Protein AF-A0A0C6EZW7-F1 (afdb_monomer)

Radius of gyration: 21.39 Å; Cα contacts (8 Å, |Δi|>4): 693; chains: 1; bounding box: 56×42×59 Å

Foldseek 3Di:
DPDPDLPAALLLLLLLLVCCVPPVDDDPVNLVVQLVNLQVLLCVLQLLAPRSAWDDDVVARQWTWDDAPNFIKIAGSLLSNQAADRVVLVVVLVVCVLPDLDPQWWKWFFDLNSNLNLDALQDETEMETEAQDDLLCVLVSVLVSDQPPDQKHWAWKDKPHDIDGDFDPCVSVVSNCVSVVCVPPWLIKIKTWIWGADPGSGTHIYIYIYGYDHPVDCPDISNLVDQLNRTMTRGHPDDSDGPSPSSSSSVLLVVLLVLLVVLLPPPCCVVPLCSLVSLLSSLLSNCSSSVPQDAPVLVVVLCVVPPVVNLCQLQVFQPPPDDPDDRSSVSVSSSCSTPLVSLLSNQVRLVVVCVSAPQPRPRDPNVSVVVSVPDDHDDVVSSVSNSVNSNSSSVSSSVVSVVSSVVSVVVVD

Mean predicted aligned error: 6.04 Å

Organism: NCBI:txid270351

Solvent-accessible surface area (backbone atoms only — not comparable to full-atom values): 22204 Å² total; per-residue (Å²): 133,86,82,77,69,82,92,62,51,40,68,52,48,48,44,50,30,52,42,36,74,76,64,73,60,77,53,75,66,53,47,52,52,47,34,53,43,37,35,52,45,9,59,75,24,42,37,39,22,74,72,44,64,39,33,60,33,87,94,40,46,20,23,23,29,45,75,59,98,86,31,38,31,39,33,29,27,61,29,25,66,22,31,53,36,68,73,59,49,53,49,54,45,57,49,48,66,70,69,48,72,58,87,87,42,44,36,21,43,18,62,72,50,40,64,48,19,47,74,52,65,35,53,56,47,34,31,38,31,45,36,52,60,68,72,85,50,48,43,62,35,56,49,68,44,59,87,48,90,71,55,45,37,61,42,32,45,28,51,71,90,51,73,45,71,59,79,59,91,64,45,54,60,55,47,39,52,51,46,66,69,43,70,80,48,80,68,45,42,37,38,36,36,29,43,32,58,42,94,86,50,38,70,35,48,33,37,34,39,38,21,55,31,50,78,90,40,50,75,44,69,20,39,64,81,56,57,68,77,46,33,32,32,47,52,37,100,60,74,75,57,70,68,51,43,60,66,60,51,18,54,46,52,52,47,33,56,51,50,28,53,55,43,70,66,51,85,65,46,87,88,38,78,60,37,29,60,51,22,31,53,31,39,51,52,44,34,42,64,37,61,54,80,63,46,68,67,57,49,50,64,45,24,79,80,45,50,74,64,54,57,43,57,44,37,70,46,45,62,93,83,65,67,97,76,62,50,59,58,53,41,54,45,40,13,58,35,29,32,61,56,23,52,46,42,27,45,60,44,46,55,48,46,48,68,76,42,41,90,85,38,88,84,52,63,63,71,61,42,48,59,59,68,68,61,80,73,73,63,64,68,62,47,52,53,52,44,51,53,38,31,56,51,25,52,35,48,45,51,50,51,52,52,57,46,53,59,46,52,68,73,74,109

Sequence (413 aa):
MKFSRKPYGVDFFVKMGAQYEKYKCFSPDDEKKWSLAISFRAVMAEGKDEDSELKCAPDYPGYLTRRIGGEHIFVPFNLGSFFPGKTFLQEAILIS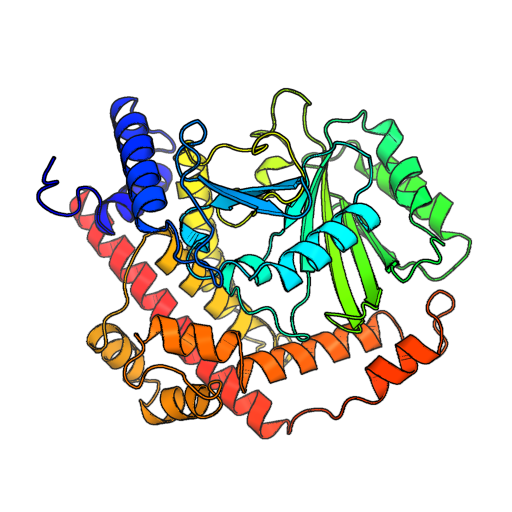RQVKLAYGHPICLSGSATFLGKINNTTDLDYCEYYPTFLGTLSPAVCGKIGLENSCYLMSVKCNSEKIDIDSDQCHEHIHNLINKKIKERPLSIKLDYIIDTNVLGIITTTNVVLPVLLHDFESGAAELSFAYQEAILCAAAPPRTLANVKEFARYLMWLKADCNQWLAIDDRPSNPKAPLKCLKRALSAFLLIGYDLSREDVDTIGRSVSLEDLKLLAAHAPPGAPAELSPVDLIIASLNGGTLADIADTLRLDEIKRLAPRGHPMIPEHIVEKAHQKKLIDQGLVDEALEAAWTLAEGLTGLINIIFDQTEGSVA

Nearest PDB structures (foldseek):
  3c18-assembly2_C  TM=2.400E-01  e=1.121E+00  Exiguobacterium sibiricum 255-15
  4w4s-assembly1_B  TM=1.997E-01  e=3.726E+00  Bradyrhizobium diazoefficiens USDA 110

Structure (mmCIF, N/CA/C/O backbone):
data_AF-A0A0C6EZW7-F1
#
_entry.id   AF-A0A0C6EZW7-F1
#
loop_
_atom_site.group_PDB
_atom_site.id
_atom_site.type_symbol
_atom_site.label_atom_id
_atom_site.label_alt_id
_atom_site.label_comp_id
_atom_site.label_asym_id
_atom_site.label_entity_id
_atom_site.label_seq_id
_atom_site.pdbx_PDB_ins_code
_atom_site.Cartn_x
_atom_site.Cartn_y
_atom_site.Cartn_z
_atom_site.occupancy
_atom_site.B_iso_or_equiv
_atom_site.auth_seq_id
_atom_site.auth_comp_id
_atom_site.auth_asym_id
_atom_site.auth_atom_id
_atom_site.pdbx_PDB_model_num
ATOM 1 N N . MET A 1 1 ? 10.428 -19.548 -28.033 1.00 40.47 1 MET A N 1
ATOM 2 C CA . MET A 1 1 ? 11.105 -18.260 -28.308 1.00 40.47 1 MET A CA 1
ATOM 3 C C . MET A 1 1 ? 12.220 -18.078 -27.290 1.00 40.47 1 MET A C 1
ATOM 5 O O . MET A 1 1 ? 11.921 -18.047 -26.106 1.00 40.47 1 MET A O 1
ATOM 9 N N . LYS A 1 2 ? 13.491 -18.029 -27.708 1.00 33.03 2 LYS A N 1
ATOM 10 C CA . LYS A 1 2 ? 14.599 -17.646 -26.816 1.00 33.03 2 LYS A CA 1
ATOM 11 C C . LYS A 1 2 ? 14.674 -16.117 -26.816 1.00 33.03 2 LYS A C 1
ATOM 13 O O . LYS A 1 2 ? 15.137 -15.547 -27.797 1.00 33.03 2 LYS A O 1
ATOM 18 N N . PHE A 1 3 ? 14.169 -15.462 -25.772 1.00 35.66 3 PHE A N 1
ATOM 19 C CA . PHE A 1 3 ? 14.322 -14.014 -25.603 1.00 35.66 3 PHE A CA 1
ATOM 20 C C . PHE A 1 3 ? 15.800 -13.705 -25.317 1.00 35.66 3 PHE A C 1
ATOM 22 O O . PHE A 1 3 ? 16.329 -14.074 -24.271 1.00 35.66 3 PHE A O 1
ATOM 29 N N . SER A 1 4 ? 16.501 -13.092 -26.272 1.00 36.47 4 SER A N 1
ATOM 30 C CA . SER A 1 4 ? 17.881 -12.636 -26.092 1.00 36.47 4 SER A CA 1
ATOM 31 C C . SER A 1 4 ? 17.902 -11.333 -25.287 1.00 36.47 4 SER A C 1
ATOM 33 O O . SER A 1 4 ? 17.334 -10.360 -25.765 1.00 36.47 4 SER A O 1
ATOM 35 N N . ARG A 1 5 ? 18.600 -11.325 -24.136 1.00 46.97 5 ARG A N 1
ATOM 36 C CA . ARG A 1 5 ? 18.921 -10.180 -23.243 1.00 46.97 5 ARG A CA 1
ATOM 37 C C . ARG A 1 5 ? 17.704 -9.362 -22.755 1.00 46.97 5 ARG A C 1
ATOM 39 O O . ARG A 1 5 ? 16.928 -8.858 -23.550 1.00 46.97 5 ARG A O 1
ATOM 46 N N . LYS A 1 6 ? 17.554 -9.242 -21.422 1.00 55.72 6 LYS A N 1
ATOM 47 C CA . LYS A 1 6 ? 16.463 -8.539 -20.705 1.00 55.72 6 LYS A CA 1
ATOM 48 C C . LYS A 1 6 ? 16.065 -7.242 -21.453 1.00 55.72 6 LYS A C 1
ATOM 50 O O . LYS A 1 6 ? 16.838 -6.290 -21.394 1.00 55.72 6 LYS A O 1
ATOM 55 N N . PRO A 1 7 ? 14.920 -7.183 -22.162 1.00 60.84 7 PRO A N 1
ATOM 56 C CA . PRO A 1 7 ? 14.647 -6.085 -23.096 1.00 60.84 7 PRO A CA 1
ATOM 57 C C . PRO A 1 7 ? 14.390 -4.733 -22.409 1.00 60.84 7 PRO A C 1
ATOM 59 O O . PRO A 1 7 ? 14.419 -3.706 -23.077 1.00 60.84 7 PRO A O 1
ATOM 62 N N . TYR A 1 8 ? 14.197 -4.723 -21.085 1.00 81.12 8 TYR A N 1
ATOM 63 C CA . TYR A 1 8 ? 13.927 -3.525 -20.292 1.00 81.12 8 TYR A CA 1
ATOM 64 C C . TYR A 1 8 ? 14.626 -3.638 -18.927 1.00 81.12 8 TYR A C 1
ATOM 66 O O . TYR A 1 8 ? 14.162 -4.364 -18.046 1.00 81.12 8 TYR A O 1
ATOM 74 N N . GLY A 1 9 ? 15.791 -2.994 -18.796 1.00 86.19 9 GLY A N 1
ATOM 75 C CA . GLY A 1 9 ? 16.553 -2.880 -17.544 1.00 86.19 9 GLY A CA 1
ATOM 76 C C . GLY A 1 9 ? 16.193 -1.621 -16.750 1.00 86.19 9 GLY A C 1
ATOM 77 O O . GLY A 1 9 ? 15.303 -0.878 -17.152 1.00 86.19 9 GLY A O 1
ATOM 78 N N . VAL A 1 10 ? 16.908 -1.372 -15.652 1.00 89.12 10 VAL A N 1
ATOM 79 C CA . VAL A 1 10 ? 16.715 -0.217 -14.749 1.00 89.12 10 VAL A CA 1
ATOM 80 C C . VAL A 1 10 ? 16.640 1.103 -15.518 1.00 89.12 10 VAL A C 1
ATOM 82 O O . VAL A 1 10 ? 15.682 1.855 -15.343 1.00 89.12 10 VAL A O 1
ATOM 85 N N . ASP A 1 11 ? 17.581 1.334 -16.436 1.00 90.12 11 ASP A N 1
ATOM 86 C CA . ASP A 1 11 ? 17.668 2.560 -17.240 1.00 90.12 11 ASP A CA 1
ATOM 87 C C . ASP A 1 11 ? 16.368 2.866 -17.989 1.00 90.12 11 ASP A C 1
ATOM 89 O O . ASP A 1 11 ? 15.984 4.023 -18.130 1.00 90.12 11 ASP A O 1
ATOM 93 N N . PHE A 1 12 ? 15.650 1.835 -18.453 1.00 93.00 12 PHE A N 1
ATOM 94 C CA . PHE A 1 12 ? 14.368 2.026 -19.128 1.00 93.00 12 PHE A CA 1
ATOM 95 C C . PHE A 1 12 ? 13.320 2.611 -18.175 1.00 93.00 12 PHE A C 1
ATOM 97 O O . PHE A 1 12 ? 12.664 3.593 -18.516 1.00 93.00 12 PHE A O 1
ATOM 104 N N . PHE A 1 13 ? 13.180 2.037 -16.979 1.00 93.44 13 PHE A N 1
ATOM 105 C CA . PHE A 1 13 ? 12.205 2.479 -15.979 1.00 93.44 13 PHE A CA 1
ATOM 106 C C . PHE A 1 13 ? 12.534 3.886 -15.467 1.00 93.44 13 PHE A C 1
ATOM 108 O O . PHE A 1 13 ? 11.660 4.751 -15.417 1.00 93.44 13 PHE A O 1
ATOM 115 N N . VAL A 1 14 ? 13.805 4.151 -15.170 1.00 93.19 14 VAL A N 1
ATOM 116 C CA . VAL A 1 14 ? 14.267 5.469 -14.712 1.00 93.19 14 VAL A CA 1
ATOM 117 C C . VAL A 1 14 ? 14.064 6.520 -15.802 1.00 93.19 14 VAL A C 1
ATOM 119 O O . VAL A 1 14 ? 13.535 7.596 -15.523 1.00 93.19 14 VAL A O 1
ATOM 122 N N . LYS A 1 15 ? 14.360 6.186 -17.066 1.00 92.81 15 LYS A N 1
ATOM 123 C CA . LYS A 1 15 ? 14.112 7.071 -18.210 1.00 92.81 15 LYS A CA 1
ATOM 124 C C . LYS A 1 15 ? 12.635 7.428 -18.359 1.00 92.81 15 LYS A C 1
ATOM 126 O O . LYS A 1 15 ? 12.337 8.584 -18.644 1.00 92.81 15 LYS A O 1
ATOM 131 N N . MET A 1 16 ? 11.712 6.483 -18.151 1.00 93.00 16 MET A N 1
ATOM 132 C CA . MET A 1 16 ? 10.275 6.793 -18.160 1.00 93.00 16 MET A CA 1
ATOM 133 C C . MET A 1 16 ? 9.912 7.790 -17.047 1.00 93.00 16 MET A C 1
ATOM 135 O O . MET A 1 16 ? 9.165 8.738 -17.293 1.00 93.00 16 MET A O 1
ATOM 139 N N . GLY A 1 17 ? 10.489 7.630 -15.850 1.00 89.88 17 GLY A N 1
ATOM 140 C CA . GLY A 1 17 ? 10.359 8.587 -14.746 1.00 89.88 17 GLY A CA 1
ATOM 141 C C . GLY A 1 17 ? 10.856 9.992 -15.107 1.00 89.88 17 GLY A C 1
ATOM 142 O O . GLY A 1 17 ? 10.097 10.958 -15.027 1.00 89.88 17 GLY A O 1
ATOM 143 N N . ALA A 1 18 ? 12.101 10.095 -15.577 1.00 90.38 18 ALA A N 1
ATOM 144 C CA . ALA A 1 18 ? 12.733 11.362 -15.951 1.00 90.38 18 ALA A CA 1
ATOM 145 C C . ALA A 1 18 ? 12.017 12.061 -17.126 1.00 90.38 18 ALA A C 1
ATOM 147 O O . ALA A 1 18 ? 11.818 13.278 -17.126 1.00 90.38 18 ALA A O 1
ATOM 148 N N . GLN A 1 19 ? 11.557 11.297 -18.124 1.00 90.75 19 GLN A N 1
ATOM 149 C CA . GLN A 1 19 ? 10.786 11.831 -19.251 1.00 90.75 19 GLN A CA 1
ATOM 150 C C . GLN A 1 19 ? 9.477 12.479 -18.779 1.00 90.75 19 GLN A C 1
ATOM 152 O O . GLN A 1 19 ? 9.120 13.560 -19.251 1.00 90.75 19 GLN A O 1
ATOM 157 N N . TYR A 1 20 ? 8.776 11.870 -17.819 1.00 88.06 20 TYR A N 1
ATOM 158 C CA . TYR A 1 20 ? 7.589 12.478 -17.221 1.00 88.06 20 TYR A CA 1
ATOM 159 C C . TYR A 1 20 ? 7.919 13.746 -16.438 1.00 88.06 20 TYR A C 1
ATOM 161 O O . TYR A 1 20 ? 7.183 14.728 -16.532 1.00 88.06 20 TYR A O 1
ATOM 169 N N . GLU A 1 21 ? 9.005 13.751 -15.664 1.00 85.88 21 GLU A N 1
ATOM 170 C CA . GLU A 1 21 ? 9.422 14.934 -14.915 1.00 85.88 21 GLU A CA 1
ATOM 171 C C . GLU A 1 21 ? 9.637 16.133 -15.847 1.00 85.88 21 GLU A C 1
ATOM 173 O O . GLU A 1 21 ? 9.067 17.199 -15.602 1.00 85.88 21 GLU A O 1
ATOM 178 N N . LYS A 1 22 ? 10.338 15.908 -16.966 1.00 89.19 22 LYS A N 1
ATOM 179 C CA . LYS A 1 22 ? 10.708 16.937 -17.943 1.00 89.19 22 LYS A CA 1
ATOM 180 C C . LYS A 1 22 ? 9.577 17.352 -18.888 1.00 89.19 22 LYS A C 1
ATOM 182 O O . LYS A 1 22 ? 9.410 18.540 -19.148 1.00 89.19 22 LYS A O 1
ATOM 187 N N . TYR A 1 23 ? 8.814 16.399 -19.423 1.00 90.19 23 TYR A N 1
ATOM 188 C CA . TYR A 1 23 ? 7.878 16.659 -20.529 1.00 90.19 23 TYR A CA 1
ATOM 189 C C . TYR A 1 23 ? 6.403 16.465 -20.167 1.00 90.19 23 TYR A C 1
ATOM 191 O O . TYR A 1 23 ? 5.536 16.930 -20.904 1.00 90.19 23 TYR A O 1
ATOM 199 N N . LYS A 1 24 ? 6.095 15.778 -19.057 1.00 89.19 24 LYS A N 1
ATOM 200 C CA . LYS A 1 24 ? 4.724 15.434 -18.620 1.00 89.19 24 LYS A CA 1
ATOM 201 C C . LYS A 1 24 ? 3.897 14.656 -19.664 1.00 89.19 24 LYS A C 1
ATOM 203 O O . LYS A 1 24 ? 2.685 14.498 -19.506 1.00 89.19 24 LYS A O 1
ATOM 208 N N . CYS A 1 25 ? 4.528 14.139 -20.719 1.00 90.31 25 CYS A N 1
ATOM 209 C CA . CYS A 1 25 ? 3.885 13.398 -21.799 1.00 90.31 25 CYS A CA 1
ATOM 210 C C . CYS A 1 25 ? 4.769 12.253 -22.313 1.00 90.31 25 CYS A C 1
ATOM 212 O O . CYS A 1 25 ? 5.989 12.249 -22.139 1.00 90.31 25 CYS A O 1
ATOM 214 N N . PHE A 1 26 ? 4.124 11.281 -22.954 1.00 92.62 26 PHE A N 1
ATOM 215 C CA . PHE A 1 26 ? 4.751 10.107 -23.551 1.00 92.62 26 PHE A CA 1
ATOM 216 C C . PHE A 1 26 ? 4.263 9.953 -24.984 1.00 92.62 26 PHE A C 1
ATOM 218 O O . PHE A 1 26 ? 3.130 10.325 -25.302 1.00 92.62 26 PHE A O 1
ATOM 225 N N . SER A 1 27 ? 5.123 9.436 -25.859 1.00 93.62 27 SER A N 1
ATOM 226 C CA . SER A 1 27 ? 4.697 9.081 -27.207 1.00 93.62 27 SER A CA 1
ATOM 227 C C . SER A 1 27 ? 3.896 7.769 -27.187 1.00 93.62 27 SER A C 1
ATOM 229 O O . SER A 1 27 ? 4.093 6.944 -26.292 1.00 93.62 27 SER A O 1
ATOM 231 N N . PRO A 1 28 ? 3.047 7.502 -28.195 1.00 94.31 28 PRO A N 1
ATOM 232 C CA . PRO A 1 28 ? 2.367 6.209 -28.311 1.00 94.31 28 PRO A CA 1
ATOM 233 C C . PRO A 1 28 ? 3.326 5.003 -28.370 1.00 94.31 28 PRO A C 1
ATOM 235 O O . PRO A 1 28 ? 2.977 3.898 -27.955 1.00 94.31 28 PRO A O 1
ATOM 238 N N . ASP A 1 29 ? 4.544 5.199 -28.886 1.00 94.06 29 ASP A N 1
ATOM 239 C CA . ASP A 1 29 ? 5.581 4.161 -28.908 1.00 94.06 29 ASP A CA 1
ATOM 240 C C . ASP A 1 29 ? 6.151 3.891 -27.505 1.00 94.06 29 ASP A C 1
ATOM 242 O O . ASP A 1 29 ? 6.369 2.732 -27.148 1.00 94.06 29 ASP A O 1
ATOM 246 N N . ASP A 1 30 ? 6.317 4.932 -26.680 1.00 92.56 30 ASP A N 1
ATOM 247 C CA . ASP A 1 30 ? 6.721 4.783 -25.276 1.00 92.56 30 ASP A CA 1
ATOM 248 C C . ASP A 1 30 ? 5.670 3.999 -24.484 1.00 92.56 30 ASP A C 1
ATOM 250 O O . ASP A 1 30 ? 6.015 3.052 -23.782 1.00 92.56 30 ASP A O 1
ATOM 254 N N . GLU A 1 31 ? 4.383 4.320 -24.653 1.00 93.75 31 GLU A N 1
ATOM 255 C CA . GLU A 1 31 ? 3.279 3.609 -23.989 1.00 93.75 31 GLU A CA 1
ATOM 256 C C . GLU A 1 31 ? 3.220 2.128 -24.396 1.00 93.75 31 GLU A C 1
ATOM 258 O O . GLU A 1 31 ? 3.023 1.238 -23.561 1.00 93.75 31 GLU A O 1
ATOM 263 N N . LYS A 1 32 ? 3.468 1.828 -25.677 1.00 94.31 32 LYS A N 1
ATOM 264 C CA . LYS A 1 32 ? 3.544 0.447 -26.167 1.00 94.31 32 LYS A CA 1
ATOM 265 C C . LYS A 1 32 ? 4.735 -0.307 -25.573 1.00 94.31 32 LYS A C 1
ATOM 267 O O . LYS A 1 32 ? 4.581 -1.454 -25.145 1.00 94.31 32 LYS A O 1
ATOM 272 N N . LYS A 1 33 ? 5.920 0.314 -25.543 1.00 94.56 33 LYS A N 1
ATOM 273 C CA . LYS A 1 33 ? 7.123 -0.263 -24.918 1.00 94.56 33 LYS A CA 1
ATOM 274 C C . LYS A 1 33 ? 6.915 -0.480 -23.424 1.00 94.56 33 LYS A C 1
ATOM 276 O O . LYS A 1 33 ? 7.294 -1.533 -22.920 1.00 94.56 33 LYS A O 1
ATOM 281 N N . TRP A 1 34 ? 6.273 0.470 -22.747 1.00 95.12 34 TRP A N 1
ATOM 282 C CA . TRP A 1 34 ? 5.918 0.382 -21.335 1.00 95.12 34 TRP A CA 1
ATOM 283 C C . TRP A 1 34 ? 5.039 -0.835 -21.049 1.00 95.12 34 TRP A C 1
ATOM 285 O O . TRP A 1 34 ? 5.402 -1.678 -20.230 1.00 95.12 34 TRP A O 1
ATOM 295 N N . SER A 1 35 ? 3.932 -0.978 -21.782 1.00 94.75 35 SER A N 1
ATOM 296 C CA . SER A 1 35 ? 3.010 -2.110 -21.630 1.00 94.75 35 SER A CA 1
ATOM 297 C C . SER A 1 35 ? 3.709 -3.465 -21.829 1.00 94.75 35 SER A C 1
ATOM 299 O O . SER A 1 35 ? 3.504 -4.408 -21.056 1.00 94.75 35 SER A O 1
ATOM 301 N N . LEU A 1 36 ? 4.615 -3.561 -22.812 1.00 94.38 36 LEU A N 1
ATOM 302 C CA . LEU A 1 36 ? 5.428 -4.763 -23.019 1.00 94.38 36 LEU A CA 1
ATOM 303 C C . LEU A 1 36 ? 6.412 -5.005 -21.862 1.00 94.38 36 LEU A C 1
ATOM 305 O O . LEU A 1 36 ? 6.558 -6.144 -21.411 1.00 94.38 36 LEU A O 1
ATOM 309 N N . ALA A 1 37 ? 7.061 -3.952 -21.363 1.00 94.69 37 ALA A N 1
ATOM 310 C CA . ALA A 1 37 ? 8.023 -4.033 -20.270 1.00 94.69 37 ALA A CA 1
ATOM 311 C C . ALA A 1 37 ? 7.383 -4.540 -18.972 1.00 94.69 37 ALA A C 1
ATOM 313 O O . ALA A 1 37 ? 7.891 -5.489 -18.373 1.00 94.69 37 ALA A O 1
ATOM 314 N N . ILE A 1 38 ? 6.245 -3.975 -18.561 1.00 96.12 38 ILE A N 1
ATOM 315 C CA . ILE A 1 38 ? 5.551 -4.414 -17.341 1.00 96.12 38 ILE A CA 1
ATOM 316 C C . ILE A 1 38 ? 4.963 -5.817 -17.483 1.00 96.12 38 ILE A C 1
ATOM 318 O O . ILE A 1 38 ? 4.985 -6.584 -16.524 1.00 96.12 38 ILE A O 1
ATOM 322 N N . SER A 1 39 ? 4.503 -6.197 -18.679 1.00 95.88 39 SER A N 1
ATOM 323 C CA . SER A 1 39 ? 4.029 -7.560 -18.939 1.00 95.88 39 SER A CA 1
ATOM 324 C C . SER A 1 39 ? 5.170 -8.563 -18.786 1.00 95.88 39 SER A C 1
ATOM 326 O O . SER A 1 39 ? 5.015 -9.593 -18.136 1.00 95.88 39 SER A O 1
ATOM 328 N N . PHE A 1 40 ? 6.355 -8.235 -19.310 1.00 94.31 40 PHE A N 1
ATOM 329 C CA . PHE A 1 40 ? 7.552 -9.047 -19.105 1.00 94.31 40 PHE A CA 1
ATOM 330 C C . PHE A 1 40 ? 7.939 -9.133 -17.621 1.00 94.31 40 PHE A C 1
ATOM 332 O O . PHE A 1 40 ? 8.275 -10.214 -17.141 1.00 94.31 40 PHE A O 1
ATOM 339 N N . ARG A 1 41 ? 7.859 -8.027 -16.867 1.00 93.75 41 ARG A N 1
ATOM 340 C CA . ARG A 1 41 ? 8.125 -8.036 -15.419 1.00 93.75 41 ARG A CA 1
ATOM 341 C C . ARG A 1 41 ? 7.133 -8.905 -14.646 1.00 93.75 41 ARG A C 1
ATOM 343 O O . ARG A 1 41 ? 7.571 -9.620 -13.751 1.00 93.75 41 ARG A O 1
ATOM 350 N N . ALA A 1 42 ? 5.850 -8.890 -15.008 1.00 95.88 42 ALA A N 1
ATOM 351 C CA . ALA A 1 42 ? 4.854 -9.787 -14.426 1.00 95.88 42 ALA A CA 1
ATOM 352 C C . ALA A 1 42 ? 5.218 -11.258 -14.685 1.00 95.88 42 ALA A C 1
ATOM 354 O O . ALA A 1 42 ? 5.262 -12.039 -13.742 1.00 95.88 42 ALA A O 1
ATOM 355 N N . VAL A 1 43 ? 5.615 -11.618 -15.914 1.00 95.44 43 VAL A N 1
ATOM 356 C CA . VAL A 1 43 ? 6.070 -12.989 -16.240 1.00 95.44 43 VAL A CA 1
ATOM 357 C C . VAL A 1 43 ? 7.270 -13.396 -15.390 1.00 95.44 43 VAL A C 1
ATOM 359 O O . VAL A 1 43 ? 7.329 -14.504 -14.867 1.00 95.44 43 VAL A O 1
ATOM 362 N N . MET A 1 44 ? 8.214 -12.479 -15.190 1.00 92.75 44 MET A N 1
ATOM 363 C CA . MET A 1 44 ? 9.379 -12.712 -14.336 1.00 92.75 44 MET A CA 1
ATOM 364 C C . MET A 1 44 ? 9.041 -12.810 -12.842 1.00 92.75 44 MET A C 1
ATOM 366 O O . MET A 1 44 ? 9.912 -13.211 -12.067 1.00 92.75 44 MET A O 1
ATOM 370 N N . ALA A 1 45 ? 7.843 -12.403 -12.425 1.00 93.25 45 ALA A N 1
ATOM 371 C CA . ALA A 1 45 ? 7.381 -12.422 -11.043 1.00 93.25 45 ALA A CA 1
ATOM 372 C C . ALA A 1 45 ? 6.413 -13.582 -10.736 1.00 93.25 45 ALA A C 1
ATOM 374 O O . ALA A 1 45 ? 6.041 -13.766 -9.579 1.00 93.25 45 ALA A O 1
ATOM 375 N N . GLU A 1 46 ? 6.032 -14.387 -11.734 1.00 96.31 46 GLU A N 1
ATOM 376 C CA . GLU A 1 46 ? 5.199 -15.574 -11.521 1.00 96.31 46 GLU A CA 1
ATOM 377 C C . GLU A 1 46 ? 5.828 -16.553 -10.529 1.00 96.31 46 GLU A C 1
ATOM 379 O O . GLU A 1 46 ? 7.023 -16.848 -10.592 1.00 96.31 46 GLU A O 1
ATOM 384 N N . GLY A 1 47 ? 4.999 -17.083 -9.629 1.00 95.19 47 GLY A N 1
ATOM 385 C CA . GLY A 1 47 ? 5.401 -18.072 -8.632 1.00 95.19 47 GLY A CA 1
ATOM 386 C C . GLY A 1 47 ? 6.460 -17.592 -7.637 1.00 95.19 47 GLY A C 1
ATOM 387 O O . GLY A 1 47 ? 7.059 -18.426 -6.963 1.00 95.19 47 GLY A O 1
ATOM 388 N N . LYS A 1 48 ? 6.720 -16.281 -7.557 1.00 90.88 48 LYS A N 1
ATOM 389 C CA . LYS A 1 48 ? 7.659 -15.711 -6.583 1.00 90.88 48 LYS A CA 1
ATOM 390 C C . LYS A 1 48 ? 7.024 -15.372 -5.236 1.00 90.88 48 LYS A C 1
ATOM 392 O O . LYS A 1 48 ? 7.770 -15.039 -4.322 1.00 90.88 48 LYS A O 1
ATOM 397 N N . ASP A 1 49 ? 5.699 -15.442 -5.114 1.00 91.25 49 ASP A N 1
ATOM 398 C CA . ASP A 1 49 ? 5.027 -15.307 -3.822 1.00 91.25 49 ASP A CA 1
ATOM 399 C C . ASP A 1 49 ? 5.352 -16.484 -2.901 1.00 91.25 49 ASP A C 1
ATOM 401 O O . ASP A 1 49 ? 5.860 -17.514 -3.343 1.00 91.25 49 ASP A O 1
ATOM 405 N N . GLU A 1 50 ? 5.014 -16.335 -1.621 1.00 87.56 50 GLU A N 1
ATOM 406 C CA . GLU A 1 50 ? 5.312 -17.319 -0.574 1.00 87.56 50 GLU A CA 1
ATOM 407 C C . GLU A 1 50 ? 4.832 -18.742 -0.913 1.00 87.56 50 GLU A C 1
ATOM 409 O O . GLU A 1 50 ? 5.543 -19.709 -0.645 1.00 87.56 50 GLU A O 1
ATOM 414 N N . ASP A 1 51 ? 3.666 -18.871 -1.557 1.00 92.56 51 ASP A N 1
ATOM 415 C CA . ASP A 1 51 ? 3.090 -20.168 -1.941 1.00 92.56 51 ASP A CA 1
ATOM 416 C C . ASP A 1 51 ? 3.440 -20.594 -3.381 1.00 92.56 51 ASP A C 1
ATOM 418 O O . ASP A 1 51 ? 3.011 -21.654 -3.842 1.00 92.56 51 ASP A O 1
ATOM 422 N N . SER A 1 52 ? 4.160 -19.756 -4.132 1.00 95.25 52 SER A N 1
ATOM 423 C CA . SER A 1 52 ? 4.405 -19.919 -5.571 1.00 95.25 52 SER A CA 1
ATOM 424 C C . SER A 1 52 ? 3.129 -20.082 -6.425 1.00 95.25 52 SER A C 1
ATOM 426 O O . SER A 1 52 ? 3.134 -20.742 -7.476 1.00 95.25 52 SER A O 1
ATOM 428 N N . GLU A 1 53 ? 2.021 -19.467 -6.005 1.00 96.38 53 GLU A N 1
ATOM 429 C CA . GLU A 1 53 ? 0.708 -19.593 -6.646 1.00 96.38 53 GLU A CA 1
ATOM 430 C C . GLU A 1 53 ? 0.361 -18.430 -7.590 1.00 96.38 53 GLU A C 1
ATOM 432 O O . GLU A 1 53 ? -0.521 -18.598 -8.438 1.00 96.38 53 GLU A O 1
ATOM 437 N N . LEU A 1 54 ? 1.038 -17.276 -7.510 1.00 96.75 54 LEU A N 1
ATOM 438 C CA . LEU A 1 54 ? 0.778 -16.140 -8.402 1.00 96.75 54 LEU A CA 1
ATOM 439 C C . LEU A 1 54 ? 1.088 -16.479 -9.869 1.00 96.75 54 LEU A C 1
ATOM 441 O O . LEU A 1 54 ? 2.141 -17.031 -10.200 1.00 96.75 54 LEU A O 1
ATOM 445 N N . LYS A 1 55 ? 0.174 -16.095 -10.766 1.00 98.06 55 LYS A N 1
ATOM 446 C CA . LYS A 1 55 ? 0.284 -16.225 -12.232 1.00 98.06 55 LYS A CA 1
ATOM 447 C C . LYS A 1 55 ? 0.109 -14.871 -12.900 1.00 98.06 55 LYS A C 1
ATOM 449 O O . LYS A 1 55 ? -0.557 -14.017 -12.333 1.00 98.06 55 LYS A O 1
ATOM 454 N N . CYS A 1 56 ? 0.629 -14.656 -14.102 1.00 97.50 56 CYS A N 1
ATOM 455 C CA . CYS A 1 56 ? 0.297 -13.449 -14.854 1.00 97.50 56 CYS A CA 1
ATOM 456 C C . CYS A 1 56 ? -1.201 -13.355 -15.111 1.00 97.50 56 CYS A C 1
ATOM 458 O O . CYS A 1 56 ? -1.862 -14.349 -15.414 1.00 97.50 56 CYS A O 1
ATOM 460 N N . ALA A 1 57 ? -1.711 -12.131 -15.065 1.00 97.44 57 ALA A N 1
ATOM 461 C CA . ALA A 1 57 ? -3.051 -11.809 -15.508 1.00 97.44 57 ALA A CA 1
ATOM 462 C C . ALA A 1 57 ? -2.976 -11.293 -16.964 1.00 97.44 57 ALA A C 1
ATOM 464 O O . ALA A 1 57 ? -2.635 -10.130 -17.173 1.00 97.44 57 ALA A O 1
ATOM 465 N N . PRO A 1 58 ? -3.241 -12.127 -17.990 1.00 94.81 58 PRO A N 1
ATOM 466 C CA . PRO A 1 58 ? -2.966 -11.777 -19.391 1.00 94.81 58 PRO A CA 1
ATOM 467 C C . PRO A 1 58 ? -3.762 -10.563 -19.886 1.00 94.81 58 PRO A C 1
ATOM 469 O O . PRO A 1 58 ? -3.265 -9.807 -20.717 1.00 94.81 58 PRO A O 1
ATOM 472 N N . ASP A 1 59 ? -4.961 -10.355 -19.342 1.00 96.81 59 ASP A N 1
ATOM 473 C CA . ASP A 1 59 ? -5.838 -9.237 -19.703 1.00 96.81 59 ASP A CA 1
ATOM 474 C C . ASP A 1 59 ? -5.492 -7.935 -18.957 1.00 96.81 59 ASP A C 1
ATOM 476 O O . ASP A 1 59 ? -6.044 -6.878 -19.260 1.00 96.81 59 ASP A O 1
ATOM 480 N N . TYR A 1 60 ? -4.564 -7.990 -17.993 1.00 97.25 60 TYR A N 1
ATOM 481 C CA . TYR A 1 60 ? -4.196 -6.868 -17.130 1.00 97.25 60 TYR A CA 1
ATOM 482 C C . TYR A 1 60 ? -2.664 -6.712 -17.076 1.00 97.25 60 TYR A C 1
ATOM 484 O O . TYR A 1 60 ? -2.021 -7.198 -16.142 1.00 97.25 60 TYR A O 1
ATOM 492 N N . PRO A 1 61 ? -2.050 -6.036 -18.071 1.00 96.88 61 PRO A N 1
ATOM 493 C CA . PRO A 1 61 ? -0.601 -5.860 -18.157 1.00 96.88 61 PRO A CA 1
ATOM 494 C C . PRO A 1 61 ? 0.027 -5.372 -16.849 1.00 96.88 61 PRO A C 1
ATOM 496 O O . PRO A 1 61 ? -0.416 -4.386 -16.262 1.00 96.88 61 PRO A O 1
ATOM 499 N N . GLY A 1 62 ? 1.078 -6.063 -16.402 1.00 96.94 62 GLY A N 1
ATOM 500 C CA . GLY A 1 62 ? 1.791 -5.749 -15.161 1.00 96.94 62 GLY A CA 1
ATOM 501 C C . GLY A 1 62 ? 1.183 -6.351 -13.890 1.00 96.94 62 GLY A C 1
ATOM 502 O O . GLY A 1 62 ? 1.842 -6.305 -12.853 1.00 96.94 62 GLY A O 1
ATOM 503 N N . TYR A 1 63 ? -0.015 -6.939 -13.948 1.00 98.38 63 TYR A N 1
ATOM 504 C CA . TYR A 1 63 ? -0.608 -7.642 -12.813 1.00 98.38 63 TYR A CA 1
ATOM 505 C C . TYR A 1 63 ? -0.310 -9.144 -12.831 1.00 98.38 63 TYR A C 1
ATOM 507 O O . TYR A 1 63 ? -0.323 -9.821 -13.861 1.00 98.38 63 TYR A O 1
ATOM 515 N N . LEU A 1 64 ? -0.112 -9.670 -11.631 1.00 98.00 64 LEU A N 1
ATOM 516 C CA . LEU A 1 64 ? -0.235 -11.072 -11.272 1.00 98.00 64 LEU A CA 1
ATOM 517 C C . LEU A 1 64 ? -1.632 -11.317 -10.688 1.00 98.00 64 LEU A C 1
ATOM 519 O O . LEU A 1 64 ? -2.294 -10.389 -10.228 1.00 98.00 64 LEU A O 1
ATOM 523 N N . THR A 1 65 ? -2.081 -12.565 -10.661 1.00 97.88 65 THR A N 1
ATOM 524 C CA . THR A 1 65 ? -3.352 -12.970 -10.074 1.00 97.88 65 THR A CA 1
ATOM 525 C C . THR A 1 65 ? -3.278 -14.354 -9.440 1.00 97.88 65 THR A C 1
ATOM 527 O O . THR A 1 65 ? -2.507 -15.218 -9.863 1.00 97.88 65 THR A O 1
ATOM 530 N N . ARG A 1 66 ? -4.108 -14.561 -8.417 1.00 96.38 66 ARG A N 1
ATOM 531 C CA . ARG A 1 66 ? -4.438 -15.865 -7.829 1.00 96.38 66 ARG A CA 1
ATOM 532 C C . ARG A 1 66 ? -5.857 -15.828 -7.268 1.00 96.38 66 ARG A C 1
ATOM 534 O O . ARG A 1 66 ? -6.464 -14.761 -7.160 1.00 96.38 66 ARG A O 1
ATOM 541 N N . ARG A 1 67 ? -6.390 -16.994 -6.902 1.00 95.81 67 ARG A N 1
ATOM 542 C CA . ARG A 1 67 ? -7.698 -17.112 -6.246 1.00 95.81 67 ARG A CA 1
ATOM 543 C C . ARG A 1 67 ? -7.557 -17.625 -4.824 1.00 95.81 67 ARG A C 1
ATOM 545 O O . ARG A 1 67 ? -6.883 -18.625 -4.600 1.00 95.81 67 ARG A O 1
ATOM 552 N N . ILE A 1 68 ? -8.259 -16.994 -3.887 1.00 94.12 68 ILE A N 1
ATOM 553 C CA . ILE A 1 68 ? -8.295 -17.409 -2.482 1.00 94.12 68 ILE A CA 1
ATOM 554 C C . ILE A 1 68 ? -9.736 -17.392 -1.996 1.00 94.12 68 ILE A C 1
ATOM 556 O O . ILE A 1 68 ? -10.401 -16.365 -2.025 1.00 94.12 68 ILE A O 1
ATOM 560 N N . GLY A 1 69 ? -10.246 -18.550 -1.567 1.00 90.06 69 GLY A N 1
ATOM 561 C CA . GLY A 1 69 ? -11.623 -18.651 -1.066 1.00 90.06 69 GLY A CA 1
ATOM 562 C C . GLY A 1 69 ? -12.690 -18.213 -2.081 1.00 90.06 69 GLY A C 1
ATOM 563 O O . GLY A 1 69 ? -13.738 -17.724 -1.679 1.00 90.06 69 GLY A O 1
ATOM 564 N N . GLY A 1 70 ? -12.411 -18.350 -3.382 1.00 90.88 70 GLY A N 1
ATOM 565 C CA . GLY A 1 70 ? -13.283 -17.894 -4.471 1.00 90.88 70 GLY A CA 1
ATOM 566 C C . GLY A 1 70 ? -13.079 -16.435 -4.892 1.00 90.88 70 GLY A C 1
ATOM 567 O O . GLY A 1 70 ? -13.521 -16.069 -5.978 1.00 90.88 70 GLY A O 1
ATOM 568 N N . GLU A 1 71 ? -12.366 -15.632 -4.101 1.00 93.44 71 GLU A N 1
ATOM 569 C CA . GLU A 1 71 ? -12.050 -14.243 -4.436 1.00 93.44 71 GLU A CA 1
ATOM 570 C C . GLU A 1 71 ? -10.869 -14.164 -5.401 1.00 93.44 71 GLU A C 1
ATOM 572 O O . GLU A 1 71 ? -9.918 -14.949 -5.317 1.00 93.44 71 GLU A O 1
ATOM 577 N N . HIS A 1 72 ? -10.936 -13.203 -6.318 1.00 94.56 72 HIS A N 1
ATOM 578 C CA . HIS A 1 72 ? -9.832 -12.861 -7.203 1.00 94.56 72 HIS A CA 1
ATOM 579 C C . HIS A 1 72 ? -8.928 -11.832 -6.542 1.00 94.56 72 HIS A C 1
ATOM 581 O O . HIS A 1 72 ? -9.384 -10.763 -6.136 1.00 94.56 72 HIS A O 1
ATOM 587 N N . ILE A 1 73 ? -7.638 -12.153 -6.508 1.00 96.50 73 ILE A N 1
ATOM 588 C CA . ILE A 1 73 ? -6.597 -11.237 -6.068 1.00 96.50 73 ILE A CA 1
ATOM 589 C C . ILE A 1 73 ? -5.795 -10.801 -7.285 1.00 96.50 73 ILE A C 1
ATOM 591 O O . ILE A 1 73 ? -5.434 -11.645 -8.111 1.00 96.50 73 ILE A O 1
ATOM 595 N N . PHE A 1 74 ? -5.497 -9.508 -7.384 1.00 97.88 74 PHE A N 1
ATOM 596 C CA . PHE A 1 74 ? -4.578 -8.968 -8.384 1.00 97.88 74 PHE A CA 1
ATOM 597 C C . PHE A 1 74 ? -3.439 -8.220 -7.701 1.00 97.88 74 PHE A C 1
ATOM 599 O O . PHE A 1 74 ? -3.671 -7.419 -6.801 1.00 97.88 74 PHE A O 1
ATOM 606 N N . VAL A 1 75 ? -2.208 -8.481 -8.127 1.00 96.56 75 VAL A N 1
ATOM 607 C CA . VAL A 1 75 ? -0.993 -8.013 -7.454 1.00 96.56 75 VAL A CA 1
ATOM 608 C C . VAL A 1 75 ? -0.069 -7.355 -8.476 1.00 96.56 75 VAL A C 1
ATOM 610 O O . VAL A 1 75 ? 0.283 -8.008 -9.458 1.00 96.56 75 VAL A O 1
ATOM 613 N N . PRO A 1 76 ? 0.334 -6.090 -8.300 1.00 96.69 76 PRO A N 1
ATOM 614 C CA . PRO A 1 76 ? 1.361 -5.473 -9.132 1.00 96.69 76 PRO A CA 1
ATOM 615 C C . PRO A 1 76 ? 2.647 -6.305 -9.173 1.00 96.69 76 PRO A C 1
ATOM 617 O O . PRO A 1 76 ? 3.089 -6.823 -8.147 1.00 96.69 76 PRO A O 1
ATOM 620 N N . PHE A 1 77 ? 3.276 -6.424 -10.348 1.00 95.19 77 PHE A N 1
ATOM 621 C CA . PHE A 1 77 ? 4.460 -7.274 -10.544 1.00 95.19 77 PHE A CA 1
ATOM 622 C C . PHE A 1 77 ? 5.581 -7.009 -9.527 1.00 95.19 77 PHE A C 1
ATOM 624 O O . PHE A 1 77 ? 6.290 -7.934 -9.137 1.00 95.19 77 PHE A O 1
ATOM 631 N N . ASN A 1 78 ? 5.755 -5.751 -9.110 1.00 93.06 78 ASN A N 1
ATOM 632 C CA . ASN A 1 78 ? 6.813 -5.323 -8.196 1.00 93.06 78 ASN A CA 1
ATOM 633 C C . ASN A 1 78 ? 6.585 -5.803 -6.756 1.00 93.06 78 ASN A C 1
ATOM 635 O O . ASN A 1 78 ? 7.517 -5.762 -5.961 1.00 93.06 78 ASN A O 1
ATOM 639 N N . LEU A 1 79 ? 5.379 -6.276 -6.434 1.00 92.31 79 LEU A N 1
ATOM 640 C CA . LEU A 1 79 ? 5.035 -6.851 -5.134 1.00 92.31 79 LEU A CA 1
ATOM 641 C C . LEU A 1 79 ? 5.101 -8.385 -5.140 1.00 92.31 79 LEU A C 1
ATOM 643 O O . LEU A 1 79 ? 5.034 -8.996 -4.082 1.00 92.31 79 LEU A O 1
ATOM 647 N N . GLY A 1 80 ? 5.238 -9.025 -6.308 1.00 91.75 80 GLY A N 1
ATOM 648 C CA . GLY A 1 80 ? 5.060 -10.474 -6.458 1.00 91.75 80 GLY A CA 1
ATOM 649 C C . GLY A 1 80 ? 5.965 -11.330 -5.567 1.00 91.75 80 GLY A C 1
ATOM 650 O O . GLY A 1 80 ? 5.491 -12.299 -4.988 1.00 91.75 80 GLY A O 1
ATOM 651 N N . SER A 1 81 ? 7.242 -10.962 -5.409 1.00 86.94 81 SER A N 1
ATOM 652 C CA . SER A 1 81 ? 8.205 -11.704 -4.572 1.00 86.94 81 SER A CA 1
ATOM 653 C C . SER A 1 81 ? 8.020 -11.518 -3.067 1.00 86.94 81 SER A C 1
ATOM 655 O O . SER A 1 81 ? 8.592 -12.261 -2.276 1.00 86.94 81 SER A O 1
ATOM 657 N N . PHE A 1 82 ? 7.235 -10.520 -2.678 1.00 83.75 82 PHE A N 1
ATOM 658 C CA . PHE A 1 82 ? 6.941 -10.178 -1.291 1.00 83.75 82 PHE A CA 1
ATOM 659 C C . PHE A 1 82 ? 5.434 -10.181 -1.086 1.00 83.75 82 PHE A C 1
ATOM 661 O O . PHE A 1 82 ? 4.904 -9.378 -0.330 1.00 83.75 82 PHE A O 1
ATOM 668 N N . PHE A 1 83 ? 4.707 -11.025 -1.810 1.00 88.88 83 PHE A N 1
ATOM 669 C CA . PHE A 1 83 ? 3.277 -11.134 -1.602 1.00 88.88 83 PHE A CA 1
ATOM 670 C C . PHE A 1 83 ? 3.000 -12.230 -0.566 1.00 88.88 83 PHE A C 1
ATOM 672 O O . PHE A 1 83 ? 3.573 -13.318 -0.691 1.00 88.88 83 PHE A O 1
ATOM 679 N N . PRO A 1 84 ? 2.168 -11.959 0.458 1.00 88.00 84 PRO A N 1
ATOM 680 C CA . PRO A 1 8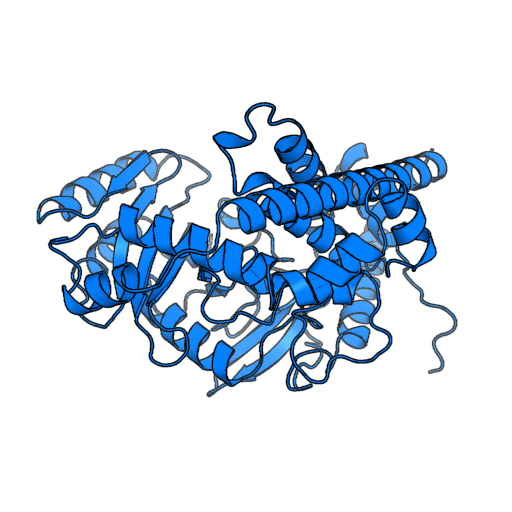4 ? 1.974 -12.884 1.566 1.00 88.00 84 PRO A CA 1
ATOM 681 C C . PRO A 1 84 ? 1.294 -14.181 1.129 1.00 88.00 84 PRO A C 1
ATOM 683 O O . PRO A 1 84 ? 0.550 -14.219 0.146 1.00 88.00 84 PRO A O 1
ATOM 686 N N . GLY A 1 85 ? 1.517 -15.242 1.903 1.00 88.94 85 GLY A N 1
ATOM 687 C CA . GLY A 1 85 ? 0.894 -16.538 1.691 1.00 88.94 85 GLY A CA 1
ATOM 688 C C . GLY A 1 85 ? -0.615 -16.574 1.953 1.00 88.94 85 GLY A C 1
ATOM 689 O O . GLY A 1 85 ? -1.253 -15.646 2.466 1.00 88.94 85 GLY A O 1
ATOM 690 N N . LYS A 1 86 ? -1.207 -17.719 1.616 1.00 92.38 86 LYS A N 1
ATOM 691 C CA . LYS A 1 86 ? -2.653 -17.956 1.597 1.00 92.38 86 LYS A CA 1
ATOM 692 C C . LYS A 1 86 ? -3.338 -17.650 2.923 1.00 92.38 86 LYS A C 1
ATOM 694 O O . LYS A 1 86 ? -4.384 -17.007 2.919 1.00 92.38 86 LYS A O 1
ATOM 699 N N . THR A 1 87 ? -2.776 -18.126 4.033 1.00 90.62 87 THR A N 1
ATOM 700 C CA . THR A 1 87 ? -3.368 -17.981 5.373 1.00 90.62 87 THR A CA 1
ATOM 701 C C . THR A 1 87 ? -3.558 -16.512 5.730 1.00 90.62 87 THR A C 1
ATOM 703 O O . THR A 1 87 ? -4.639 -16.106 6.148 1.00 90.62 87 THR A O 1
ATOM 706 N N . PHE A 1 88 ? -2.527 -15.701 5.494 1.00 89.44 88 PHE A N 1
ATOM 707 C CA . PHE A 1 88 ? -2.585 -14.268 5.731 1.00 89.44 88 PHE A CA 1
ATOM 708 C C . PHE A 1 88 ? -3.607 -13.594 4.811 1.00 89.44 88 PHE A C 1
ATOM 710 O O . PHE A 1 88 ? -4.444 -12.818 5.265 1.00 89.44 88 PHE A O 1
ATOM 717 N N . LEU A 1 89 ? -3.580 -13.909 3.514 1.00 92.06 89 LEU A N 1
ATOM 718 C CA . LEU A 1 89 ? -4.493 -13.295 2.552 1.00 92.06 89 LEU A CA 1
ATOM 719 C C . LEU A 1 89 ? -5.960 -13.635 2.829 1.00 92.06 89 LEU A C 1
ATOM 721 O O . LEU A 1 89 ? -6.827 -12.792 2.609 1.00 92.06 89 LEU A O 1
ATOM 725 N N . GLN A 1 90 ? -6.253 -14.837 3.330 1.00 94.25 90 GLN A N 1
ATOM 726 C CA . GLN A 1 90 ? -7.595 -15.190 3.797 1.00 94.25 90 GLN A CA 1
ATOM 727 C C . GLN A 1 90 ? -8.046 -14.259 4.923 1.00 94.25 90 GLN A C 1
ATOM 729 O O . GLN A 1 90 ? -9.158 -13.735 4.859 1.00 94.25 90 GLN A O 1
ATOM 734 N N . GLU A 1 91 ? -7.179 -14.001 5.902 1.00 93.00 91 GLU A N 1
ATOM 735 C CA . GLU A 1 91 ? -7.473 -13.067 6.988 1.00 93.00 91 GLU A CA 1
ATOM 736 C C . GLU A 1 91 ? -7.646 -11.635 6.466 1.00 93.00 91 GLU A C 1
ATOM 738 O O . GLU A 1 91 ? -8.645 -10.979 6.758 1.00 93.00 91 GLU A O 1
ATOM 743 N N . ALA A 1 92 ? -6.743 -11.170 5.599 1.00 93.44 92 ALA A N 1
ATOM 744 C CA . ALA A 1 92 ? -6.827 -9.844 4.996 1.00 93.44 92 ALA A CA 1
ATOM 745 C C . ALA A 1 92 ? -8.114 -9.657 4.168 1.00 93.44 92 ALA A C 1
ATOM 747 O O . ALA A 1 92 ? -8.694 -8.570 4.166 1.00 93.44 92 ALA A O 1
ATOM 748 N N . ILE A 1 93 ? -8.604 -10.703 3.493 1.00 94.88 93 ILE A N 1
ATOM 749 C CA . ILE A 1 93 ? -9.902 -10.692 2.804 1.00 94.88 93 ILE A CA 1
ATOM 750 C C . ILE A 1 93 ? -11.048 -10.564 3.814 1.00 94.88 93 ILE A C 1
ATOM 752 O O . ILE A 1 93 ? -11.943 -9.739 3.612 1.00 94.88 93 ILE A O 1
ATOM 756 N N . LEU A 1 94 ? -11.037 -11.345 4.899 1.00 94.62 94 LEU A N 1
ATOM 757 C CA . LEU A 1 94 ? -12.069 -11.281 5.939 1.00 94.62 94 LEU A CA 1
ATOM 758 C C . LEU A 1 94 ? -12.128 -9.895 6.586 1.00 94.62 94 LEU A C 1
ATOM 760 O O . LEU A 1 94 ? -13.216 -9.332 6.710 1.00 94.62 94 LEU A O 1
ATOM 764 N N . ILE A 1 95 ? -10.974 -9.318 6.918 1.00 95.00 95 ILE A N 1
ATOM 765 C CA . ILE A 1 95 ? -10.863 -7.958 7.448 1.00 95.00 95 ILE A CA 1
ATOM 766 C C . ILE A 1 95 ? -11.378 -6.936 6.433 1.00 95.00 95 ILE A C 1
ATOM 768 O O . ILE A 1 95 ? -12.186 -6.077 6.788 1.00 95.00 95 ILE A O 1
ATOM 772 N N . SER A 1 96 ? -10.994 -7.057 5.155 1.00 95.38 96 SER A N 1
ATOM 773 C CA . SER A 1 96 ? -11.430 -6.122 4.110 1.00 95.38 96 SER A CA 1
ATOM 774 C C . SER A 1 96 ? -12.958 -6.017 4.041 1.00 95.38 96 SER A C 1
ATOM 776 O O . SER A 1 96 ? -13.502 -4.926 3.909 1.00 95.38 96 SER A O 1
ATOM 778 N N . ARG A 1 97 ? -13.679 -7.133 4.217 1.00 94.19 97 ARG A N 1
ATOM 779 C CA . ARG A 1 97 ? -15.151 -7.162 4.223 1.00 94.19 97 ARG A CA 1
ATOM 780 C C . ARG A 1 97 ? -15.748 -6.420 5.421 1.00 94.19 97 ARG A C 1
ATOM 782 O O . ARG A 1 97 ? -16.832 -5.856 5.293 1.00 94.19 97 ARG A O 1
ATOM 789 N N . GLN A 1 98 ? -15.054 -6.407 6.557 1.00 94.69 98 GLN A N 1
ATOM 790 C CA . GLN A 1 98 ? -15.493 -5.713 7.769 1.00 94.69 98 GLN A CA 1
ATOM 791 C C . GLN A 1 98 ? -15.285 -4.198 7.666 1.00 94.69 98 GLN A C 1
ATOM 793 O O . GLN A 1 98 ? -16.194 -3.437 8.003 1.00 94.69 98 GLN A O 1
ATOM 798 N N . VAL A 1 99 ? -14.140 -3.750 7.139 1.00 95.75 99 VAL A N 1
ATOM 799 C CA . VAL A 1 99 ? -13.783 -2.316 7.083 1.00 95.75 99 VAL A CA 1
ATOM 800 C C . VAL A 1 99 ? -14.372 -1.572 5.882 1.00 95.75 99 VAL A C 1
ATOM 802 O O . VAL A 1 99 ? -14.515 -0.351 5.908 1.00 95.75 99 VAL A O 1
ATOM 805 N N . LYS A 1 100 ? -14.750 -2.295 4.828 1.00 95.88 100 LYS A N 1
ATOM 806 C CA . LYS A 1 100 ? -15.303 -1.730 3.593 1.00 95.88 100 LYS A CA 1
ATOM 807 C C . LYS A 1 100 ? -16.686 -1.118 3.789 1.00 95.88 100 LYS A C 1
ATOM 809 O O . LYS A 1 100 ? -17.535 -1.706 4.461 1.00 95.88 100 LYS A O 1
ATOM 814 N N . LEU A 1 101 ? -16.946 0.028 3.168 1.00 96.50 101 LEU A N 1
ATOM 815 C CA . LEU A 1 101 ? -18.191 0.774 3.336 1.00 96.50 101 LEU A CA 1
ATOM 816 C C . LEU A 1 101 ? -19.373 0.217 2.540 1.00 96.50 101 LEU A C 1
ATOM 818 O O . LEU A 1 101 ? -20.509 0.378 2.985 1.00 96.50 101 LEU A O 1
ATOM 822 N N . ALA A 1 102 ? -19.152 -0.437 1.397 1.00 93.50 102 ALA A N 1
ATOM 823 C CA . ALA A 1 102 ? -20.241 -1.114 0.693 1.00 93.50 102 ALA A CA 1
ATOM 824 C C . ALA A 1 102 ? -19.829 -2.419 0.008 1.00 93.50 102 ALA A C 1
ATOM 826 O O . ALA A 1 102 ? -18.676 -2.647 -0.364 1.00 93.50 102 ALA A O 1
ATOM 827 N N . TYR A 1 103 ? -20.817 -3.288 -0.197 1.00 91.25 103 TYR A N 1
ATOM 828 C CA . TYR A 1 103 ? -20.635 -4.519 -0.955 1.00 91.25 103 TYR A CA 1
ATOM 829 C C . TYR A 1 103 ? -20.265 -4.218 -2.417 1.00 91.25 103 TYR A C 1
ATOM 831 O O . TYR A 1 103 ? -20.758 -3.266 -3.014 1.00 91.25 103 TYR A O 1
ATOM 839 N N . GLY A 1 104 ? -19.382 -5.031 -3.001 1.00 89.69 104 GLY A N 1
ATOM 840 C CA . GLY A 1 104 ? -18.984 -4.908 -4.409 1.00 89.69 104 GLY A CA 1
ATOM 841 C C . GLY A 1 104 ? -17.976 -3.800 -4.754 1.00 89.69 104 GLY A C 1
ATOM 842 O O . GLY A 1 104 ? -17.442 -3.826 -5.857 1.00 89.69 104 GLY A O 1
ATOM 843 N N . HIS A 1 105 ? -17.648 -2.870 -3.849 1.00 94.56 105 HIS A N 1
ATOM 844 C CA . HIS A 1 105 ? -16.616 -1.856 -4.130 1.00 94.56 105 HIS A CA 1
ATOM 845 C C . HIS A 1 105 ? -15.221 -2.480 -4.345 1.00 94.56 105 HIS A C 1
ATOM 847 O O . HIS A 1 105 ? -14.878 -3.454 -3.681 1.00 94.56 105 HIS A O 1
ATOM 853 N N . PRO A 1 106 ? -14.358 -1.976 -5.230 1.00 95.44 106 PRO A N 1
ATOM 854 C CA . PRO A 1 106 ? -12.971 -2.432 -5.253 1.00 95.44 106 PRO A CA 1
ATOM 855 C C . PRO A 1 106 ? -12.256 -2.014 -3.960 1.00 95.44 106 PRO A C 1
ATOM 857 O O . PRO A 1 106 ? -12.317 -0.851 -3.568 1.00 95.44 106 PRO A O 1
ATOM 860 N N . ILE A 1 107 ? -11.590 -2.958 -3.290 1.00 96.75 107 ILE A N 1
ATOM 861 C CA . ILE A 1 107 ? -10.748 -2.677 -2.121 1.00 96.75 107 ILE A CA 1
ATOM 862 C C . ILE A 1 107 ? -9.377 -3.325 -2.304 1.00 96.75 107 ILE A C 1
ATOM 864 O O . ILE A 1 107 ? -9.266 -4.502 -2.670 1.00 96.75 107 ILE A O 1
ATOM 868 N N . CYS A 1 108 ? -8.346 -2.528 -2.067 1.00 96.62 108 CYS A N 1
ATOM 869 C CA . CYS A 1 108 ? -6.953 -2.915 -2.162 1.00 96.62 108 CYS A CA 1
ATOM 870 C C . CYS A 1 108 ? -6.353 -3.005 -0.764 1.00 96.62 108 CYS A C 1
ATOM 872 O O . CYS A 1 108 ? -6.607 -2.133 0.061 1.00 96.62 108 CYS A O 1
ATOM 874 N N . LEU A 1 109 ? -5.518 -4.009 -0.519 1.00 94.94 109 LEU A N 1
ATOM 875 C CA . LEU A 1 109 ? -4.455 -3.897 0.471 1.00 94.94 109 LEU A CA 1
ATOM 876 C C . LEU A 1 109 ? -3.413 -2.926 -0.097 1.00 94.94 109 LEU A C 1
ATOM 878 O O . LEU A 1 109 ? -3.053 -3.030 -1.268 1.00 94.94 109 LEU A O 1
ATOM 882 N N . SER A 1 110 ? -2.973 -1.968 0.703 1.00 91.56 110 SER A N 1
ATOM 883 C CA . SER A 1 110 ? -2.105 -0.858 0.318 1.00 91.56 110 SER A CA 1
ATOM 884 C C . SER A 1 110 ? -1.059 -0.609 1.409 1.00 91.56 110 SER A C 1
ATOM 886 O O . SER A 1 110 ? -0.908 -1.383 2.357 1.00 91.56 110 SER A O 1
ATOM 888 N N . GLY A 1 111 ? -0.323 0.489 1.276 1.00 83.25 111 GLY A N 1
ATOM 889 C CA . GLY A 1 111 ? 0.646 0.921 2.272 1.00 83.25 111 GLY A CA 1
ATOM 890 C C . GLY A 1 111 ? 1.903 0.057 2.299 1.00 83.25 111 GLY A C 1
ATOM 891 O O . GLY A 1 111 ? 2.246 -0.630 1.346 1.00 83.25 111 GLY A O 1
ATOM 892 N N . SER A 1 112 ? 2.662 0.145 3.389 1.00 72.44 112 SER A N 1
ATOM 893 C CA . SER A 1 112 ? 3.960 -0.541 3.461 1.00 72.44 112 SER A CA 1
ATOM 894 C C . SER A 1 112 ? 3.866 -2.046 3.710 1.00 72.44 112 SER A C 1
ATOM 896 O O . SER A 1 112 ? 4.829 -2.764 3.451 1.00 72.44 112 SER A O 1
ATOM 898 N N . ALA A 1 113 ? 2.714 -2.517 4.186 1.00 70.00 113 ALA A N 1
ATOM 899 C CA . ALA A 1 113 ? 2.461 -3.926 4.451 1.00 70.00 113 ALA A CA 1
ATOM 900 C C . ALA A 1 113 ? 2.490 -4.760 3.153 1.00 70.00 113 ALA A C 1
ATOM 902 O O . ALA A 1 113 ? 2.988 -5.885 3.150 1.00 70.00 113 ALA A O 1
ATOM 903 N N . THR A 1 114 ? 2.059 -4.188 2.021 1.00 72.94 114 THR A N 1
ATOM 904 C CA . THR A 1 114 ? 2.069 -4.875 0.717 1.00 72.94 114 THR A CA 1
ATOM 905 C C . THR A 1 114 ? 3.462 -5.112 0.140 1.00 72.94 114 THR A C 1
ATOM 907 O O . THR A 1 114 ? 3.625 -6.015 -0.675 1.00 72.94 114 THR A O 1
ATOM 910 N N . PHE A 1 115 ? 4.459 -4.318 0.541 1.00 68.75 115 PHE A N 1
ATOM 911 C CA . PHE A 1 115 ? 5.825 -4.389 0.009 1.00 68.75 115 PHE A CA 1
ATOM 912 C C . PHE A 1 115 ? 6.722 -5.389 0.719 1.00 68.75 115 PHE A C 1
ATOM 914 O O . PHE A 1 115 ? 7.757 -5.763 0.174 1.00 68.75 115 PHE A O 1
ATOM 921 N N . LEU A 1 116 ? 6.377 -5.761 1.947 1.00 65.69 116 LEU A N 1
ATOM 922 C CA . LEU A 1 116 ? 7.268 -6.548 2.785 1.00 65.69 116 LEU A CA 1
ATOM 923 C C . LEU A 1 116 ? 6.792 -7.997 2.890 1.00 65.69 116 LEU A C 1
ATOM 925 O O . LEU A 1 116 ? 7.624 -8.889 2.889 1.00 65.69 116 LEU A O 1
ATOM 929 N N . GLY A 1 117 ? 5.501 -8.302 2.782 1.00 54.53 117 GLY A N 1
ATOM 930 C CA . GLY A 1 117 ? 5.066 -9.655 2.407 1.00 54.53 117 GLY A CA 1
ATOM 931 C C . GLY A 1 117 ? 5.108 -10.733 3.466 1.00 54.53 117 GLY A C 1
ATOM 932 O O . GLY A 1 117 ? 4.271 -11.623 3.439 1.00 54.53 117 GLY A O 1
ATOM 933 N N . LYS A 1 118 ? 6.001 -10.645 4.446 1.00 58.62 118 LYS A N 1
ATOM 934 C CA . LYS A 1 118 ? 5.894 -11.441 5.667 1.00 58.62 118 LYS A CA 1
ATOM 935 C C . LYS A 1 118 ? 5.381 -10.525 6.754 1.00 58.62 118 LYS A C 1
ATOM 937 O O . LYS A 1 118 ? 6.094 -10.113 7.662 1.00 58.62 118 LYS A O 1
ATOM 942 N N . ILE A 1 119 ? 4.106 -10.192 6.605 1.00 52.91 119 ILE A N 1
ATOM 943 C CA . ILE A 1 119 ? 3.342 -9.551 7.658 1.00 52.91 119 ILE A CA 1
ATOM 944 C C . ILE A 1 119 ? 3.199 -10.588 8.773 1.00 52.91 119 ILE A C 1
ATOM 946 O O . ILE A 1 119 ? 2.350 -11.477 8.738 1.00 52.91 119 ILE A O 1
ATOM 950 N N . ASN A 1 120 ? 4.101 -10.512 9.739 1.00 58.44 120 ASN A N 1
ATOM 951 C CA . ASN A 1 120 ? 3.902 -11.092 11.053 1.00 58.44 120 ASN A CA 1
ATOM 952 C C . ASN A 1 120 ? 2.853 -10.252 11.812 1.00 58.44 120 ASN A C 1
ATOM 954 O O . ASN A 1 120 ? 2.311 -9.267 11.308 1.00 58.44 120 ASN A O 1
ATOM 958 N N . ASN A 1 121 ? 2.577 -10.610 13.063 1.00 59.16 121 ASN A N 1
ATOM 959 C CA . ASN A 1 121 ? 1.606 -9.927 13.928 1.00 59.16 121 ASN A CA 1
ATOM 960 C C . ASN A 1 121 ? 1.987 -8.463 14.265 1.00 59.16 121 ASN A C 1
ATOM 962 O O . ASN A 1 121 ? 1.432 -7.896 15.210 1.00 59.16 121 ASN A O 1
ATOM 966 N N . THR A 1 122 ? 2.973 -7.878 13.572 1.00 65.06 122 THR A N 1
ATOM 967 C CA . THR A 1 122 ? 3.596 -6.594 13.895 1.00 65.06 122 THR A CA 1
ATOM 968 C C . THR A 1 122 ? 3.309 -5.473 12.910 1.00 65.06 122 THR A C 1
ATOM 970 O O . THR A 1 122 ? 3.637 -4.327 13.223 1.00 65.06 122 THR A O 1
ATOM 973 N N . THR A 1 123 ? 2.644 -5.736 11.778 1.00 73.12 123 THR A N 1
ATOM 974 C CA . THR A 1 123 ? 2.257 -4.665 10.846 1.00 73.12 123 THR A CA 1
ATOM 975 C C . THR A 1 123 ? 0.796 -4.259 11.000 1.00 73.12 123 THR A C 1
ATOM 977 O O . THR A 1 123 ? -0.083 -5.058 11.325 1.00 73.12 123 THR A O 1
ATOM 980 N N . ASP A 1 124 ? 0.542 -2.980 10.758 1.00 86.75 124 ASP A N 1
ATOM 981 C CA . ASP A 1 124 ? -0.780 -2.470 10.435 1.00 86.75 124 ASP A CA 1
ATOM 982 C C . ASP A 1 124 ? -1.238 -2.989 9.064 1.00 86.75 124 ASP A C 1
ATOM 984 O O . ASP A 1 124 ? -0.425 -3.386 8.222 1.00 86.75 124 ASP A O 1
ATOM 988 N N . LEU A 1 125 ? -2.556 -3.015 8.850 1.00 91.88 125 LEU A N 1
ATOM 989 C CA . LEU A 1 125 ? -3.141 -3.257 7.531 1.00 91.88 125 LEU A CA 1
ATOM 990 C C . LEU A 1 125 ? -3.738 -1.968 6.999 1.00 91.88 125 LEU A C 1
ATOM 992 O O . LEU A 1 125 ? -4.703 -1.450 7.554 1.00 91.88 125 LEU A O 1
ATOM 996 N N . ASP A 1 126 ? -3.195 -1.468 5.899 1.00 94.12 126 ASP A N 1
ATOM 997 C CA . ASP A 1 126 ? -3.762 -0.319 5.212 1.00 94.12 126 ASP A CA 1
ATOM 998 C C . ASP A 1 126 ? -4.593 -0.796 4.030 1.00 94.12 126 ASP A C 1
ATOM 1000 O O . ASP A 1 126 ? -4.097 -1.480 3.139 1.00 94.12 126 ASP A O 1
ATOM 1004 N N . TYR A 1 127 ? -5.861 -0.413 3.997 1.00 96.56 127 TYR A N 1
ATOM 1005 C CA . TYR A 1 127 ? -6.740 -0.623 2.862 1.00 96.56 127 TYR A CA 1
ATOM 1006 C C . TYR A 1 127 ? -6.986 0.683 2.117 1.00 96.56 127 TYR A C 1
ATOM 1008 O O . TYR A 1 127 ? -7.017 1.765 2.706 1.00 96.56 127 TYR A O 1
ATOM 1016 N N . CYS A 1 128 ? -7.212 0.562 0.815 1.00 97.44 128 CYS A N 1
ATOM 1017 C CA . CYS A 1 128 ? -7.761 1.621 -0.012 1.00 97.44 128 CYS A CA 1
ATOM 1018 C C . CYS A 1 128 ? -9.028 1.116 -0.708 1.00 97.44 128 CYS A C 1
ATOM 1020 O O . CYS A 1 128 ? -8.978 0.166 -1.488 1.00 97.44 128 CYS A O 1
ATOM 1022 N N . GLU A 1 129 ? -10.169 1.726 -0.404 1.00 97.62 129 GLU A N 1
ATOM 1023 C CA . GLU A 1 129 ? -11.455 1.424 -1.024 1.00 97.62 129 GLU A CA 1
ATOM 1024 C C . GLU A 1 129 ? -11.791 2.479 -2.076 1.00 97.62 129 GLU A C 1
ATOM 1026 O O . GLU A 1 129 ? -11.936 3.664 -1.774 1.00 97.62 129 GLU A O 1
ATOM 1031 N N . TYR A 1 130 ? -12.002 2.034 -3.309 1.00 97.38 130 TYR A N 1
ATOM 1032 C CA . TYR A 1 130 ? -12.568 2.871 -4.355 1.00 97.38 130 TYR A CA 1
ATOM 1033 C C . TYR A 1 130 ? -14.087 2.876 -4.196 1.00 97.38 130 TYR A C 1
ATOM 1035 O O . TYR A 1 130 ? -14.719 1.825 -4.285 1.00 97.38 130 TYR A O 1
ATOM 1043 N N . TYR A 1 131 ? -14.677 4.049 -3.959 1.00 97.06 131 TYR A N 1
ATOM 1044 C CA . TYR A 1 131 ? -16.100 4.218 -3.649 1.00 97.06 131 TYR A CA 1
ATOM 1045 C C . TYR A 1 131 ? -16.850 4.812 -4.854 1.00 97.06 131 TYR A C 1
ATOM 1047 O O . TYR A 1 131 ? -16.999 6.033 -4.937 1.00 97.06 131 TYR A O 1
ATOM 1055 N N . PRO A 1 132 ? -17.330 3.986 -5.806 1.00 95.88 132 PRO A N 1
ATOM 1056 C CA . PRO A 1 132 ? -18.025 4.442 -7.011 1.00 95.88 132 PRO A CA 1
ATOM 1057 C C . PRO A 1 132 ? -19.519 4.743 -6.785 1.00 95.88 132 PRO A C 1
ATOM 1059 O O . PRO A 1 132 ? -20.313 4.715 -7.726 1.00 95.88 132 PRO A O 1
ATOM 1062 N N . THR A 1 133 ? -19.926 4.988 -5.538 1.00 95.06 133 THR A N 1
ATOM 1063 C CA . THR A 1 133 ? -21.324 5.225 -5.154 1.00 95.06 133 THR A CA 1
ATOM 1064 C C . THR A 1 133 ? -21.574 6.716 -4.898 1.00 95.06 133 THR A C 1
ATOM 1066 O O . THR A 1 133 ? -20.655 7.490 -4.624 1.00 95.06 133 THR A O 1
ATOM 1069 N N . PHE A 1 134 ? -22.835 7.145 -5.013 1.00 94.00 134 PHE A N 1
ATOM 1070 C CA . PHE A 1 134 ? -23.262 8.526 -4.781 1.00 94.00 134 PHE A CA 1
ATOM 1071 C C . PHE A 1 134 ? -22.770 9.075 -3.432 1.00 94.00 134 PHE A C 1
ATOM 1073 O O . PHE A 1 134 ? -23.020 8.491 -2.386 1.00 94.00 134 PHE A O 1
ATOM 1080 N N . LEU A 1 135 ? -22.136 10.252 -3.432 1.00 93.75 135 LEU A N 1
ATOM 1081 C CA . LEU A 1 135 ? -21.481 10.796 -2.234 1.00 93.75 135 LEU A CA 1
ATOM 1082 C C . LEU A 1 135 ? -22.415 11.006 -1.031 1.00 93.75 135 LEU A C 1
ATOM 1084 O O . LEU A 1 135 ? -21.956 10.951 0.107 1.00 93.75 135 LEU A O 1
ATOM 1088 N N . GLY A 1 136 ? -23.717 11.214 -1.254 1.00 92.81 136 GLY A N 1
ATOM 1089 C CA . GLY A 1 136 ? -24.688 11.352 -0.163 1.00 92.81 136 GLY A CA 1
ATOM 1090 C C . GLY A 1 136 ? -24.860 10.086 0.687 1.00 92.81 136 GLY A C 1
ATOM 1091 O O . GLY A 1 136 ? -25.398 10.174 1.786 1.00 92.81 136 GLY A O 1
ATOM 1092 N N . THR A 1 137 ? -24.378 8.924 0.230 1.00 95.81 137 THR A N 1
ATOM 1093 C CA . THR A 1 137 ? -24.387 7.681 1.018 1.00 95.81 137 THR A CA 1
ATOM 1094 C C . THR A 1 137 ? -23.146 7.510 1.894 1.00 95.81 137 THR A C 1
ATOM 1096 O O . THR A 1 137 ? -23.145 6.621 2.742 1.00 95.81 137 THR A O 1
ATOM 1099 N N . LEU A 1 138 ? -22.109 8.350 1.744 1.00 95.31 138 LEU A N 1
ATOM 1100 C CA . LEU A 1 138 ? -20.857 8.219 2.501 1.00 95.31 138 LEU A CA 1
ATOM 1101 C C . LEU A 1 138 ? -21.079 8.346 4.005 1.00 95.31 138 LEU A C 1
ATOM 1103 O O . LEU A 1 138 ? -20.657 7.474 4.755 1.00 95.31 138 LEU A O 1
ATOM 1107 N N . SER A 1 139 ? -21.759 9.405 4.450 1.00 95.56 139 SER A N 1
ATOM 1108 C CA . SER A 1 139 ? -22.005 9.602 5.881 1.00 95.56 139 SER A CA 1
ATOM 1109 C C . SER A 1 139 ? -22.823 8.458 6.491 1.00 95.56 139 SER A C 1
ATOM 1111 O O . SER A 1 139 ? -22.344 7.888 7.469 1.00 95.56 139 SER A O 1
ATOM 1113 N N . PRO A 1 140 ? -23.978 8.052 5.926 1.00 95.44 140 PRO A N 1
ATOM 1114 C CA . PRO A 1 140 ? -24.698 6.880 6.418 1.00 95.44 140 PRO A CA 1
ATOM 1115 C C . PRO A 1 140 ? -23.841 5.607 6.456 1.00 95.44 140 PRO A C 1
ATOM 1117 O O . PRO A 1 140 ? -23.907 4.863 7.430 1.00 95.44 140 PRO A O 1
ATOM 1120 N N . ALA A 1 141 ? -23.007 5.372 5.436 1.00 96.12 141 ALA A N 1
ATOM 1121 C CA . ALA A 1 141 ? -22.145 4.193 5.377 1.00 96.12 141 ALA A CA 1
ATOM 1122 C C . ALA A 1 141 ? -21.046 4.202 6.453 1.00 96.12 141 ALA A C 1
ATOM 1124 O O . ALA A 1 141 ? -20.814 3.173 7.081 1.00 96.12 141 ALA A O 1
ATOM 1125 N N . VAL A 1 142 ? -20.401 5.349 6.697 1.00 95.69 142 VAL A N 1
ATOM 1126 C CA . VAL A 1 142 ? -19.399 5.503 7.768 1.00 95.69 142 VAL A CA 1
ATOM 1127 C C . VAL A 1 142 ? -20.055 5.366 9.141 1.00 95.69 142 VAL A C 1
ATOM 1129 O O . VAL A 1 142 ? -19.563 4.616 9.978 1.00 95.69 142 VAL A O 1
ATOM 1132 N N . CYS A 1 143 ? -21.191 6.031 9.364 1.00 94.12 143 CYS A N 1
ATOM 1133 C CA . CYS A 1 143 ? -21.936 5.928 10.618 1.00 94.12 143 CYS A CA 1
ATOM 1134 C C . CYS A 1 143 ? -22.368 4.485 10.913 1.00 94.12 143 CYS A C 1
ATOM 1136 O O . CYS A 1 143 ? -22.262 4.040 12.048 1.00 94.12 143 CYS A O 1
ATOM 1138 N N . GLY A 1 144 ? -22.759 3.718 9.891 1.00 93.00 144 GLY A N 1
ATOM 1139 C CA . GLY A 1 144 ? -23.099 2.299 10.033 1.00 93.00 144 GLY A CA 1
ATOM 1140 C C . GLY A 1 144 ? -21.939 1.390 10.461 1.00 93.00 144 GLY A C 1
ATOM 1141 O O . GLY A 1 144 ? -22.169 0.213 10.724 1.00 93.00 144 GLY A O 1
ATOM 1142 N N . LYS A 1 145 ? -20.699 1.900 10.524 1.00 93.56 145 LYS A N 1
ATOM 1143 C CA . LYS A 1 145 ? -19.540 1.182 11.081 1.00 93.56 145 LYS A CA 1
ATOM 1144 C C . LYS A 1 145 ? -19.348 1.401 12.580 1.00 93.56 145 LYS A C 1
ATOM 1146 O O . LYS A 1 145 ? -18.580 0.663 13.193 1.00 93.56 145 LYS A O 1
ATOM 1151 N N . ILE A 1 146 ? -20.015 2.389 13.170 1.00 89.62 146 ILE A N 1
ATOM 1152 C CA . ILE A 1 146 ? -19.929 2.676 14.603 1.00 89.62 146 ILE A CA 1
ATOM 1153 C C . ILE A 1 146 ? -20.738 1.619 15.359 1.00 89.62 146 ILE A C 1
ATOM 1155 O O . ILE A 1 146 ? -21.870 1.319 14.990 1.00 89.62 146 ILE A O 1
ATOM 1159 N N . GLY A 1 147 ? -20.157 1.043 16.413 1.00 78.88 147 GLY A N 1
ATOM 1160 C CA . GLY A 1 147 ? -20.844 0.060 17.258 1.00 78.88 147 GLY A CA 1
ATOM 1161 C C . GLY A 1 147 ? -21.022 -1.327 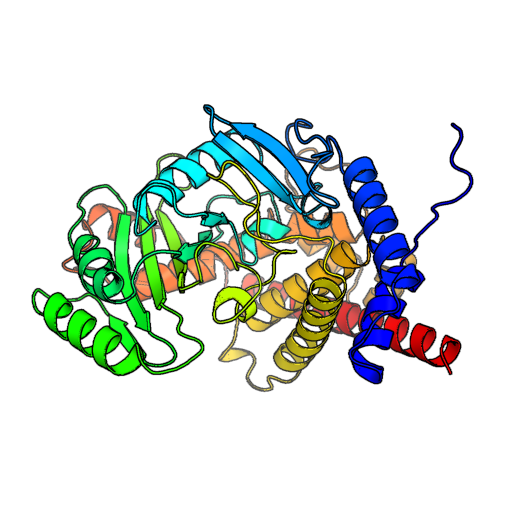16.628 1.00 78.88 147 GLY A C 1
ATOM 1162 O O . GLY A 1 147 ? -21.788 -2.134 17.146 1.00 78.88 147 GLY A O 1
ATOM 1163 N N . LEU A 1 148 ? -20.331 -1.639 15.523 1.00 80.12 148 LEU A N 1
ATOM 1164 C CA . LEU A 1 148 ? -20.273 -3.013 15.022 1.00 80.12 148 LEU A CA 1
ATOM 1165 C C . LEU A 1 148 ? -19.436 -3.880 15.976 1.00 80.12 148 LEU A C 1
ATOM 1167 O O . LEU A 1 148 ? -18.213 -3.936 15.892 1.00 80.12 148 LEU A O 1
ATOM 1171 N N . GLU A 1 149 ? -20.111 -4.584 16.879 1.00 68.94 149 GLU A N 1
ATOM 1172 C CA . GLU A 1 149 ? -19.501 -5.495 17.852 1.00 68.94 149 GLU A CA 1
ATOM 1173 C C . GLU A 1 149 ? -19.135 -6.835 17.203 1.00 68.94 149 GLU A C 1
ATOM 1175 O O . GLU A 1 149 ? -19.809 -7.839 17.395 1.00 68.94 149 GLU A O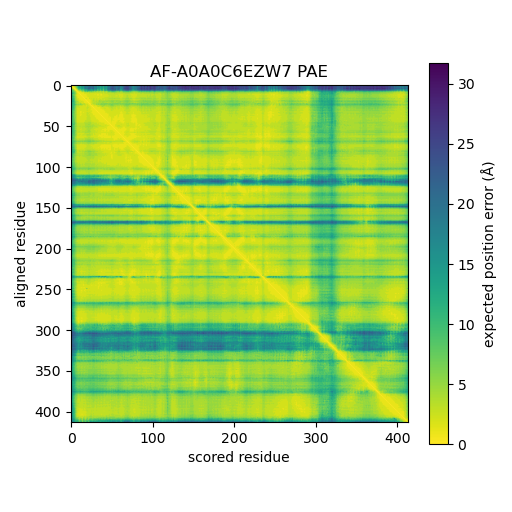 1
ATOM 1180 N N . ASN A 1 150 ? -18.092 -6.860 16.373 1.00 70.44 150 ASN A N 1
ATOM 1181 C CA . ASN A 1 150 ? -17.606 -8.094 15.744 1.00 70.44 150 ASN A CA 1
ATOM 1182 C C . ASN A 1 150 ? -16.097 -8.031 15.519 1.00 70.44 150 ASN A C 1
ATOM 1184 O O . ASN A 1 150 ? -15.632 -8.122 14.388 1.00 70.44 150 ASN A O 1
ATOM 1188 N N . SER A 1 151 ? -15.323 -7.845 16.592 1.00 83.50 151 SER A N 1
ATOM 1189 C CA . SER A 1 151 ? -13.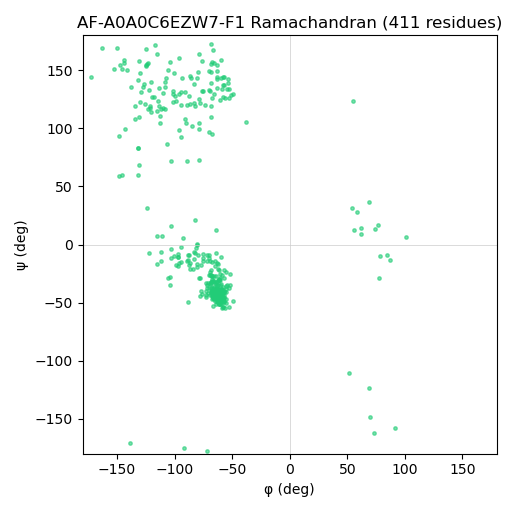849 -7.826 16.570 1.00 83.50 151 SER A CA 1
ATOM 1190 C C . SER A 1 151 ? -13.183 -6.722 15.737 1.00 83.50 151 SER A C 1
ATOM 1192 O O . SE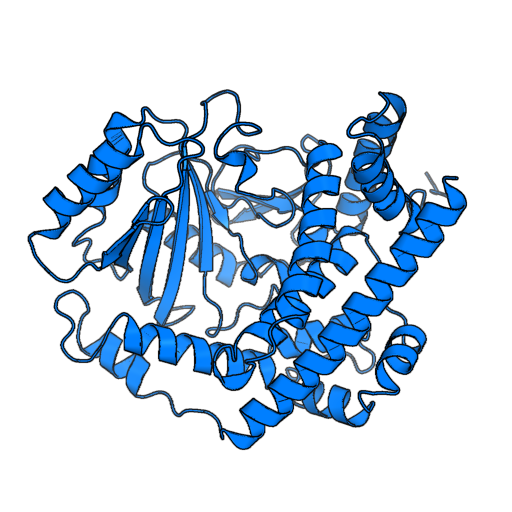R A 1 151 ? -11.967 -6.744 15.600 1.00 83.50 151 SER A O 1
ATOM 1194 N N . CYS A 1 152 ? -13.938 -5.743 15.230 1.00 92.62 152 CYS A N 1
ATOM 1195 C CA . CYS A 1 152 ? -13.446 -4.624 14.429 1.00 92.62 152 CYS A CA 1
ATOM 1196 C C . CYS A 1 152 ? -14.067 -3.312 14.927 1.00 92.62 152 CYS A C 1
ATOM 1198 O O . CYS A 1 152 ? -15.244 -3.043 14.696 1.00 92.62 152 CYS A O 1
ATOM 1200 N N . TYR A 1 153 ? -13.264 -2.483 15.587 1.00 93.38 153 TYR A N 1
ATOM 1201 C CA . TYR A 1 153 ? -13.709 -1.285 16.296 1.00 93.38 153 TYR A CA 1
ATOM 1202 C C . TYR A 1 153 ? -13.231 -0.040 15.556 1.00 93.38 153 TYR A C 1
ATOM 1204 O O . TYR A 1 153 ? -12.026 0.156 15.409 1.00 93.38 153 TYR A O 1
ATOM 1212 N N . LEU A 1 154 ? -14.158 0.791 15.068 1.00 94.12 154 LEU A N 1
ATOM 1213 C CA . LEU A 1 154 ? -13.828 2.080 14.453 1.00 94.12 154 LEU A CA 1
ATOM 1214 C C . LEU A 1 154 ? -13.408 3.076 15.541 1.00 94.12 154 LEU A C 1
ATOM 1216 O O . LEU A 1 154 ? -14.199 3.391 16.425 1.00 94.12 154 LEU A O 1
ATOM 1220 N N . MET A 1 155 ? -12.184 3.584 15.436 1.00 93.62 155 MET A N 1
ATOM 1221 C CA . MET A 1 155 ? -11.544 4.448 16.431 1.00 93.62 155 MET A CA 1
ATOM 1222 C C . MET A 1 155 ? -11.511 5.907 16.015 1.00 93.62 155 MET A C 1
ATOM 1224 O O . MET A 1 155 ? -11.606 6.794 16.858 1.00 93.62 155 MET A O 1
ATOM 1228 N N . SER A 1 156 ? -11.351 6.176 14.720 1.00 94.69 156 SER A N 1
ATOM 1229 C CA . SER A 1 156 ? -11.326 7.548 14.230 1.00 94.69 156 SER A CA 1
ATOM 1230 C C . SER A 1 156 ? -11.794 7.660 12.786 1.00 94.69 156 SER A C 1
ATOM 1232 O O . SER A 1 156 ? -11.635 6.738 11.982 1.00 94.69 156 SER A O 1
ATOM 1234 N N . VAL A 1 157 ? -12.370 8.815 12.463 1.00 96.38 157 VAL A N 1
ATOM 1235 C CA . VAL A 1 157 ? -12.748 9.209 11.108 1.00 96.38 157 VAL A CA 1
ATOM 1236 C C . VAL A 1 157 ? -12.020 10.499 10.780 1.00 96.38 157 VAL A C 1
ATOM 1238 O O . VAL A 1 157 ? -12.226 11.528 11.422 1.00 96.38 157 VAL A O 1
ATOM 1241 N N . LYS A 1 158 ? -11.190 10.472 9.743 1.00 96.75 158 LYS A N 1
ATOM 1242 C CA . LYS A 1 158 ? -10.519 11.653 9.209 1.00 96.75 158 LYS A CA 1
ATOM 1243 C C . LYS A 1 158 ? -11.028 11.943 7.808 1.00 96.75 158 LYS A C 1
ATOM 1245 O O . LYS A 1 158 ? -10.934 11.101 6.926 1.00 96.75 158 LYS A O 1
ATOM 1250 N N . CYS A 1 159 ? -11.546 13.144 7.594 1.00 96.62 159 CYS A N 1
ATOM 1251 C CA . CYS A 1 159 ? -11.991 13.623 6.292 1.00 96.62 159 CYS A CA 1
ATOM 1252 C C . CYS A 1 159 ? -11.064 14.758 5.849 1.00 96.62 159 CYS A C 1
ATOM 1254 O O . CYS A 1 159 ? -11.047 15.834 6.457 1.00 96.62 159 CYS A O 1
ATOM 1256 N N . ASN A 1 160 ? -10.255 14.508 4.818 1.00 94.19 160 ASN A N 1
ATOM 1257 C CA . ASN A 1 160 ? -9.125 15.358 4.437 1.00 94.19 160 ASN A CA 1
ATOM 1258 C C . ASN A 1 160 ? -8.197 15.645 5.639 1.00 94.19 160 ASN A C 1
ATOM 1260 O O . ASN A 1 160 ? -7.501 14.750 6.113 1.00 94.19 160 ASN A O 1
ATOM 1264 N N . SER A 1 161 ? -8.157 16.882 6.139 1.00 91.88 161 SER A N 1
ATOM 1265 C CA . SER A 1 161 ? -7.307 17.301 7.263 1.00 91.88 161 SER A CA 1
ATOM 1266 C C . SER A 1 161 ? -7.995 17.253 8.631 1.00 91.88 161 SER A C 1
ATOM 1268 O O . SER A 1 161 ? -7.303 17.301 9.645 1.00 91.88 161 SER A O 1
ATOM 1270 N N . GLU A 1 162 ? -9.324 17.145 8.681 1.00 95.44 162 GLU A N 1
ATOM 1271 C CA . GLU A 1 162 ? -10.110 17.191 9.920 1.00 95.44 162 GLU A CA 1
ATOM 1272 C C . GLU A 1 162 ? -10.364 15.768 10.442 1.00 95.44 162 GLU A C 1
ATOM 1274 O O . GLU A 1 162 ? -10.761 14.891 9.674 1.00 95.44 162 GLU A O 1
ATOM 1279 N N . LYS A 1 163 ? -10.119 15.532 11.737 1.00 94.62 163 LYS A N 1
ATOM 1280 C CA . LYS A 1 163 ? -10.222 14.221 12.400 1.00 94.62 163 LYS A CA 1
ATOM 1281 C C . LYS A 1 163 ? -11.243 14.273 13.537 1.00 94.62 163 LYS A C 1
ATOM 1283 O O . LYS A 1 163 ? -11.273 15.247 14.283 1.00 94.62 163 LYS A O 1
ATOM 1288 N N . ILE A 1 164 ? -12.032 13.212 13.668 1.00 93.69 164 ILE A N 1
ATOM 1289 C CA . ILE A 1 164 ? -12.926 12.932 14.793 1.00 93.69 164 ILE A CA 1
ATOM 1290 C C . ILE A 1 164 ? -12.487 11.606 15.413 1.00 93.69 164 ILE A C 1
ATOM 1292 O O . ILE A 1 164 ? -12.385 10.606 14.702 1.00 93.69 164 ILE A O 1
ATOM 1296 N N . ASP A 1 165 ? -12.246 11.604 16.719 1.00 92.31 165 ASP A N 1
ATOM 1297 C CA . ASP A 1 165 ? -12.062 10.385 17.506 1.00 92.31 165 ASP A CA 1
ATOM 1298 C C . ASP A 1 165 ? -13.430 9.849 17.966 1.00 92.31 165 ASP A C 1
ATOM 1300 O O . ASP A 1 165 ? -14.356 10.621 18.223 1.00 92.31 165 ASP A O 1
ATOM 1304 N N . ILE A 1 166 ? -13.584 8.523 17.992 1.00 89.75 166 ILE A N 1
ATOM 1305 C CA . ILE A 1 166 ? -14.842 7.851 18.338 1.00 89.75 166 ILE A CA 1
ATOM 1306 C C . ILE A 1 166 ? -14.836 7.505 19.824 1.00 89.75 166 ILE A C 1
ATOM 1308 O O . ILE A 1 166 ? -14.350 6.449 20.224 1.00 89.75 166 ILE A O 1
ATOM 1312 N N . ASP A 1 167 ? -15.376 8.409 20.637 1.00 81.56 167 ASP A N 1
ATOM 1313 C CA . ASP A 1 167 ? -15.345 8.321 22.100 1.00 81.56 167 ASP A CA 1
ATOM 1314 C C . ASP A 1 167 ? -16.734 8.322 22.767 1.00 81.56 167 ASP A C 1
ATOM 1316 O O . ASP A 1 167 ? -16.825 8.124 23.980 1.00 81.56 167 ASP A O 1
ATOM 1320 N N . SER A 1 168 ? -17.817 8.552 22.013 1.00 70.56 168 SER A N 1
ATOM 1321 C CA . SER A 1 168 ? -19.143 8.799 22.592 1.00 70.56 168 SER A CA 1
ATOM 1322 C C . SER A 1 168 ? -20.315 8.630 21.612 1.00 70.56 168 SER A C 1
ATOM 1324 O O . SER A 1 168 ? -20.160 8.562 20.392 1.00 70.56 168 SER A O 1
ATOM 1326 N N . ASP A 1 169 ? -21.535 8.632 22.155 1.00 69.06 169 ASP A N 1
ATOM 1327 C CA . ASP A 1 169 ? -22.783 8.480 21.392 1.00 69.06 169 ASP A CA 1
ATOM 1328 C C . ASP A 1 169 ? -23.023 9.611 20.365 1.00 69.06 169 ASP A C 1
ATOM 1330 O O . ASP A 1 169 ? -23.745 9.428 19.380 1.00 69.06 169 ASP A O 1
ATOM 1334 N N . GLN A 1 170 ? -22.388 10.778 20.544 1.00 77.19 170 GLN A N 1
ATOM 1335 C CA . GLN A 1 170 ? -22.562 11.958 19.680 1.00 77.19 170 GLN A CA 1
ATOM 1336 C C . GLN A 1 170 ? -21.733 11.916 18.383 1.00 77.19 170 GLN A C 1
ATOM 1338 O O . GLN A 1 170 ? -21.870 12.798 17.531 1.00 77.19 170 GLN A O 1
ATOM 1343 N N . CYS A 1 171 ? -20.907 10.885 18.170 1.00 86.94 171 CYS A N 1
ATOM 1344 C CA . CYS A 1 171 ? -20.034 10.801 16.996 1.00 86.94 171 CYS A CA 1
ATOM 1345 C C . CYS A 1 171 ? -20.798 10.800 15.658 1.00 86.94 171 CYS A C 1
ATOM 1347 O O . CYS A 1 171 ? -20.279 11.303 14.661 1.00 86.94 171 CYS A O 1
ATOM 1349 N N . HIS A 1 172 ? -22.039 10.304 15.623 1.00 90.69 172 HIS A N 1
ATOM 1350 C CA . HIS A 1 172 ? -22.846 10.220 14.400 1.00 90.69 172 HIS A CA 1
ATOM 1351 C C . HIS A 1 172 ? -23.109 11.591 13.760 1.00 90.69 172 HIS A C 1
ATOM 1353 O O . HIS A 1 172 ? -22.885 11.770 12.560 1.00 90.69 172 HIS A O 1
ATOM 1359 N N . GLU A 1 173 ? -23.564 12.566 14.551 1.00 91.69 173 GLU A N 1
ATOM 1360 C CA . GLU A 1 173 ? -23.863 13.913 14.058 1.00 91.69 173 GLU A CA 1
ATOM 1361 C C . GLU A 1 173 ? -22.579 14.640 13.645 1.00 91.69 173 GLU A C 1
ATOM 1363 O O . GLU A 1 173 ? -22.528 15.262 12.581 1.00 91.69 173 GLU A O 1
ATOM 1368 N N . HIS A 1 174 ? -21.507 14.502 14.430 1.00 92.44 174 HIS A N 1
ATOM 1369 C CA . HIS A 1 174 ? -20.212 15.095 14.101 1.00 92.44 174 HIS A CA 1
ATOM 1370 C C . HIS A 1 174 ? -19.641 14.545 12.789 1.00 92.44 174 HIS A C 1
ATOM 1372 O O . HIS A 1 174 ? -19.204 15.327 11.946 1.00 92.44 174 HIS A O 1
ATOM 1378 N N . ILE A 1 175 ? -19.695 13.228 12.568 1.00 93.69 175 ILE A N 1
ATOM 1379 C CA . ILE A 1 175 ? -19.251 12.599 11.315 1.00 93.69 175 ILE A CA 1
ATOM 1380 C C . ILE A 1 175 ? -20.109 13.060 10.141 1.00 93.69 175 ILE A C 1
ATOM 1382 O O . ILE A 1 175 ? -19.575 13.395 9.082 1.00 93.69 175 ILE A O 1
ATOM 1386 N N . HIS A 1 176 ? -21.431 13.109 10.319 1.00 94.25 176 HIS A N 1
ATOM 1387 C CA . HIS A 1 176 ? -22.343 13.591 9.288 1.00 94.25 176 HIS A CA 1
ATOM 1388 C C . HIS A 1 176 ? -22.018 15.027 8.871 1.00 94.25 176 HIS A C 1
ATOM 1390 O O . HIS A 1 176 ? -21.835 15.310 7.683 1.00 94.25 176 HIS A O 1
ATOM 1396 N N . ASN A 1 177 ? -21.869 15.918 9.850 1.00 94.19 177 ASN A N 1
ATOM 1397 C CA . ASN A 1 177 ? -21.536 17.318 9.624 1.00 94.19 177 ASN A CA 1
ATOM 1398 C C . ASN A 1 177 ? -20.147 17.476 8.997 1.00 94.19 177 ASN A C 1
ATOM 1400 O O . ASN A 1 177 ? -19.996 18.246 8.048 1.00 94.19 177 ASN A O 1
ATOM 1404 N N . LEU A 1 178 ? -19.153 16.710 9.463 1.00 94.75 178 LEU A N 1
ATOM 1405 C CA . LEU A 1 178 ? -17.806 16.691 8.895 1.00 94.75 178 LEU A CA 1
ATOM 1406 C C . LEU A 1 178 ? -17.834 16.309 7.412 1.00 94.75 178 LEU A C 1
ATOM 1408 O O . LEU A 1 178 ? -17.317 17.046 6.572 1.00 94.75 178 LEU A O 1
ATOM 1412 N N . ILE A 1 179 ? -18.457 15.180 7.072 1.00 93.88 179 ILE A N 1
ATOM 1413 C CA . ILE A 1 179 ? -18.505 14.690 5.691 1.00 93.88 179 ILE A CA 1
ATOM 1414 C C . ILE A 1 179 ? -19.278 15.672 4.807 1.00 93.88 179 ILE A C 1
ATOM 1416 O O . ILE A 1 179 ? -18.771 16.056 3.756 1.00 93.88 179 ILE A O 1
ATOM 1420 N N . ASN A 1 180 ? -20.447 16.157 5.234 1.00 93.50 180 ASN A N 1
ATOM 1421 C CA . ASN A 1 180 ? -21.242 17.113 4.455 1.00 93.50 180 ASN A CA 1
ATOM 1422 C C . ASN A 1 180 ? -20.535 18.454 4.239 1.00 93.50 180 ASN A C 1
ATOM 1424 O O . ASN A 1 180 ? -20.669 19.059 3.174 1.00 93.50 180 ASN A O 1
ATOM 1428 N N . LYS A 1 181 ? -19.772 18.925 5.230 1.00 94.81 181 LYS A N 1
ATOM 1429 C CA . LYS A 1 181 ? -18.930 20.119 5.101 1.00 94.81 181 LYS A CA 1
ATOM 1430 C C . LYS A 1 181 ? -17.845 19.902 4.044 1.00 94.81 181 LYS A C 1
ATOM 1432 O O . LYS A 1 181 ? -17.618 20.778 3.212 1.00 94.81 181 LYS A O 1
ATOM 1437 N N . LYS A 1 182 ? -17.205 18.730 4.058 1.00 93.75 182 LYS A N 1
ATOM 1438 C CA . LYS A 1 182 ? -16.041 18.394 3.227 1.00 93.75 182 LYS A CA 1
ATOM 1439 C C . LYS A 1 182 ? -16.370 17.841 1.846 1.00 93.75 182 LYS A C 1
ATOM 1441 O O . LYS A 1 182 ? -15.517 17.889 0.972 1.00 93.75 182 LYS A O 1
ATOM 1446 N N . ILE A 1 183 ? -17.599 17.396 1.592 1.00 92.62 183 ILE A N 1
ATOM 1447 C CA . ILE A 1 183 ? -18.011 16.753 0.329 1.00 92.62 183 ILE A CA 1
ATOM 1448 C C . ILE A 1 183 ? -17.779 17.617 -0.925 1.00 92.62 183 ILE A C 1
ATOM 1450 O O . ILE A 1 183 ? -17.709 17.105 -2.043 1.00 92.62 183 ILE A O 1
ATOM 1454 N N . LYS A 1 184 ? -17.687 18.940 -0.737 1.00 90.62 184 LYS A N 1
ATOM 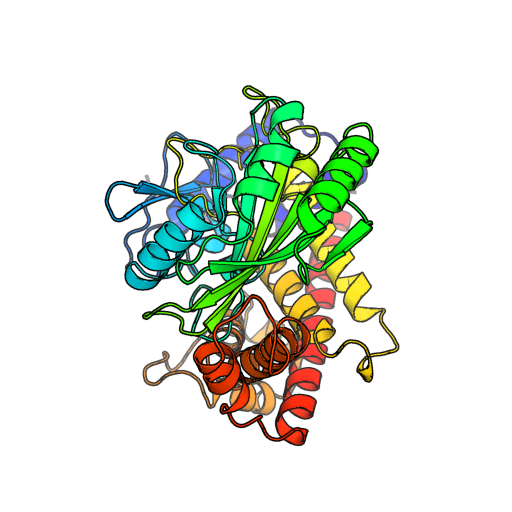1455 C CA . LYS A 1 184 ? -17.427 19.932 -1.788 1.00 90.62 184 LYS A CA 1
ATOM 1456 C C . LYS A 1 184 ? -15.932 20.167 -2.030 1.00 90.62 184 LYS A C 1
ATOM 1458 O O . LYS A 1 184 ? -15.581 20.710 -3.073 1.00 90.62 184 LYS A O 1
ATOM 1463 N N . GLU A 1 185 ? -15.068 19.774 -1.096 1.00 89.88 185 GLU A N 1
ATOM 1464 C CA . GLU A 1 185 ? -13.616 19.836 -1.249 1.00 89.88 185 GLU A CA 1
ATOM 1465 C C . GLU A 1 185 ? -13.158 18.696 -2.165 1.00 89.88 185 GLU A C 1
ATOM 1467 O O . GLU A 1 185 ? -13.576 17.546 -2.014 1.00 89.88 185 GLU A O 1
ATOM 1472 N N . ARG A 1 186 ? -12.316 19.016 -3.150 1.00 88.75 186 ARG A N 1
ATOM 1473 C CA . ARG A 1 186 ? -11.777 18.047 -4.107 1.00 88.75 186 ARG A CA 1
ATOM 1474 C C . ARG A 1 186 ? -10.246 18.131 -4.122 1.00 88.75 186 ARG A C 1
ATOM 1476 O O . ARG A 1 186 ? -9.736 19.250 -4.149 1.00 88.75 186 ARG A O 1
ATOM 1483 N N . PRO A 1 187 ? -9.530 16.992 -4.160 1.00 91.44 187 PRO A N 1
ATOM 1484 C CA . PRO A 1 187 ? -10.048 15.627 -4.011 1.00 91.44 187 PRO A CA 1
ATOM 1485 C C . PRO A 1 187 ? -10.555 15.356 -2.579 1.00 91.44 187 PRO A C 1
ATOM 1487 O O . PRO A 1 187 ? -10.050 15.924 -1.616 1.00 91.44 187 PRO A O 1
ATOM 1490 N N . LEU A 1 188 ? -11.577 14.504 -2.451 1.00 95.00 188 LEU A N 1
ATOM 1491 C CA . LEU A 1 188 ? -12.141 14.088 -1.161 1.00 95.00 188 LEU A CA 1
ATOM 1492 C C . LEU A 1 188 ? -11.506 12.758 -0.753 1.00 95.00 188 LEU A C 1
ATOM 1494 O O . LEU A 1 188 ? -11.524 11.823 -1.549 1.00 95.00 188 LEU A O 1
ATOM 1498 N N . SER A 1 189 ? -11.001 12.651 0.474 1.00 96.94 189 SER A N 1
ATOM 1499 C CA . SER A 1 189 ? -10.606 11.367 1.063 1.00 96.94 189 SER A CA 1
ATOM 1500 C C . SER A 1 189 ? -11.166 11.209 2.470 1.00 96.94 189 SER A C 1
ATOM 1502 O O . SER A 1 189 ? -11.224 12.168 3.246 1.00 96.94 189 SER A O 1
ATOM 1504 N N . ILE A 1 190 ? -11.584 9.986 2.795 1.00 97.75 190 ILE A N 1
ATOM 1505 C CA . ILE A 1 190 ? -12.029 9.618 4.139 1.00 97.75 190 ILE A CA 1
ATOM 1506 C C . ILE A 1 190 ? -11.143 8.476 4.619 1.00 97.75 190 ILE A C 1
ATOM 1508 O O . ILE A 1 190 ? -11.133 7.409 4.023 1.00 97.75 190 ILE A O 1
ATOM 1512 N N . LYS A 1 191 ? -10.393 8.697 5.692 1.00 97.56 191 LYS A N 1
ATOM 1513 C CA . LYS A 1 191 ? -9.603 7.679 6.377 1.00 97.56 191 LYS A CA 1
ATOM 1514 C C . LYS A 1 191 ? -10.371 7.203 7.605 1.00 97.56 191 LYS A C 1
ATOM 1516 O O . LYS A 1 191 ? -10.792 8.018 8.424 1.00 97.56 191 LYS A O 1
ATOM 1521 N N . LEU A 1 192 ? -10.538 5.896 7.715 1.00 97.50 192 LEU A N 1
ATOM 1522 C CA . LEU A 1 192 ? -11.174 5.219 8.835 1.00 97.50 192 LEU A CA 1
ATOM 1523 C C . LEU A 1 192 ? -10.103 4.399 9.550 1.00 97.50 192 LEU A C 1
ATOM 1525 O O . LEU A 1 192 ? -9.492 3.534 8.925 1.00 97.50 192 LEU A O 1
ATOM 1529 N N . ASP A 1 193 ? -9.858 4.689 10.823 1.00 95.88 193 ASP A N 1
ATOM 1530 C CA . ASP A 1 193 ? -8.878 3.965 11.634 1.00 95.88 193 ASP A CA 1
ATOM 1531 C C . ASP A 1 193 ? -9.599 2.969 12.541 1.00 95.88 193 ASP A C 1
ATOM 1533 O O . ASP A 1 193 ? -10.529 3.342 13.253 1.00 95.88 193 ASP A O 1
ATOM 1537 N N . TYR A 1 194 ? -9.152 1.719 12.538 1.00 95.12 194 TYR A N 1
ATOM 1538 C CA . TYR A 1 194 ? -9.745 0.606 13.266 1.00 95.12 194 TYR A CA 1
ATOM 1539 C C . TYR A 1 194 ? -8.732 -0.080 14.180 1.00 95.12 194 TYR A C 1
ATOM 1541 O O . TYR A 1 194 ? -7.532 -0.116 13.895 1.00 95.12 194 TYR A O 1
ATOM 1549 N N . ILE A 1 195 ? -9.246 -0.710 15.234 1.00 93.50 195 ILE A N 1
ATOM 1550 C CA . ILE A 1 195 ? -8.564 -1.779 15.966 1.00 93.50 195 ILE A CA 1
ATOM 1551 C C . ILE A 1 195 ? -9.303 -3.080 15.685 1.00 93.50 195 ILE A C 1
ATOM 1553 O O . ILE A 1 195 ? -10.526 -3.133 15.796 1.00 93.50 195 ILE A O 1
ATOM 1557 N N . ILE A 1 196 ? -8.564 -4.123 15.314 1.00 92.94 196 ILE A N 1
ATOM 1558 C CA . ILE A 1 196 ? -9.126 -5.429 14.972 1.00 92.94 196 ILE A CA 1
ATOM 1559 C C . ILE A 1 196 ? -8.427 -6.508 15.793 1.00 92.94 196 ILE A C 1
ATOM 1561 O O . ILE A 1 196 ? -7.205 -6.478 15.901 1.00 92.94 196 ILE A O 1
ATOM 1565 N N . ASP A 1 197 ? -9.181 -7.451 16.365 1.00 91.81 197 ASP A N 1
ATOM 1566 C CA . ASP A 1 197 ? -8.631 -8.643 17.028 1.00 91.81 197 ASP A CA 1
ATOM 1567 C C . ASP A 1 197 ? -8.969 -9.899 16.230 1.00 91.81 197 ASP A C 1
ATOM 1569 O O . ASP A 1 197 ? -10.130 -10.263 16.067 1.00 91.81 197 ASP A O 1
ATOM 1573 N N . THR A 1 198 ? -7.941 -10.573 15.733 1.00 90.75 198 THR A N 1
ATOM 1574 C CA . THR A 1 198 ? -8.091 -11.779 14.920 1.00 90.75 198 THR A CA 1
ATOM 1575 C C . THR A 1 198 ? -7.334 -12.943 15.537 1.00 90.75 198 THR A C 1
ATOM 1577 O O . THR A 1 198 ? -6.347 -12.769 16.255 1.00 90.75 198 THR A O 1
ATOM 1580 N N . ASN A 1 199 ? -7.753 -14.164 15.211 1.00 87.88 199 ASN A N 1
ATOM 1581 C CA . ASN A 1 199 ? -7.039 -15.358 15.661 1.00 87.88 199 ASN A CA 1
ATOM 1582 C C . ASN A 1 199 ? -5.682 -15.530 14.961 1.00 87.88 199 ASN A C 1
ATOM 1584 O O . ASN A 1 199 ? -4.790 -16.161 15.521 1.00 87.88 199 ASN A O 1
ATOM 1588 N N . VAL A 1 200 ? -5.534 -14.989 13.746 1.00 88.50 200 VAL A N 1
ATOM 1589 C CA . VAL A 1 200 ? -4.331 -15.157 12.918 1.00 88.50 200 VAL A CA 1
ATOM 1590 C C . VAL A 1 200 ? -3.292 -14.076 13.218 1.00 88.50 200 VAL A C 1
ATOM 1592 O O . VAL A 1 200 ? -2.137 -14.405 13.463 1.00 88.50 200 VAL A O 1
ATOM 1595 N N . LEU A 1 201 ? -3.696 -12.802 13.241 1.00 86.94 201 LEU A N 1
ATOM 1596 C CA . LEU A 1 201 ? -2.789 -11.652 13.392 1.00 86.94 201 LEU A CA 1
ATOM 1597 C C . LEU A 1 201 ? -2.759 -11.101 14.824 1.00 86.94 201 LEU A C 1
ATOM 1599 O O . LEU A 1 201 ? -1.924 -10.261 15.159 1.00 86.94 201 LEU A O 1
ATOM 1603 N N . GLY A 1 202 ? -3.663 -11.565 15.690 1.00 88.62 202 GLY A N 1
ATOM 1604 C CA . GLY A 1 202 ? -3.887 -10.969 16.999 1.00 88.62 202 GLY A CA 1
ATOM 1605 C C . GLY A 1 202 ? -4.540 -9.594 16.882 1.00 88.62 202 GLY A C 1
ATOM 1606 O O . GLY A 1 202 ? -5.311 -9.336 15.956 1.00 88.62 202 GLY A O 1
ATOM 1607 N N . ILE A 1 203 ? -4.214 -8.714 17.832 1.00 89.38 203 ILE A N 1
ATOM 1608 C CA . ILE A 1 203 ? -4.705 -7.336 17.837 1.00 89.38 203 ILE A CA 1
ATOM 1609 C C . ILE A 1 203 ? -3.821 -6.499 16.928 1.00 89.38 203 ILE A C 1
ATOM 1611 O O . ILE A 1 203 ? -2.620 -6.379 17.192 1.00 89.38 203 ILE A O 1
ATOM 1615 N N . ILE A 1 204 ? -4.421 -5.877 15.922 1.00 90.19 204 ILE A N 1
ATOM 1616 C CA . ILE A 1 204 ? -3.769 -4.999 14.953 1.00 90.19 204 ILE A CA 1
ATOM 1617 C C . ILE A 1 204 ? -4.532 -3.687 14.785 1.00 90.19 204 ILE A C 1
ATOM 1619 O O . ILE A 1 204 ? -5.727 -3.595 15.064 1.00 90.19 204 ILE A O 1
ATOM 1623 N N . THR A 1 205 ? -3.829 -2.663 14.311 1.00 91.81 205 THR A N 1
ATOM 1624 C CA . THR A 1 205 ? -4.461 -1.473 13.743 1.00 91.81 205 THR A CA 1
ATOM 1625 C C . THR A 1 205 ? -4.743 -1.720 12.271 1.00 91.81 205 THR A C 1
ATOM 1627 O O . THR A 1 205 ? -3.996 -2.409 11.573 1.00 91.81 205 THR A O 1
ATOM 1630 N N . THR A 1 206 ? -5.847 -1.177 11.783 1.00 94.12 206 THR A N 1
ATOM 1631 C CA . THR A 1 206 ? -6.220 -1.272 10.375 1.00 94.12 206 THR A CA 1
ATOM 1632 C C . THR A 1 206 ? -6.753 0.066 9.901 1.00 94.12 206 THR A C 1
ATOM 1634 O O . THR A 1 206 ? -7.555 0.688 10.584 1.00 94.12 206 THR A O 1
ATOM 1637 N N . THR A 1 207 ? -6.333 0.507 8.725 1.00 96.00 207 THR A N 1
ATOM 1638 C CA . THR A 1 207 ? -6.847 1.709 8.073 1.00 96.00 207 THR A CA 1
ATOM 1639 C C . THR A 1 207 ? -7.726 1.308 6.893 1.00 96.00 207 THR A C 1
ATOM 1641 O O . THR A 1 207 ? -7.359 0.408 6.150 1.00 96.00 207 THR A O 1
ATOM 1644 N N . ASN A 1 208 ? -8.818 2.023 6.626 1.00 97.75 208 ASN A N 1
ATOM 1645 C CA . ASN A 1 208 ? -9.443 2.056 5.300 1.00 97.75 208 ASN A CA 1
ATOM 1646 C C . ASN A 1 208 ? -9.477 3.497 4.771 1.00 97.75 208 ASN A C 1
ATOM 1648 O O . ASN A 1 208 ? -10.155 4.355 5.338 1.00 97.75 208 ASN A O 1
ATOM 1652 N N . VAL A 1 209 ? -8.736 3.773 3.695 1.00 97.88 209 VAL A N 1
ATOM 1653 C CA . VAL A 1 209 ? -8.804 5.036 2.951 1.00 97.88 209 VAL A CA 1
ATOM 1654 C C . VAL A 1 209 ? -9.832 4.895 1.837 1.00 97.88 209 VAL A C 1
ATOM 1656 O O . VAL A 1 209 ? -9.596 4.241 0.825 1.00 97.88 209 VAL A O 1
ATOM 1659 N N . VAL A 1 210 ? -10.966 5.554 2.012 1.00 98.12 210 VAL A N 1
ATOM 1660 C CA . VAL A 1 210 ? -12.064 5.593 1.056 1.00 98.12 210 VAL A CA 1
ATOM 1661 C C . VAL A 1 210 ? -11.849 6.753 0.090 1.00 98.12 210 VAL A C 1
ATOM 1663 O O . VAL A 1 210 ? -11.796 7.920 0.494 1.00 98.12 210 VAL A O 1
ATOM 1666 N N . LEU A 1 211 ? -11.754 6.420 -1.196 1.00 97.75 211 LEU A N 1
ATOM 1667 C CA . LEU A 1 211 ? -11.566 7.347 -2.306 1.00 97.75 211 LEU A CA 1
ATOM 1668 C C . LEU A 1 211 ? -12.823 7.356 -3.180 1.00 97.75 211 LEU A C 1
ATOM 1670 O O . LEU A 1 211 ? -13.059 6.412 -3.938 1.00 97.75 211 LEU A O 1
ATOM 1674 N N . PRO A 1 212 ? -13.659 8.402 -3.095 1.00 96.81 212 PRO A N 1
ATOM 1675 C CA . PRO A 1 212 ? -14.825 8.517 -3.951 1.00 96.81 212 PRO A CA 1
ATOM 1676 C C . PRO A 1 212 ? -14.429 8.763 -5.404 1.00 96.81 212 PRO A C 1
ATOM 1678 O O . PRO A 1 212 ? -13.810 9.778 -5.732 1.00 96.81 212 PRO A O 1
ATOM 1681 N N . VAL A 1 213 ? -14.824 7.839 -6.272 1.00 96.19 213 VAL A N 1
ATOM 1682 C CA . VAL A 1 213 ? -14.468 7.819 -7.696 1.00 96.19 213 VAL A CA 1
ATOM 1683 C C . VAL A 1 213 ? -15.711 7.759 -8.569 1.00 96.19 213 VAL A C 1
ATOM 1685 O O . VAL A 1 213 ? -16.824 7.537 -8.090 1.00 96.19 213 VAL A O 1
ATOM 1688 N N . LEU A 1 214 ? -15.536 7.977 -9.868 1.00 93.56 214 LEU A N 1
ATOM 1689 C CA . LEU A 1 214 ? -16.605 7.774 -10.833 1.00 93.56 214 LEU A CA 1
ATOM 1690 C C . LEU A 1 214 ? -16.661 6.287 -11.200 1.00 93.56 214 LEU A C 1
ATOM 1692 O O . LEU A 1 214 ? -15.634 5.665 -11.441 1.00 93.56 214 LEU A O 1
ATOM 1696 N N . LEU A 1 215 ? -17.864 5.714 -11.298 1.00 90.88 215 LEU A N 1
ATOM 1697 C CA . LEU A 1 215 ? -18.068 4.282 -11.577 1.00 90.88 215 LEU A CA 1
ATOM 1698 C C . LEU A 1 215 ? -17.378 3.778 -12.860 1.00 90.88 215 LEU A C 1
ATOM 1700 O O . LEU A 1 215 ? -17.102 2.589 -12.986 1.00 90.88 215 LEU A O 1
ATOM 1704 N N . HIS A 1 216 ? -17.110 4.669 -13.812 1.00 91.06 216 HIS A N 1
ATOM 1705 C CA . HIS A 1 216 ? -16.474 4.344 -15.090 1.00 91.06 216 HIS A CA 1
ATOM 1706 C C . HIS A 1 216 ? -15.102 5.002 -15.264 1.00 91.06 216 HIS A C 1
ATOM 1708 O O . HIS A 1 216 ? -14.536 4.936 -16.351 1.00 91.06 216 HIS A O 1
ATOM 1714 N N . ASP A 1 217 ? -14.580 5.642 -14.216 1.00 93.94 217 ASP A N 1
ATOM 1715 C CA . ASP A 1 217 ? -13.277 6.296 -14.233 1.00 93.94 217 ASP A CA 1
ATOM 1716 C C . ASP A 1 217 ? -12.635 6.226 -12.840 1.00 93.94 217 ASP A C 1
ATOM 1718 O O . ASP A 1 217 ? -12.881 7.047 -11.953 1.00 93.94 217 ASP A O 1
ATOM 1722 N N . PHE A 1 218 ? -11.826 5.183 -12.669 1.00 94.06 218 PHE A N 1
ATOM 1723 C CA . PHE A 1 218 ? -11.039 4.901 -11.470 1.00 94.06 218 PHE A CA 1
ATOM 1724 C C . PHE A 1 218 ? -9.617 5.479 -11.557 1.00 94.06 218 PHE A C 1
ATOM 1726 O O . PHE A 1 218 ? -8.805 5.214 -10.674 1.00 94.06 218 PHE A O 1
ATOM 1733 N N . GLU A 1 219 ? -9.293 6.244 -12.604 1.00 93.88 219 GLU A N 1
ATOM 1734 C CA . GLU A 1 219 ? -7.958 6.826 -12.794 1.00 93.88 219 GLU A CA 1
ATOM 1735 C C . GLU A 1 219 ? -7.890 8.313 -12.443 1.00 93.88 219 GLU A C 1
ATOM 1737 O O . GLU A 1 219 ? -6.794 8.860 -12.345 1.00 93.88 219 GLU A O 1
ATOM 1742 N N . SER A 1 220 ? -9.034 8.969 -12.238 1.00 91.50 220 SER A N 1
ATOM 1743 C CA . SER A 1 220 ? -9.108 10.409 -11.987 1.00 91.50 220 SER A CA 1
ATOM 1744 C C . SER A 1 220 ? -9.664 10.770 -10.605 1.00 91.50 220 SER A C 1
ATOM 1746 O O . SER A 1 220 ? -10.167 9.941 -9.836 1.00 91.50 220 SER A O 1
ATOM 1748 N N . GLY A 1 221 ? -9.579 12.059 -10.270 1.00 91.81 221 GLY A N 1
ATOM 1749 C CA . GLY A 1 221 ? -10.209 12.617 -9.078 1.00 91.81 221 GLY A CA 1
ATOM 1750 C C . GLY A 1 221 ? -9.549 12.121 -7.793 1.00 91.81 221 GLY A C 1
ATOM 1751 O O . GLY A 1 221 ? -8.356 12.314 -7.589 1.00 91.81 221 GLY A O 1
ATOM 1752 N N . ALA A 1 222 ? -10.319 11.505 -6.889 1.00 95.50 222 ALA A N 1
ATOM 1753 C CA . ALA A 1 222 ? -9.763 11.029 -5.620 1.00 95.50 222 ALA A CA 1
ATOM 1754 C C . ALA A 1 222 ? -8.783 9.857 -5.795 1.00 95.50 222 ALA A C 1
ATOM 1756 O O . ALA A 1 222 ? -7.929 9.673 -4.933 1.00 95.50 222 ALA A O 1
ATOM 1757 N N . ALA A 1 223 ? -8.857 9.106 -6.903 1.00 94.62 223 ALA A N 1
ATOM 1758 C CA . ALA A 1 223 ? -7.930 8.009 -7.188 1.00 94.62 223 ALA A CA 1
ATOM 1759 C C . ALA A 1 223 ? -6.463 8.471 -7.286 1.00 94.62 223 ALA A C 1
ATOM 1761 O O . ALA A 1 223 ? -5.552 7.700 -6.990 1.00 94.62 223 ALA A O 1
ATOM 1762 N N . GLU A 1 224 ? -6.221 9.741 -7.629 1.00 94.44 224 GLU A N 1
ATOM 1763 C CA . GLU A 1 224 ? -4.877 10.333 -7.701 1.00 94.44 224 GLU A CA 1
ATOM 1764 C C . GLU A 1 224 ? -4.177 10.396 -6.329 1.00 94.44 224 GLU A C 1
ATOM 1766 O O . GLU A 1 224 ? -2.949 10.485 -6.257 1.00 94.44 224 GLU A O 1
ATOM 1771 N N . LEU A 1 225 ? -4.935 10.297 -5.230 1.00 94.62 225 LEU A N 1
ATOM 1772 C CA . LEU A 1 225 ? -4.403 10.208 -3.863 1.00 94.62 225 LEU A CA 1
ATOM 1773 C C . LEU A 1 225 ? -3.820 8.825 -3.526 1.00 94.62 225 LEU A C 1
ATOM 1775 O O . LEU A 1 225 ? -3.218 8.651 -2.468 1.00 94.62 225 LEU A O 1
ATOM 1779 N N . SER A 1 226 ? -3.999 7.848 -4.413 1.00 94.94 226 SER A N 1
ATOM 1780 C CA . SER A 1 226 ? -3.502 6.480 -4.302 1.00 94.94 226 SER A CA 1
ATOM 1781 C C . SER A 1 226 ? -2.485 6.187 -5.413 1.00 94.94 226 SER A C 1
ATOM 1783 O O . SER A 1 226 ? -2.412 6.898 -6.418 1.00 94.94 226 SER A O 1
ATOM 1785 N N . PHE A 1 227 ? -1.706 5.115 -5.256 1.00 95.00 227 PHE A N 1
ATOM 1786 C CA . PHE A 1 227 ? -0.794 4.617 -6.280 1.00 95.00 227 PHE A CA 1
ATOM 1787 C C . PHE A 1 227 ? -1.067 3.136 -6.566 1.00 95.00 227 PHE A C 1
ATOM 1789 O O . PHE A 1 227 ? -0.931 2.292 -5.685 1.00 95.00 227 PHE A O 1
ATOM 1796 N N . ALA A 1 228 ? -1.388 2.801 -7.817 1.00 95.19 228 ALA A N 1
ATOM 1797 C CA . ALA A 1 228 ? -1.730 1.430 -8.208 1.00 95.19 228 ALA A CA 1
ATOM 1798 C C . ALA A 1 228 ? -0.581 0.421 -7.982 1.00 95.19 228 ALA A C 1
ATOM 1800 O O . ALA A 1 228 ? -0.825 -0.740 -7.671 1.00 95.19 228 ALA A O 1
ATOM 1801 N N . TYR A 1 229 ? 0.678 0.861 -8.082 1.00 94.94 229 TYR A N 1
ATOM 1802 C CA . TYR A 1 229 ? 1.874 0.013 -7.932 1.00 94.94 229 TYR A CA 1
ATOM 1803 C C . TYR A 1 229 ? 2.158 -0.448 -6.493 1.00 94.94 229 TYR A C 1
ATOM 1805 O O . TYR A 1 229 ? 3.034 -1.286 -6.290 1.00 94.94 229 TYR A O 1
ATOM 1813 N N . GLN A 1 230 ? 1.442 0.082 -5.498 1.00 93.19 230 GLN A N 1
ATOM 1814 C CA . GLN A 1 230 ? 1.514 -0.371 -4.100 1.00 93.19 230 GLN A CA 1
ATOM 1815 C C . GLN A 1 230 ? 0.240 -1.072 -3.626 1.00 93.19 230 GLN A C 1
ATOM 1817 O O . GLN A 1 230 ? 0.108 -1.367 -2.440 1.00 93.19 230 GLN A O 1
ATOM 1822 N N . GLU A 1 231 ? -0.702 -1.321 -4.535 1.00 94.88 231 GLU A N 1
ATOM 1823 C CA . GLU A 1 231 ? -2.038 -1.792 -4.201 1.00 94.88 231 GLU A CA 1
ATOM 1824 C C . GLU A 1 231 ? -2.296 -3.190 -4.743 1.00 94.88 231 GLU A C 1
ATOM 1826 O O . GLU A 1 231 ? -2.375 -3.400 -5.952 1.00 94.88 231 GLU A O 1
ATOM 1831 N N . ALA A 1 232 ? -2.478 -4.144 -3.834 1.00 95.56 232 ALA A N 1
ATOM 1832 C CA . ALA A 1 232 ? -2.953 -5.474 -4.164 1.00 95.56 232 ALA A CA 1
ATOM 1833 C C . ALA A 1 232 ? -4.470 -5.544 -3.982 1.00 95.56 232 ALA A C 1
ATOM 1835 O O . ALA A 1 232 ? -4.997 -5.333 -2.893 1.00 95.56 232 ALA A O 1
ATOM 1836 N N . ILE A 1 233 ? -5.189 -5.857 -5.048 1.00 96.00 233 ILE A N 1
ATOM 1837 C CA . ILE A 1 233 ? -6.647 -5.910 -5.079 1.00 96.00 233 ILE A CA 1
ATOM 1838 C C . ILE A 1 233 ? -7.092 -7.228 -4.450 1.00 96.00 233 ILE A C 1
ATOM 1840 O O . ILE A 1 233 ? -6.655 -8.272 -4.920 1.00 96.00 233 ILE A O 1
ATOM 1844 N N . LEU A 1 234 ? -7.956 -7.209 -3.428 1.00 91.56 234 LEU A N 1
ATOM 1845 C CA . LEU A 1 234 ? -8.319 -8.428 -2.682 1.00 91.56 234 LEU A CA 1
ATOM 1846 C C . LEU A 1 234 ? -9.700 -9.014 -3.013 1.00 91.56 234 LEU A C 1
ATOM 1848 O O . LEU A 1 234 ? -9.901 -10.210 -2.829 1.00 91.56 234 LEU A O 1
ATOM 1852 N N . CYS A 1 235 ? -10.661 -8.192 -3.442 1.00 79.94 235 CYS A N 1
ATOM 1853 C CA . CYS A 1 235 ? -12.063 -8.606 -3.618 1.00 79.94 235 CYS A CA 1
ATOM 1854 C C . CYS A 1 235 ? -12.725 -7.883 -4.804 1.00 79.94 235 CYS A C 1
ATOM 1856 O O . CYS A 1 235 ? -13.690 -7.134 -4.616 1.00 79.94 235 CYS A O 1
ATOM 1858 N N . ALA A 1 236 ? -12.190 -8.039 -6.016 1.00 79.88 236 ALA A N 1
ATOM 1859 C CA . ALA A 1 236 ? -12.784 -7.452 -7.218 1.00 79.88 236 ALA A CA 1
ATOM 1860 C C . ALA A 1 236 ? -12.677 -8.394 -8.421 1.00 79.88 236 ALA A C 1
ATOM 1862 O O . ALA A 1 236 ? -11.732 -9.169 -8.537 1.00 79.88 236 ALA A O 1
ATOM 1863 N N . ALA A 1 237 ? -13.637 -8.298 -9.345 1.00 85.19 237 ALA A N 1
ATOM 1864 C CA . ALA A 1 237 ? -13.610 -9.063 -10.594 1.00 85.19 237 ALA A CA 1
ATOM 1865 C C . ALA A 1 237 ? -12.476 -8.618 -11.540 1.00 85.19 237 ALA A C 1
ATOM 1867 O O . ALA A 1 237 ? -12.005 -9.410 -12.354 1.00 85.19 237 ALA A O 1
ATOM 1868 N N . ALA A 1 238 ? -12.046 -7.361 -11.420 1.00 94.06 238 ALA A N 1
ATOM 1869 C CA . ALA A 1 238 ? -10.978 -6.749 -12.197 1.00 94.06 238 ALA A CA 1
ATOM 1870 C C . ALA A 1 238 ? -10.235 -5.708 -11.340 1.00 94.06 238 ALA A C 1
ATOM 1872 O O . ALA A 1 238 ? -10.842 -5.152 -10.414 1.00 94.06 238 ALA A O 1
ATOM 1873 N N . PRO A 1 239 ? -8.958 -5.408 -11.636 1.00 95.56 239 PRO A N 1
ATOM 1874 C CA . PRO A 1 239 ? -8.267 -4.280 -11.032 1.00 95.56 239 PRO A CA 1
ATOM 1875 C C . PRO A 1 239 ? -8.995 -2.963 -11.334 1.00 95.56 239 PRO A C 1
ATOM 1877 O O . PRO A 1 239 ? -9.347 -2.731 -12.492 1.00 95.56 239 PRO A O 1
ATOM 1880 N N . PRO A 1 240 ? -9.214 -2.082 -10.338 1.00 94.81 240 PRO A N 1
ATOM 1881 C CA . PRO A 1 240 ? -9.841 -0.789 -10.587 1.00 94.81 240 PRO A CA 1
ATOM 1882 C C . PRO A 1 240 ? -8.934 0.123 -11.419 1.00 94.81 240 PRO A C 1
ATOM 1884 O O . PRO A 1 240 ? -9.432 0.968 -12.148 1.00 94.81 240 PRO A O 1
ATOM 1887 N N . ARG A 1 241 ? -7.612 -0.059 -11.336 1.00 96.12 241 ARG A N 1
ATOM 1888 C CA . ARG A 1 241 ? -6.615 0.787 -11.996 1.00 96.12 241 ARG A CA 1
ATOM 1889 C C . ARG A 1 241 ? -5.678 -0.030 -12.871 1.00 96.12 241 ARG A C 1
ATOM 1891 O O . ARG A 1 241 ? -5.463 -1.212 -12.618 1.00 96.12 241 ARG A O 1
ATOM 1898 N N . THR A 1 242 ? -5.119 0.595 -13.901 1.00 95.75 242 THR A N 1
ATOM 1899 C CA . THR A 1 242 ? -4.211 -0.040 -14.857 1.00 95.75 242 THR A CA 1
ATOM 1900 C C . THR A 1 242 ? -2.750 0.295 -14.573 1.00 95.75 242 THR A C 1
ATOM 1902 O O . THR A 1 242 ? -2.364 1.457 -14.457 1.00 95.75 242 THR A O 1
ATOM 1905 N N . LEU A 1 243 ? -1.891 -0.726 -14.551 1.00 96.88 243 LEU A N 1
ATOM 1906 C CA . LEU A 1 243 ? -0.436 -0.531 -14.517 1.00 96.88 243 LEU A CA 1
ATOM 1907 C C . LEU A 1 243 ? 0.128 -0.211 -15.911 1.00 96.88 243 LEU A C 1
ATOM 1909 O O . LEU A 1 243 ? 1.273 0.205 -16.043 1.00 96.88 243 LEU A O 1
ATOM 1913 N N . ALA A 1 244 ? -0.664 -0.323 -16.982 1.00 95.69 244 ALA A N 1
ATOM 1914 C CA . ALA A 1 244 ? -0.238 0.135 -18.307 1.00 95.69 244 ALA A CA 1
ATOM 1915 C C . ALA A 1 244 ? -0.147 1.669 -18.412 1.00 95.69 244 ALA A C 1
ATOM 1917 O O . ALA A 1 244 ? 0.380 2.184 -19.396 1.00 95.69 244 ALA A O 1
ATOM 1918 N N . ASN A 1 245 ? -0.621 2.412 -17.407 1.00 94.50 245 ASN A N 1
ATOM 1919 C CA . ASN A 1 245 ? -0.488 3.859 -17.374 1.00 94.50 245 ASN A CA 1
ATOM 1920 C C . ASN A 1 245 ? 0.929 4.267 -16.932 1.00 94.50 245 ASN A C 1
ATOM 1922 O O . ASN A 1 245 ? 1.260 4.299 -15.743 1.00 94.50 245 ASN A O 1
ATOM 1926 N N . VAL A 1 246 ? 1.769 4.611 -17.909 1.00 95.06 246 VAL A N 1
ATOM 1927 C CA . VAL A 1 246 ? 3.157 5.047 -17.687 1.00 95.06 246 VAL A CA 1
ATOM 1928 C C . VAL A 1 246 ? 3.254 6.370 -16.907 1.00 95.06 246 VAL A C 1
ATOM 1930 O O . VAL A 1 246 ? 4.219 6.588 -16.177 1.00 95.06 246 VAL A O 1
ATOM 1933 N N . LYS A 1 247 ? 2.239 7.246 -16.984 1.00 93.69 247 LYS A N 1
ATOM 1934 C CA . LYS A 1 247 ? 2.215 8.485 -16.185 1.00 93.69 247 LYS A CA 1
ATOM 1935 C C . LYS A 1 247 ? 2.071 8.174 -14.704 1.00 93.69 247 LYS A C 1
ATOM 1937 O O . LYS A 1 247 ? 2.759 8.782 -13.893 1.00 93.69 247 LYS A O 1
ATOM 1942 N N . GLU A 1 248 ? 1.237 7.198 -14.361 1.00 93.81 248 GLU A N 1
ATOM 1943 C CA . GLU A 1 248 ? 1.053 6.764 -12.976 1.00 93.81 248 GLU A CA 1
ATOM 1944 C C . GLU A 1 248 ? 2.296 6.083 -12.414 1.00 93.81 248 GLU A C 1
ATOM 1946 O O . GLU A 1 248 ? 2.659 6.328 -11.264 1.00 93.81 248 GLU A O 1
ATOM 1951 N N . PHE A 1 249 ? 3.000 5.304 -13.241 1.00 95.56 249 PHE A N 1
ATOM 1952 C CA . PHE A 1 249 ? 4.314 4.778 -12.879 1.00 95.56 249 PHE A CA 1
ATOM 1953 C C . PHE A 1 249 ? 5.277 5.906 -12.512 1.00 95.56 249 PHE A C 1
ATOM 1955 O O . PHE A 1 249 ? 5.852 5.922 -11.423 1.00 95.56 249 PHE A O 1
ATOM 1962 N N . ALA A 1 250 ? 5.435 6.868 -13.421 1.00 94.88 250 ALA A N 1
ATOM 1963 C CA . ALA A 1 250 ? 6.394 7.941 -13.246 1.00 94.88 250 ALA A CA 1
ATOM 1964 C C . ALA A 1 250 ? 6.022 8.847 -12.066 1.00 94.88 250 ALA A C 1
ATOM 1966 O O . ALA A 1 250 ? 6.888 9.206 -11.272 1.00 94.88 250 ALA A O 1
ATOM 1967 N N . ARG A 1 251 ? 4.731 9.161 -11.897 1.00 94.50 251 ARG A N 1
ATOM 1968 C CA . ARG A 1 251 ? 4.212 9.905 -10.742 1.00 94.50 251 ARG A CA 1
ATOM 1969 C C . ARG A 1 251 ? 4.557 9.200 -9.434 1.00 94.50 251 ARG A C 1
ATOM 1971 O O . ARG A 1 251 ? 5.014 9.860 -8.505 1.00 94.50 251 ARG A O 1
ATOM 1978 N N . TYR A 1 252 ? 4.377 7.881 -9.372 1.00 95.25 252 TYR A N 1
ATOM 1979 C CA . TYR A 1 252 ? 4.702 7.112 -8.176 1.00 95.25 252 TYR A CA 1
ATOM 1980 C C . TYR A 1 252 ? 6.202 7.085 -7.888 1.00 95.25 252 TYR A C 1
ATOM 1982 O O . TYR A 1 252 ? 6.616 7.351 -6.763 1.00 95.25 252 TYR A O 1
ATOM 1990 N N . LEU A 1 253 ? 7.025 6.837 -8.907 1.00 95.25 253 LEU A N 1
ATOM 1991 C CA . LEU A 1 253 ? 8.477 6.814 -8.760 1.00 95.25 253 LEU A CA 1
ATOM 1992 C C . LEU A 1 253 ? 9.029 8.171 -8.290 1.00 95.25 253 LEU A C 1
ATOM 1994 O O . LEU A 1 253 ? 9.881 8.220 -7.404 1.00 95.25 253 LEU A O 1
ATOM 1998 N N . MET A 1 254 ? 8.504 9.276 -8.829 1.00 93.94 254 MET A N 1
ATOM 1999 C CA . MET A 1 254 ? 8.886 10.630 -8.407 1.00 93.94 254 MET A CA 1
ATOM 2000 C C . MET A 1 254 ? 8.431 10.935 -6.986 1.00 93.94 254 MET A C 1
ATOM 2002 O O . MET A 1 254 ? 9.180 11.529 -6.213 1.00 93.94 254 MET A O 1
ATOM 2006 N N . TRP A 1 255 ? 7.227 10.493 -6.624 1.00 95.19 255 TRP A N 1
ATOM 2007 C CA . TRP A 1 255 ? 6.744 10.613 -5.258 1.00 95.19 255 TRP A CA 1
ATOM 2008 C C . TRP A 1 255 ? 7.626 9.838 -4.274 1.00 95.19 255 TRP A C 1
ATOM 2010 O O . TRP A 1 255 ? 8.000 10.407 -3.258 1.00 95.19 255 TRP A O 1
ATOM 2020 N N . LEU A 1 256 ? 8.026 8.599 -4.585 1.00 94.62 256 LEU A N 1
ATOM 2021 C CA . LEU A 1 256 ? 8.928 7.812 -3.734 1.00 94.62 256 LEU A CA 1
ATOM 2022 C C . LEU A 1 256 ? 10.259 8.538 -3.498 1.00 94.62 256 LEU A C 1
ATOM 2024 O O . LEU A 1 256 ? 10.681 8.680 -2.353 1.00 94.62 256 LEU A O 1
ATOM 2028 N N . LYS A 1 257 ? 10.883 9.051 -4.567 1.00 93.88 257 LYS A N 1
ATOM 2029 C CA . LYS A 1 257 ? 12.133 9.826 -4.490 1.00 93.88 257 LYS A CA 1
ATOM 2030 C C . LYS A 1 257 ? 11.974 11.084 -3.629 1.00 93.88 257 LYS A C 1
ATOM 2032 O O . LYS A 1 257 ? 12.817 11.361 -2.778 1.00 93.88 257 LYS A O 1
ATOM 2037 N N . ALA A 1 258 ? 10.899 11.845 -3.833 1.00 94.56 258 ALA A N 1
ATOM 2038 C CA . ALA A 1 258 ? 10.629 13.056 -3.062 1.00 94.56 258 ALA A CA 1
ATOM 2039 C C . ALA A 1 258 ? 10.333 12.753 -1.582 1.00 94.56 258 ALA A C 1
ATOM 2041 O O . ALA A 1 258 ? 10.873 13.431 -0.710 1.00 94.56 258 ALA A O 1
ATOM 2042 N N . ASP A 1 259 ? 9.530 11.721 -1.299 1.00 94.38 259 ASP A N 1
ATOM 2043 C CA . ASP A 1 259 ? 9.161 11.308 0.061 1.00 94.38 259 ASP A CA 1
ATOM 2044 C C . ASP A 1 259 ? 10.401 10.825 0.832 1.00 94.38 259 ASP A C 1
ATOM 2046 O O . ASP A 1 259 ? 10.592 11.227 1.976 1.00 94.38 259 ASP A O 1
ATOM 2050 N N . CYS A 1 260 ? 11.307 10.061 0.202 1.00 93.31 260 CYS A N 1
ATOM 2051 C CA . CYS A 1 260 ? 12.610 9.708 0.788 1.00 93.31 260 CYS A CA 1
ATOM 2052 C C . CYS A 1 260 ? 13.382 10.950 1.257 1.00 93.31 260 CYS A C 1
ATOM 2054 O O . CYS A 1 260 ? 13.756 11.044 2.425 1.00 93.31 260 CYS A O 1
ATOM 2056 N N . ASN A 1 261 ? 13.569 11.933 0.371 1.00 92.81 261 ASN A N 1
ATOM 2057 C CA . ASN A 1 261 ? 14.292 13.162 0.705 1.00 92.81 261 ASN A CA 1
ATOM 2058 C C . ASN A 1 261 ? 13.589 13.968 1.807 1.00 92.81 261 ASN A C 1
ATOM 2060 O O . ASN A 1 261 ? 14.252 14.525 2.678 1.00 92.81 261 ASN A O 1
ATOM 2064 N N . GLN A 1 262 ? 12.253 14.009 1.799 1.00 93.81 262 GLN A N 1
ATOM 2065 C CA . GLN A 1 262 ? 11.478 14.679 2.839 1.00 93.81 262 GLN A CA 1
ATOM 2066 C C . GLN A 1 262 ? 11.694 14.030 4.209 1.00 93.81 262 GLN A C 1
ATOM 2068 O O . GLN A 1 262 ? 11.883 14.751 5.185 1.00 93.81 262 GLN A O 1
ATOM 2073 N N . TRP A 1 263 ? 11.676 12.696 4.293 1.00 92.62 263 TRP A N 1
ATOM 2074 C CA . TRP A 1 263 ? 11.925 11.996 5.554 1.00 92.62 263 TRP A CA 1
ATOM 2075 C C . TRP A 1 263 ? 13.349 12.222 6.058 1.00 92.62 263 TRP A C 1
ATOM 2077 O O . TRP A 1 263 ? 13.512 12.448 7.253 1.00 92.62 263 TRP A O 1
ATOM 2087 N N . LEU A 1 264 ?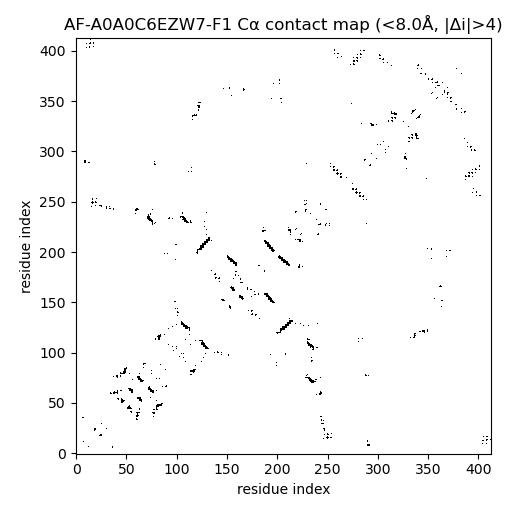 14.349 12.223 5.169 1.00 89.50 264 LEU A N 1
ATOM 2088 C CA . LEU A 1 264 ? 15.749 12.481 5.527 1.00 89.50 264 LEU A CA 1
ATOM 2089 C C . LEU A 1 264 ? 16.010 13.922 5.988 1.00 89.50 264 LEU A C 1
ATOM 2091 O O . LEU A 1 264 ? 16.919 14.152 6.777 1.00 89.50 264 LEU A O 1
ATOM 2095 N N . ALA A 1 265 ? 15.205 14.883 5.531 1.00 91.81 265 ALA A N 1
ATOM 2096 C CA . ALA A 1 265 ? 15.322 16.292 5.908 1.00 91.81 265 ALA A CA 1
ATOM 2097 C C . ALA A 1 265 ? 14.697 16.635 7.278 1.00 91.81 265 ALA A C 1
ATOM 2099 O O . ALA A 1 265 ? 14.685 17.801 7.669 1.00 91.81 265 ALA A O 1
ATOM 2100 N N . ILE A 1 266 ? 14.127 15.663 8.001 1.00 89.62 266 ILE A N 1
ATOM 2101 C CA . ILE A 1 266 ? 13.575 15.896 9.341 1.00 89.62 266 ILE A CA 1
ATOM 2102 C C . ILE A 1 266 ? 14.720 15.932 10.360 1.00 89.62 266 ILE A C 1
ATOM 2104 O O . ILE A 1 266 ? 15.231 14.890 10.769 1.00 89.62 266 ILE A O 1
ATOM 2108 N N . ASP A 1 267 ? 15.068 17.136 10.816 1.00 83.06 267 ASP A N 1
ATOM 2109 C CA . ASP A 1 267 ? 16.118 17.346 11.824 1.00 83.06 267 ASP A CA 1
ATOM 2110 C C . ASP A 1 267 ? 15.731 16.795 13.213 1.00 83.06 267 ASP A C 1
ATOM 2112 O O . ASP A 1 267 ? 16.582 16.327 13.971 1.00 83.06 267 ASP A O 1
ATOM 2116 N N . ASP A 1 268 ? 14.436 16.808 13.554 1.00 85.25 268 ASP A N 1
ATOM 2117 C CA . ASP A 1 268 ? 13.914 16.335 14.845 1.00 85.25 268 ASP A CA 1
ATOM 2118 C C . ASP A 1 268 ? 13.562 14.837 14.809 1.00 85.25 268 ASP A C 1
ATOM 2120 O O . ASP A 1 268 ? 12.390 14.427 14.787 1.00 85.25 268 ASP A O 1
ATOM 2124 N N . ARG A 1 269 ? 14.614 14.011 14.764 1.00 81.75 269 ARG A N 1
ATOM 2125 C CA . ARG A 1 269 ? 14.507 12.543 14.759 1.00 81.75 269 ARG A CA 1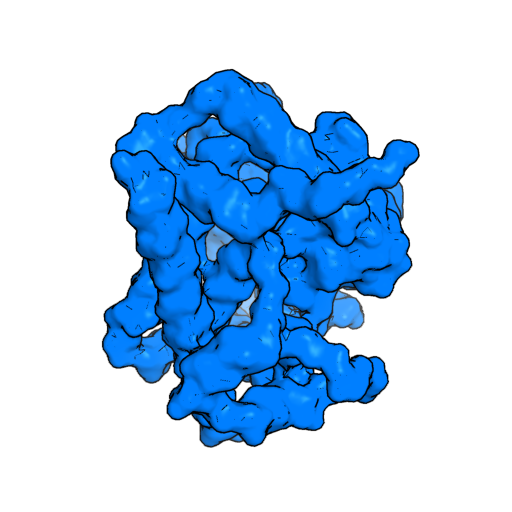
ATOM 2126 C C . ARG A 1 269 ? 13.803 11.981 16.006 1.00 81.75 269 ARG A C 1
ATOM 2128 O O . ARG A 1 269 ? 12.928 11.133 15.821 1.00 81.75 269 ARG A O 1
ATOM 2135 N N . PRO A 1 270 ? 14.091 12.436 17.246 1.00 83.00 270 PRO A N 1
ATOM 2136 C CA . PRO A 1 270 ? 13.446 11.891 18.446 1.00 83.00 270 PRO A CA 1
ATOM 2137 C C . PRO A 1 270 ? 11.921 12.047 18.448 1.00 83.00 270 PRO A C 1
ATOM 2139 O O . PRO A 1 270 ? 11.211 11.153 18.907 1.00 83.00 270 PRO A O 1
ATOM 2142 N N . SER A 1 271 ? 11.398 13.137 17.880 1.00 85.62 271 SER A N 1
ATOM 2143 C CA . SER A 1 271 ? 9.949 13.339 17.743 1.00 85.62 271 SER A CA 1
ATOM 2144 C C . SER A 1 271 ? 9.315 12.499 16.625 1.00 85.62 271 SER A C 1
ATOM 2146 O O . SER A 1 271 ? 8.089 12.396 16.549 1.00 85.62 271 SER A O 1
ATOM 2148 N N . ASN A 1 272 ? 10.122 11.879 15.755 1.00 87.06 272 ASN A N 1
ATOM 2149 C CA . ASN A 1 272 ? 9.676 11.111 14.592 1.00 87.06 272 ASN A CA 1
ATOM 2150 C C . ASN A 1 272 ? 10.372 9.738 14.492 1.00 87.06 272 ASN A C 1
ATOM 2152 O O . ASN A 1 272 ? 10.960 9.422 13.455 1.00 87.06 272 ASN A O 1
ATOM 2156 N N . PRO A 1 273 ? 10.231 8.848 15.492 1.00 85.38 273 PRO A N 1
ATOM 2157 C CA . PRO A 1 273 ? 10.948 7.566 15.532 1.00 85.38 273 PRO A CA 1
ATOM 2158 C C . PRO A 1 273 ? 10.592 6.612 14.375 1.00 85.38 273 PRO A C 1
ATOM 2160 O O . PRO A 1 273 ? 11.313 5.662 14.097 1.00 85.38 273 PRO A O 1
ATOM 2163 N N . LYS A 1 274 ? 9.485 6.859 13.656 1.00 86.50 274 LYS A N 1
ATOM 2164 C CA . LYS A 1 274 ? 9.083 6.091 12.460 1.00 86.50 274 LYS A CA 1
ATOM 2165 C C . LYS A 1 274 ? 9.769 6.563 11.166 1.00 86.50 274 LYS A C 1
ATOM 2167 O O . LYS A 1 274 ? 9.644 5.875 10.153 1.00 86.50 274 LYS A O 1
ATOM 2172 N N . ALA A 1 275 ? 10.429 7.725 11.159 1.00 89.19 275 ALA A N 1
ATOM 2173 C CA . ALA A 1 275 ? 11.014 8.313 9.951 1.00 89.19 275 ALA A CA 1
ATOM 2174 C C . ALA A 1 275 ? 12.063 7.408 9.267 1.00 89.19 275 ALA A C 1
ATOM 2176 O O . ALA A 1 275 ? 11.920 7.208 8.057 1.00 89.19 275 ALA A O 1
ATOM 2177 N N . PRO A 1 276 ? 13.014 6.769 9.988 1.00 87.81 276 PRO A N 1
ATOM 2178 C CA . PRO A 1 276 ? 13.976 5.848 9.372 1.00 87.81 276 PRO A CA 1
ATOM 2179 C C . PRO A 1 276 ? 13.300 4.701 8.621 1.00 87.81 276 PRO A C 1
ATOM 2181 O O . PRO A 1 276 ? 13.557 4.472 7.440 1.00 87.81 276 PRO A O 1
ATOM 2184 N N . LEU A 1 277 ? 12.349 4.030 9.279 1.00 86.50 277 LEU A N 1
ATOM 2185 C CA . LEU A 1 277 ? 11.622 2.903 8.698 1.00 86.50 277 LEU A CA 1
ATOM 2186 C C . LEU A 1 277 ? 10.790 3.329 7.486 1.00 86.50 277 LEU A C 1
ATOM 2188 O O . LEU A 1 277 ? 10.728 2.599 6.497 1.00 86.50 277 LEU A O 1
ATOM 2192 N N . LYS A 1 278 ? 10.148 4.505 7.540 1.00 88.69 278 LYS A N 1
ATOM 2193 C CA . LYS A 1 278 ? 9.394 5.043 6.401 1.00 88.69 278 LYS A CA 1
ATOM 2194 C C . LYS A 1 278 ? 10.309 5.318 5.214 1.00 88.69 278 LYS A C 1
ATOM 2196 O O . LYS A 1 278 ? 10.002 4.847 4.124 1.00 88.69 278 LYS A O 1
ATOM 2201 N N . CYS A 1 279 ? 11.426 6.012 5.425 1.00 91.25 279 CYS A N 1
ATOM 2202 C CA . CYS A 1 279 ? 12.380 6.311 4.361 1.00 91.25 279 CYS A CA 1
ATOM 2203 C C . CYS A 1 279 ? 12.934 5.025 3.728 1.00 91.25 279 CYS A C 1
ATOM 2205 O O . CYS A 1 279 ? 12.872 4.859 2.509 1.00 91.25 279 CYS A O 1
ATOM 2207 N N . LEU A 1 280 ? 13.356 4.064 4.555 1.00 88.62 280 LEU A N 1
ATOM 2208 C CA . LEU A 1 280 ? 13.858 2.769 4.100 1.00 88.62 280 LEU A CA 1
ATOM 2209 C C . LEU A 1 280 ? 12.827 2.024 3.238 1.00 88.62 280 LEU A C 1
ATOM 2211 O O . LEU A 1 280 ? 13.135 1.583 2.132 1.00 88.62 280 LEU A O 1
ATOM 2215 N N . LYS A 1 281 ? 11.575 1.938 3.703 1.00 88.38 281 LYS A N 1
ATOM 2216 C CA . LYS A 1 281 ? 10.469 1.314 2.957 1.00 88.38 281 LYS A CA 1
ATOM 2217 C C . LYS A 1 281 ? 10.235 1.988 1.602 1.00 88.38 281 LYS A C 1
ATOM 2219 O O . LYS A 1 281 ? 9.993 1.293 0.615 1.00 88.38 281 LYS A O 1
ATOM 2224 N N . ARG A 1 282 ? 10.308 3.322 1.530 1.00 91.81 282 ARG A N 1
ATOM 2225 C CA . ARG A 1 282 ? 10.141 4.089 0.280 1.00 91.81 282 ARG A CA 1
ATOM 2226 C C . ARG A 1 282 ? 11.288 3.848 -0.692 1.00 91.81 282 ARG A C 1
ATOM 2228 O O . ARG A 1 282 ? 11.026 3.581 -1.863 1.00 91.81 282 ARG A O 1
ATOM 2235 N N . ALA A 1 283 ? 12.522 3.851 -0.196 1.00 91.44 283 ALA A N 1
ATOM 2236 C CA . ALA A 1 283 ? 13.693 3.568 -1.009 1.00 91.44 283 ALA A CA 1
ATOM 2237 C C . ALA A 1 283 ? 13.601 2.153 -1.600 1.00 91.44 283 ALA A C 1
ATOM 2239 O O . ALA A 1 283 ? 13.644 1.992 -2.817 1.00 91.44 283 ALA A O 1
ATOM 2240 N N . LEU A 1 284 ? 13.346 1.137 -0.768 1.00 88.38 284 LEU A N 1
ATOM 2241 C CA . LEU A 1 284 ? 13.159 -0.246 -1.223 1.00 88.38 284 LEU A CA 1
ATOM 2242 C C . LEU A 1 284 ? 12.023 -0.373 -2.244 1.00 88.38 284 LEU A C 1
ATOM 2244 O O . LEU A 1 284 ? 12.199 -1.016 -3.276 1.00 88.38 284 LEU A O 1
ATOM 2248 N N . SER A 1 285 ? 10.887 0.293 -2.009 1.00 90.56 285 SER A N 1
ATOM 2249 C CA . SER A 1 285 ? 9.772 0.319 -2.966 1.00 90.56 285 SER A CA 1
ATOM 2250 C C . SER A 1 285 ? 10.219 0.846 -4.333 1.00 90.56 285 SER A C 1
ATOM 2252 O O . SER A 1 285 ? 9.831 0.285 -5.355 1.00 90.56 285 SER A O 1
ATOM 2254 N N . ALA A 1 286 ? 11.073 1.876 -4.368 1.00 92.69 286 ALA A N 1
ATOM 2255 C CA . ALA A 1 286 ? 11.614 2.422 -5.610 1.00 92.69 286 ALA A CA 1
ATOM 2256 C C . ALA A 1 286 ? 12.540 1.423 -6.323 1.00 92.69 286 ALA A C 1
ATOM 2258 O O . ALA A 1 286 ? 12.375 1.214 -7.524 1.00 92.69 286 ALA A O 1
ATOM 2259 N N . PHE A 1 287 ? 13.445 0.752 -5.597 1.00 90.38 287 PHE A N 1
ATOM 2260 C CA . PHE A 1 287 ? 14.323 -0.292 -6.154 1.00 90.38 287 PHE A CA 1
ATOM 2261 C C . PHE A 1 287 ? 13.524 -1.449 -6.771 1.00 90.38 287 PHE A C 1
ATOM 2263 O O . PHE A 1 287 ? 13.790 -1.858 -7.905 1.00 90.38 287 PHE A O 1
ATOM 2270 N N . LEU A 1 288 ? 12.496 -1.933 -6.067 1.00 88.88 288 LEU A N 1
ATOM 2271 C CA . LEU A 1 288 ? 11.615 -2.993 -6.564 1.00 88.88 288 LEU A CA 1
ATOM 2272 C C . LEU A 1 288 ? 10.840 -2.562 -7.810 1.00 88.88 288 LEU A C 1
ATOM 2274 O O . LEU A 1 288 ? 10.713 -3.329 -8.771 1.00 88.88 288 LEU A O 1
ATOM 2278 N N . LEU A 1 289 ? 10.354 -1.321 -7.804 1.00 91.62 289 LEU A N 1
ATOM 2279 C CA . LEU A 1 289 ? 9.579 -0.734 -8.887 1.00 91.62 289 LEU A CA 1
ATOM 2280 C C . LEU A 1 289 ? 10.399 -0.591 -10.180 1.00 91.62 289 LEU A C 1
ATOM 2282 O O . LEU A 1 289 ? 9.910 -0.958 -11.249 1.00 91.62 289 LEU A O 1
ATOM 2286 N N . ILE A 1 290 ? 11.649 -0.118 -10.094 1.00 92.19 290 ILE A N 1
ATOM 2287 C CA . ILE A 1 290 ? 12.557 0.001 -11.255 1.00 92.19 290 ILE A CA 1
ATOM 2288 C C . ILE A 1 290 ? 13.261 -1.319 -11.602 1.00 92.19 290 ILE A C 1
ATOM 2290 O O . ILE A 1 290 ? 13.934 -1.423 -12.628 1.00 92.19 290 ILE A O 1
ATOM 2294 N N . GLY A 1 291 ? 13.099 -2.340 -10.757 1.00 86.44 291 GLY A N 1
ATOM 2295 C CA . GLY A 1 291 ? 13.661 -3.665 -10.962 1.00 86.44 291 GLY A CA 1
ATOM 2296 C C . GLY A 1 291 ? 15.176 -3.727 -10.841 1.00 86.44 291 GLY A C 1
ATOM 2297 O O . GLY A 1 291 ? 15.801 -4.467 -11.604 1.00 86.44 291 GLY A O 1
ATOM 2298 N N . TYR A 1 292 ? 15.731 -2.944 -9.919 1.00 85.12 292 TYR A N 1
ATOM 2299 C CA . TYR A 1 292 ? 17.151 -2.928 -9.600 1.00 85.12 292 TYR A CA 1
ATOM 2300 C C . TYR A 1 292 ? 17.462 -4.002 -8.555 1.00 85.12 292 TYR A C 1
ATOM 2302 O O . TYR A 1 292 ? 16.919 -3.986 -7.451 1.00 85.12 292 TYR A O 1
ATOM 2310 N N . ASP A 1 293 ? 18.347 -4.925 -8.918 1.00 77.00 293 ASP A N 1
ATOM 2311 C CA . ASP A 1 293 ? 18.853 -5.969 -8.031 1.00 77.00 293 ASP A CA 1
ATOM 2312 C C . ASP A 1 293 ? 20.117 -5.409 -7.334 1.00 77.00 293 ASP A C 1
ATOM 2314 O O . ASP A 1 293 ? 21.144 -5.290 -8.002 1.00 77.00 293 ASP A O 1
ATOM 2318 N N . LEU A 1 294 ? 20.068 -5.020 -6.042 1.00 67.94 294 LEU A N 1
ATOM 2319 C CA . LEU A 1 294 ? 21.272 -4.493 -5.359 1.00 67.94 294 LEU A CA 1
ATOM 2320 C C . LEU A 1 294 ? 22.374 -5.557 -5.344 1.00 67.94 294 LEU A C 1
ATOM 2322 O O . LEU A 1 294 ? 22.172 -6.664 -4.832 1.00 67.94 294 LEU A O 1
ATOM 2326 N N . SER A 1 295 ? 23.554 -5.213 -5.860 1.00 69.88 295 SER A N 1
ATOM 2327 C CA . SER A 1 295 ? 24.731 -6.066 -5.735 1.00 69.88 295 SER A CA 1
ATOM 2328 C C . SER A 1 295 ? 25.358 -5.936 -4.342 1.00 69.88 295 SER A C 1
ATOM 2330 O O . SER A 1 295 ? 25.089 -4.990 -3.598 1.00 69.88 295 SER A O 1
ATOM 2332 N N . ARG A 1 296 ? 26.228 -6.890 -3.974 1.00 64.00 296 ARG A N 1
ATOM 2333 C CA . ARG A 1 296 ? 27.041 -6.765 -2.750 1.00 64.00 296 ARG A CA 1
ATOM 2334 C C . ARG A 1 296 ? 27.928 -5.516 -2.798 1.00 64.00 296 ARG A C 1
ATOM 2336 O O . ARG A 1 296 ? 28.029 -4.834 -1.794 1.00 64.00 296 ARG A O 1
ATOM 2343 N N . GLU A 1 297 ? 28.483 -5.175 -3.961 1.00 68.69 297 GLU A N 1
ATOM 2344 C CA . GLU A 1 297 ? 29.338 -3.991 -4.133 1.00 68.69 297 GLU A CA 1
ATOM 2345 C C . GLU A 1 297 ? 28.573 -2.675 -3.927 1.00 68.69 297 GLU A C 1
ATOM 2347 O O . GLU A 1 297 ? 29.111 -1.742 -3.327 1.00 68.69 297 GLU A O 1
ATOM 2352 N N . ASP A 1 298 ? 27.312 -2.601 -4.365 1.00 68.25 298 ASP A N 1
ATOM 2353 C CA . ASP A 1 298 ? 26.453 -1.434 -4.116 1.00 68.25 298 ASP A CA 1
ATOM 2354 C C . ASP A 1 298 ? 26.219 -1.260 -2.616 1.00 68.25 298 ASP A C 1
ATOM 2356 O O . ASP A 1 298 ? 26.316 -0.154 -2.082 1.00 68.25 298 ASP A O 1
ATOM 2360 N N . VAL A 1 299 ? 25.976 -2.370 -1.916 1.00 65.88 299 VAL A N 1
ATOM 2361 C CA . VAL A 1 299 ? 25.778 -2.360 -0.467 1.00 65.88 299 VAL A CA 1
ATOM 2362 C C . VAL A 1 299 ? 27.064 -2.101 0.294 1.00 65.88 299 VAL A C 1
ATOM 2364 O O . VAL A 1 299 ? 27.005 -1.380 1.274 1.00 65.88 299 VAL A O 1
ATOM 2367 N N . ASP A 1 300 ? 28.219 -2.571 -0.163 1.00 62.84 300 ASP A N 1
ATOM 2368 C CA . ASP A 1 300 ? 29.513 -2.231 0.437 1.00 62.84 300 ASP A CA 1
ATOM 2369 C C . ASP A 1 300 ? 29.864 -0.752 0.206 1.00 62.84 300 ASP A C 1
ATOM 2371 O O . ASP A 1 300 ? 30.490 -0.108 1.048 1.00 62.84 300 ASP A O 1
ATOM 2375 N N . THR A 1 301 ? 29.434 -0.182 -0.924 1.00 66.62 301 THR A N 1
ATOM 2376 C CA . THR A 1 301 ? 29.594 1.248 -1.225 1.00 66.62 301 THR A CA 1
ATOM 2377 C C . THR A 1 301 ? 28.705 2.102 -0.323 1.00 66.62 301 THR A C 1
ATOM 2379 O O . THR A 1 301 ? 29.186 3.086 0.237 1.00 66.62 301 THR A O 1
ATOM 2382 N N . ILE A 1 302 ? 27.450 1.688 -0.114 1.00 66.38 302 ILE A N 1
ATOM 2383 C CA . ILE A 1 302 ? 26.543 2.251 0.902 1.00 66.38 302 ILE A CA 1
ATOM 2384 C C . ILE A 1 302 ? 27.112 2.022 2.320 1.00 66.38 302 ILE A C 1
ATOM 2386 O O . ILE A 1 302 ? 27.063 2.893 3.185 1.00 66.38 302 ILE A O 1
ATOM 2390 N N . GLY A 1 303 ? 27.711 0.852 2.532 1.00 50.38 303 GLY A N 1
ATOM 2391 C CA . GLY A 1 303 ? 28.191 0.296 3.792 1.00 50.38 303 GLY A CA 1
ATOM 2392 C C . GLY A 1 303 ? 29.545 0.821 4.259 1.00 50.38 303 GLY A C 1
ATOM 2393 O O . GLY A 1 303 ? 29.971 0.519 5.369 1.00 50.38 303 GLY A O 1
ATOM 2394 N N . ARG A 1 304 ? 30.205 1.720 3.517 1.00 53.88 304 ARG A N 1
ATOM 2395 C CA . ARG A 1 304 ? 31.305 2.511 4.108 1.00 53.88 304 ARG A CA 1
ATOM 2396 C C . ARG A 1 304 ? 30.839 3.361 5.306 1.00 53.88 304 ARG A C 1
ATOM 2398 O O . ARG A 1 304 ? 31.687 3.863 6.039 1.00 53.88 304 ARG A O 1
ATOM 2405 N N . SER A 1 305 ? 29.523 3.453 5.524 1.00 52.19 305 SER A N 1
ATOM 2406 C CA . SER A 1 305 ? 28.865 4.026 6.704 1.00 52.19 305 SER A CA 1
ATOM 2407 C C . SER A 1 305 ? 28.115 3.005 7.585 1.00 52.19 305 SER A C 1
ATOM 2409 O O . SER A 1 305 ? 27.789 3.342 8.716 1.00 52.19 305 SER A O 1
ATOM 2411 N N . VAL A 1 306 ? 27.853 1.780 7.106 1.00 52.25 306 VAL A N 1
ATOM 2412 C CA . VAL A 1 306 ? 27.140 0.698 7.824 1.00 52.25 306 VAL A CA 1
ATOM 2413 C C . VAL A 1 306 ? 27.975 -0.567 7.701 1.00 52.25 306 VAL A C 1
ATOM 2415 O O . VAL A 1 306 ? 28.094 -1.120 6.607 1.00 52.25 306 VAL A O 1
ATOM 2418 N N . SER A 1 307 ? 28.584 -1.029 8.791 1.00 60.00 307 SER A N 1
ATOM 2419 C CA . SER A 1 307 ? 29.451 -2.199 8.712 1.00 60.00 307 SER A CA 1
ATOM 2420 C C . SER A 1 307 ? 28.646 -3.432 8.286 1.00 60.00 307 SER A C 1
ATOM 2422 O O . SER A 1 307 ? 27.465 -3.580 8.609 1.00 60.00 307 SER A O 1
ATOM 2424 N N . LEU A 1 308 ? 29.290 -4.367 7.579 1.00 57.78 308 LEU A N 1
ATOM 2425 C CA . LEU A 1 308 ? 28.705 -5.682 7.285 1.00 57.78 308 LEU A CA 1
ATOM 2426 C C . LEU A 1 308 ? 28.202 -6.369 8.567 1.00 57.78 308 LEU A C 1
ATOM 2428 O O . LEU A 1 308 ? 27.277 -7.177 8.529 1.00 57.78 308 LEU A O 1
ATOM 2432 N N . GLU A 1 309 ? 28.789 -6.008 9.701 1.00 62.38 309 GLU A N 1
ATOM 2433 C CA . GLU A 1 309 ? 28.489 -6.556 11.007 1.00 62.38 309 GLU A CA 1
ATOM 2434 C C . GLU A 1 309 ? 27.199 -5.949 11.571 1.00 62.38 309 GLU A C 1
ATOM 2436 O O . GLU A 1 309 ? 26.452 -6.676 12.216 1.00 62.38 309 GLU A O 1
ATOM 2441 N N . ASP A 1 310 ? 26.848 -4.713 11.204 1.00 63.72 310 ASP A N 1
ATOM 2442 C CA . ASP A 1 310 ? 25.553 -4.083 11.501 1.00 63.72 310 ASP A CA 1
ATOM 2443 C C . ASP A 1 310 ? 24.437 -4.689 10.640 1.00 63.72 310 ASP A C 1
ATOM 2445 O O . ASP A 1 310 ? 23.352 -4.998 11.131 1.00 63.72 310 ASP A O 1
ATOM 2449 N N . LEU A 1 311 ? 24.709 -4.961 9.358 1.00 61.16 311 LEU A N 1
ATOM 2450 C CA . LEU A 1 311 ? 23.773 -5.701 8.501 1.00 61.16 311 LEU A CA 1
ATOM 2451 C C . LEU A 1 311 ? 23.587 -7.141 8.989 1.00 61.16 311 LEU A C 1
ATOM 2453 O O . LEU A 1 311 ? 22.470 -7.660 8.981 1.00 61.16 311 LEU A O 1
ATOM 2457 N N . LYS A 1 312 ? 24.663 -7.787 9.453 1.00 63.28 312 LYS A N 1
ATOM 2458 C CA . LYS A 1 312 ? 24.584 -9.095 10.107 1.00 63.28 312 LYS A CA 1
ATOM 2459 C C . LYS A 1 312 ? 23.888 -9.013 11.456 1.00 63.28 312 LYS A C 1
ATOM 2461 O O . LYS A 1 312 ? 23.217 -9.975 11.776 1.00 63.28 312 LYS A O 1
ATOM 2466 N N . LEU A 1 313 ? 23.990 -7.928 12.222 1.00 65.88 313 LEU A N 1
ATOM 2467 C CA . LEU A 1 313 ? 23.238 -7.731 13.466 1.00 65.88 313 LEU A CA 1
ATOM 2468 C C . LEU A 1 313 ? 21.736 -7.621 13.169 1.00 65.88 313 LEU A C 1
ATOM 2470 O O . LEU A 1 313 ? 20.932 -8.332 13.769 1.00 65.88 313 LEU A O 1
ATOM 2474 N N . LEU A 1 314 ? 21.369 -6.826 12.158 1.00 62.16 314 LEU A N 1
ATOM 2475 C CA . LEU A 1 314 ? 19.999 -6.722 11.645 1.00 62.16 314 LEU A CA 1
ATOM 2476 C C . LEU A 1 314 ? 19.472 -8.061 11.097 1.00 62.16 314 LEU A C 1
ATOM 2478 O O . LEU A 1 314 ? 18.268 -8.319 11.167 1.00 62.16 314 LEU A O 1
ATOM 2482 N N . ALA A 1 315 ? 20.361 -8.912 10.574 1.00 55.97 315 ALA A N 1
ATOM 2483 C CA . ALA A 1 315 ? 20.048 -10.232 10.026 1.00 55.97 315 ALA A CA 1
ATOM 2484 C C . ALA A 1 315 ? 20.272 -11.409 10.999 1.00 55.97 315 ALA A C 1
ATOM 2486 O O . ALA A 1 315 ? 19.835 -12.518 10.704 1.00 55.97 315 ALA A O 1
ATOM 2487 N N . ALA A 1 316 ? 20.911 -11.219 12.158 1.00 58.81 316 ALA A N 1
ATOM 2488 C CA . ALA A 1 316 ? 21.243 -12.290 13.111 1.00 58.81 316 ALA A CA 1
ATOM 2489 C C . ALA A 1 316 ? 19.987 -12.895 13.756 1.00 58.81 316 ALA A C 1
ATOM 2491 O O . ALA A 1 316 ? 20.029 -13.990 14.315 1.00 58.81 316 ALA A O 1
ATOM 2492 N N . HIS A 1 317 ? 18.860 -12.198 13.619 1.00 55.94 317 HIS A N 1
ATOM 2493 C CA . HIS A 1 317 ? 17.527 -12.643 14.002 1.00 55.94 317 HIS A CA 1
ATOM 2494 C C . HIS A 1 317 ? 16.671 -13.083 12.805 1.00 55.94 317 HIS A C 1
ATOM 2496 O O . HIS A 1 317 ? 15.452 -13.208 12.934 1.00 55.94 317 HIS A O 1
ATOM 2502 N N . ALA A 1 318 ? 17.281 -13.327 11.638 1.00 53.25 318 ALA A N 1
ATOM 2503 C CA . ALA A 1 318 ? 16.577 -13.886 10.494 1.00 53.25 318 ALA A CA 1
ATOM 2504 C C . ALA A 1 318 ? 15.935 -15.235 10.872 1.00 53.25 318 ALA A C 1
ATOM 2506 O O . ALA A 1 318 ? 16.508 -16.008 11.649 1.00 53.25 318 ALA A O 1
ATOM 2507 N N . PRO A 1 319 ? 14.740 -15.541 10.336 1.00 52.91 319 PRO A N 1
ATOM 2508 C CA . PRO A 1 319 ? 14.035 -16.765 10.676 1.00 52.91 319 PRO A CA 1
ATOM 2509 C C . PRO A 1 319 ? 14.886 -18.010 10.351 1.00 52.91 319 PRO A C 1
ATOM 2511 O O . PRO A 1 319 ? 15.599 -18.023 9.340 1.00 52.91 319 PRO A O 1
ATOM 2514 N N . PRO A 1 320 ? 14.805 -19.075 11.173 1.00 50.09 320 PRO A N 1
ATOM 2515 C CA . PRO A 1 320 ? 15.526 -20.320 10.929 1.00 50.09 320 PRO A CA 1
ATOM 2516 C C . PRO A 1 320 ? 15.260 -20.847 9.511 1.00 50.09 320 PRO A C 1
ATOM 2518 O O . PRO A 1 320 ? 14.107 -21.024 9.124 1.00 50.09 320 PRO A O 1
ATOM 2521 N N . GLY A 1 321 ? 16.322 -21.106 8.739 1.00 58.06 321 GLY A N 1
ATOM 2522 C CA . GLY A 1 321 ? 16.222 -21.630 7.368 1.00 58.06 321 GLY A CA 1
ATOM 2523 C C . GLY A 1 321 ? 16.391 -20.603 6.243 1.00 58.06 321 GLY A C 1
ATOM 2524 O O . GLY A 1 321 ? 16.226 -20.966 5.079 1.00 58.06 321 GLY A O 1
ATOM 2525 N N . ALA A 1 322 ? 16.746 -19.350 6.547 1.00 55.66 322 ALA A N 1
ATOM 2526 C CA . ALA A 1 322 ? 17.175 -18.405 5.517 1.00 55.66 322 ALA A CA 1
ATOM 2527 C C . ALA A 1 322 ? 18.406 -18.952 4.743 1.00 55.66 322 ALA A C 1
ATOM 2529 O O . ALA A 1 322 ? 19.314 -19.510 5.369 1.00 55.66 322 ALA A O 1
ATOM 2530 N N . PRO A 1 323 ? 18.460 -18.823 3.401 1.00 57.31 323 PRO A N 1
ATOM 2531 C CA . PRO A 1 323 ? 19.622 -19.219 2.607 1.00 57.31 323 PRO A CA 1
ATOM 2532 C C . PRO A 1 323 ? 20.905 -18.564 3.128 1.00 57.31 323 PRO A C 1
ATOM 2534 O O . PRO A 1 323 ? 20.896 -17.392 3.494 1.00 57.31 323 PRO A O 1
ATOM 2537 N N . ALA A 1 324 ? 22.025 -19.292 3.096 1.00 54.09 324 ALA A N 1
ATOM 2538 C CA . ALA A 1 324 ? 23.327 -18.772 3.531 1.00 54.09 324 ALA A CA 1
ATOM 2539 C C . ALA A 1 324 ? 23.822 -17.570 2.694 1.00 54.09 324 ALA A C 1
ATOM 2541 O O . ALA A 1 324 ? 24.705 -16.838 3.132 1.00 54.09 324 ALA A O 1
ATOM 2542 N N . GLU A 1 325 ? 23.246 -17.354 1.508 1.00 62.34 325 GLU A N 1
ATOM 2543 C CA . GLU A 1 325 ? 23.539 -16.222 0.631 1.00 62.34 325 GLU A CA 1
ATOM 2544 C C . GLU A 1 325 ? 22.239 -15.565 0.157 1.00 62.34 325 GLU A C 1
ATOM 2546 O O . GLU A 1 325 ? 21.729 -15.853 -0.924 1.00 62.34 325 GLU A O 1
ATOM 2551 N N . LEU A 1 326 ? 21.684 -14.686 0.985 1.00 57.84 326 LEU A N 1
ATOM 2552 C CA . LEU A 1 326 ? 20.647 -13.756 0.546 1.00 57.84 326 LEU A CA 1
ATOM 2553 C C . LEU A 1 326 ? 21.285 -12.569 -0.185 1.00 57.84 326 LEU A C 1
ATOM 2555 O O . LEU A 1 326 ? 22.409 -12.161 0.132 1.00 57.84 326 LEU A O 1
ATOM 2559 N N . SER A 1 327 ? 20.570 -12.007 -1.166 1.00 66.44 327 SER A N 1
ATOM 2560 C CA . SER A 1 327 ? 20.959 -10.698 -1.689 1.00 66.44 327 SER A CA 1
ATOM 2561 C C . SER A 1 327 ? 20.838 -9.657 -0.566 1.00 66.44 327 SER A C 1
ATOM 2563 O O . SER A 1 327 ? 20.050 -9.845 0.365 1.00 66.44 327 SER A O 1
ATOM 2565 N N . PRO A 1 328 ? 21.584 -8.546 -0.614 1.00 64.75 328 PRO A N 1
ATOM 2566 C CA . PRO A 1 328 ? 21.455 -7.514 0.406 1.00 64.75 328 PRO A CA 1
ATOM 2567 C C . PRO A 1 328 ? 20.035 -6.944 0.540 1.00 64.75 328 PRO A C 1
ATOM 2569 O O . PRO A 1 328 ? 19.583 -6.711 1.658 1.00 64.75 328 PRO A O 1
ATOM 2572 N N . VAL A 1 329 ? 19.296 -6.792 -0.571 1.00 66.56 329 VAL A N 1
ATOM 2573 C CA . VAL A 1 329 ? 17.866 -6.423 -0.533 1.00 66.56 329 VAL A CA 1
ATOM 2574 C C . VAL A 1 329 ? 17.080 -7.447 0.272 1.00 66.56 329 VAL A C 1
ATOM 2576 O O . VAL A 1 329 ? 16.315 -7.067 1.153 1.00 66.56 329 VAL A O 1
ATOM 2579 N N . ASP A 1 330 ? 17.284 -8.736 0.004 1.00 70.06 330 ASP A N 1
ATOM 2580 C CA . ASP A 1 330 ? 16.556 -9.798 0.694 1.00 70.06 330 ASP A CA 1
ATOM 2581 C C . ASP A 1 330 ? 16.905 -9.858 2.184 1.00 70.06 330 ASP A C 1
ATOM 2583 O O . ASP A 1 330 ? 16.038 -10.193 2.981 1.00 70.06 330 ASP A O 1
ATOM 2587 N N . LEU A 1 331 ? 18.132 -9.500 2.584 1.00 69.12 331 LEU A N 1
ATOM 2588 C CA . LEU A 1 331 ? 18.519 -9.379 3.996 1.00 69.12 331 LEU A CA 1
ATOM 2589 C C . LEU A 1 331 ? 17.795 -8.223 4.686 1.00 69.12 331 LEU A C 1
ATOM 2591 O O . LEU A 1 331 ? 17.242 -8.399 5.770 1.00 69.12 331 LEU A O 1
ATOM 2595 N N . ILE A 1 332 ? 17.763 -7.052 4.048 1.00 71.25 332 ILE A N 1
ATOM 2596 C CA . ILE A 1 332 ? 17.066 -5.872 4.570 1.00 71.25 332 ILE A CA 1
ATOM 2597 C C . ILE A 1 332 ? 15.570 -6.163 4.678 1.00 71.25 332 ILE A C 1
ATOM 2599 O O . ILE A 1 332 ? 14.948 -5.915 5.711 1.00 71.25 332 ILE A O 1
ATOM 2603 N N . ILE A 1 333 ? 14.992 -6.732 3.621 1.00 71.88 333 ILE A N 1
ATOM 2604 C CA . ILE A 1 333 ? 13.589 -7.121 3.594 1.00 71.88 333 ILE A CA 1
ATOM 2605 C C . ILE A 1 333 ? 13.322 -8.206 4.635 1.00 71.88 333 ILE A C 1
ATOM 2607 O O . ILE A 1 333 ? 12.323 -8.111 5.337 1.00 71.88 333 ILE A O 1
ATOM 2611 N N . ALA A 1 334 ? 14.203 -9.196 4.800 1.00 71.00 334 ALA A N 1
ATOM 2612 C CA . ALA A 1 334 ? 14.078 -10.201 5.851 1.00 71.00 334 ALA A CA 1
ATOM 2613 C C . ALA A 1 334 ? 14.072 -9.564 7.246 1.00 71.00 334 ALA A C 1
ATOM 2615 O O . ALA A 1 334 ? 13.208 -9.932 8.029 1.00 71.00 334 ALA A O 1
ATOM 2616 N N . SER A 1 335 ? 14.940 -8.583 7.518 1.00 72.94 335 SER A N 1
ATOM 2617 C CA . SER A 1 335 ? 14.987 -7.848 8.794 1.00 72.94 335 SER A CA 1
ATOM 2618 C C . SER A 1 335 ? 13.713 -7.027 9.060 1.00 72.94 335 SER A C 1
ATOM 2620 O O . SER A 1 335 ? 13.202 -6.977 10.179 1.00 72.94 335 SER A O 1
ATOM 2622 N N . LEU A 1 336 ? 13.146 -6.418 8.013 1.00 72.62 336 LEU A N 1
ATOM 2623 C CA . LEU A 1 336 ? 11.866 -5.699 8.083 1.00 72.62 336 LEU A CA 1
ATOM 2624 C C . LEU A 1 336 ? 10.659 -6.628 8.291 1.00 72.62 336 LEU A C 1
ATOM 2626 O O . LEU A 1 336 ? 9.637 -6.199 8.821 1.00 72.62 336 LEU A O 1
ATOM 2630 N N . ASN A 1 337 ? 10.784 -7.879 7.862 1.00 68.56 337 ASN A N 1
ATOM 2631 C CA . ASN A 1 337 ? 9.761 -8.923 7.909 1.00 68.56 337 ASN A CA 1
ATOM 2632 C C . ASN A 1 337 ? 9.855 -9.858 9.118 1.00 68.56 337 ASN A C 1
ATOM 2634 O O . ASN A 1 337 ? 8.945 -10.640 9.391 1.00 68.56 337 ASN A O 1
ATOM 2638 N N . GLY A 1 338 ? 10.991 -9.842 9.800 1.00 67.19 338 GLY A N 1
ATOM 2639 C CA . GLY A 1 338 ? 11.298 -10.694 10.931 1.00 67.19 338 GLY A CA 1
ATOM 2640 C C . GLY A 1 338 ? 12.611 -10.263 11.573 1.00 67.19 338 GLY A C 1
ATOM 2641 O O . GLY A 1 338 ? 13.538 -9.842 10.893 1.00 67.19 338 GLY A O 1
ATOM 2642 N N . GLY A 1 339 ? 12.695 -10.363 12.896 1.00 76.31 339 GLY A N 1
ATOM 2643 C CA . GLY A 1 339 ? 13.844 -9.877 13.656 1.00 76.31 339 GLY A CA 1
ATOM 2644 C C . GLY A 1 339 ? 13.675 -8.431 14.120 1.00 76.31 339 GLY A C 1
ATOM 2645 O O . GLY A 1 339 ? 12.557 -7.929 14.239 1.00 76.31 339 GLY A O 1
ATOM 2646 N N . THR A 1 340 ? 14.795 -7.760 14.395 1.00 77.06 340 THR A N 1
ATOM 2647 C CA . THR A 1 340 ? 14.824 -6.541 15.217 1.00 77.06 340 THR A CA 1
ATOM 2648 C C . THR A 1 340 ? 13.962 -5.400 14.672 1.00 77.06 340 THR A C 1
ATOM 2650 O O . THR A 1 340 ? 13.214 -4.793 15.436 1.00 77.06 340 THR A O 1
ATOM 2653 N N . LEU A 1 341 ? 13.998 -5.106 13.364 1.00 78.56 341 LEU A N 1
ATOM 2654 C CA . LEU A 1 341 ? 13.193 -4.008 12.799 1.00 78.56 341 LEU A CA 1
ATOM 2655 C C . LEU A 1 341 ? 11.692 -4.322 12.813 1.00 78.56 341 LEU A C 1
ATOM 2657 O O . LEU A 1 341 ? 10.879 -3.418 13.023 1.00 78.56 341 LEU A O 1
ATOM 2661 N N . ALA A 1 342 ? 11.318 -5.588 12.623 1.00 79.06 342 ALA A N 1
ATOM 2662 C CA . ALA A 1 342 ? 9.932 -6.028 12.724 1.00 79.06 342 ALA A CA 1
ATOM 2663 C C . ALA A 1 342 ? 9.414 -5.963 14.171 1.00 79.06 342 ALA A C 1
ATOM 2665 O O . ALA A 1 342 ? 8.268 -5.565 14.395 1.00 79.06 342 ALA A O 1
ATOM 2666 N N . ASP A 1 343 ? 10.261 -6.290 15.148 1.00 81.19 343 ASP A N 1
ATOM 2667 C CA . ASP A 1 343 ? 9.940 -6.187 16.573 1.00 81.19 343 ASP A CA 1
ATOM 2668 C C . ASP A 1 343 ? 9.798 -4.708 17.000 1.00 81.19 343 ASP A C 1
ATOM 2670 O O . ASP A 1 343 ? 8.868 -4.333 17.724 1.00 81.19 343 ASP A O 1
ATOM 2674 N N . ILE A 1 344 ? 10.663 -3.821 16.494 1.00 82.12 344 ILE A N 1
ATOM 2675 C CA . ILE A 1 344 ? 10.553 -2.366 16.698 1.00 82.12 344 ILE A CA 1
ATOM 2676 C C . ILE A 1 344 ? 9.260 -1.829 16.088 1.00 82.12 344 ILE A C 1
ATOM 2678 O O . ILE A 1 344 ? 8.554 -1.046 16.727 1.00 82.12 344 ILE A O 1
ATOM 2682 N N . ALA A 1 345 ? 8.913 -2.269 14.876 1.00 82.31 345 ALA A N 1
ATOM 2683 C CA . ALA A 1 345 ? 7.634 -1.929 14.268 1.00 82.31 345 ALA A CA 1
ATOM 2684 C C . ALA A 1 345 ? 6.454 -2.397 15.143 1.00 82.31 345 ALA A C 1
ATOM 2686 O O . ALA A 1 345 ? 5.527 -1.607 15.340 1.00 82.31 345 ALA A O 1
ATOM 2687 N N . ASP A 1 346 ? 6.522 -3.597 15.750 1.00 82.88 346 ASP A N 1
ATOM 2688 C CA . ASP A 1 346 ? 5.507 -4.071 16.711 1.00 82.88 346 ASP A CA 1
ATOM 2689 C C . ASP A 1 346 ? 5.394 -3.132 17.901 1.00 82.88 346 ASP A C 1
ATOM 2691 O O . ASP A 1 346 ? 4.298 -2.763 18.308 1.00 82.88 346 ASP A O 1
ATOM 2695 N N . THR A 1 347 ? 6.534 -2.725 18.450 1.00 83.69 347 THR A N 1
ATOM 2696 C CA . THR A 1 347 ? 6.601 -1.854 19.622 1.00 83.69 347 THR A CA 1
ATOM 2697 C C . THR A 1 347 ? 5.935 -0.510 19.335 1.00 83.69 347 THR A C 1
ATOM 2699 O O . THR A 1 347 ? 5.016 -0.100 20.048 1.00 83.69 347 THR A O 1
ATOM 2702 N N . LEU A 1 348 ? 6.310 0.131 18.225 1.00 83.69 348 LEU A N 1
ATOM 2703 C CA . LEU A 1 348 ? 5.736 1.408 17.794 1.00 83.69 348 LEU A CA 1
ATOM 2704 C C . LEU A 1 348 ? 4.238 1.296 17.465 1.00 83.69 348 LEU A C 1
ATOM 2706 O O . LEU A 1 348 ? 3.485 2.254 17.660 1.00 83.69 348 LEU A O 1
ATOM 2710 N N . ARG A 1 349 ? 3.797 0.141 16.959 1.00 85.31 349 ARG A N 1
ATOM 2711 C CA . ARG A 1 349 ? 2.389 -0.166 16.686 1.00 85.31 349 ARG A CA 1
ATOM 2712 C C . ARG A 1 349 ? 1.594 -0.399 17.970 1.00 85.31 349 ARG A C 1
ATOM 2714 O O . ARG A 1 349 ? 0.486 0.112 18.098 1.00 85.31 349 ARG A O 1
ATOM 2721 N N . LEU A 1 350 ? 2.133 -1.136 18.937 1.00 84.38 350 LEU A N 1
ATOM 2722 C CA . LEU A 1 350 ? 1.484 -1.354 20.231 1.00 84.38 350 LEU A CA 1
ATOM 2723 C C . LEU A 1 350 ? 1.312 -0.041 20.985 1.00 84.38 350 LEU A C 1
ATOM 2725 O O . LEU A 1 350 ? 0.262 0.183 21.577 1.00 84.38 350 LEU A O 1
ATOM 2729 N N . ASP A 1 351 ? 2.293 0.854 20.920 1.00 84.56 351 ASP A N 1
ATOM 2730 C CA . ASP A 1 351 ? 2.166 2.188 21.506 1.00 84.56 351 ASP A CA 1
ATOM 2731 C C . ASP A 1 351 ? 1.123 3.052 20.784 1.00 84.56 351 ASP A C 1
ATOM 2733 O O . ASP A 1 351 ? 0.449 3.876 21.402 1.00 84.56 351 ASP A O 1
ATOM 2737 N N . GLU A 1 352 ? 0.916 2.842 19.485 1.00 86.06 352 GLU A N 1
ATOM 2738 C CA . GLU A 1 352 ? -0.213 3.427 18.763 1.00 86.06 352 GLU A CA 1
ATOM 2739 C C . GLU A 1 352 ? -1.558 2.853 19.220 1.00 86.06 352 GLU A C 1
ATOM 2741 O O . GLU A 1 352 ? -2.463 3.635 19.507 1.00 86.06 352 GLU A O 1
ATOM 2746 N N . ILE A 1 353 ? -1.669 1.534 19.406 1.00 86.94 353 ILE A N 1
ATOM 2747 C CA . ILE A 1 353 ? -2.874 0.904 19.968 1.00 86.94 353 ILE A CA 1
ATOM 2748 C C . ILE A 1 353 ? -3.178 1.461 21.355 1.00 86.94 353 ILE A C 1
ATOM 2750 O O . ILE A 1 353 ? -4.308 1.859 21.596 1.00 86.94 353 ILE A O 1
ATOM 2754 N N . LYS A 1 354 ? -2.191 1.562 22.251 1.00 87.44 354 LYS A N 1
ATOM 2755 C CA . LYS A 1 354 ? -2.391 2.108 23.608 1.00 87.44 354 LYS A CA 1
ATOM 2756 C C . LYS A 1 354 ? -2.877 3.561 23.595 1.00 87.44 354 LYS A C 1
ATOM 2758 O O . LYS A 1 354 ? -3.587 3.972 24.508 1.00 87.44 354 LYS A O 1
ATOM 2763 N N . ARG A 1 355 ? -2.488 4.349 22.584 1.00 87.56 355 ARG A N 1
ATOM 2764 C CA . ARG A 1 355 ? -2.967 5.732 22.408 1.00 87.56 355 ARG A CA 1
ATOM 2765 C C . ARG A 1 355 ? -4.381 5.791 21.843 1.00 87.56 355 ARG A C 1
ATOM 2767 O O . ARG A 1 355 ? -5.150 6.639 22.275 1.00 87.56 355 ARG A O 1
ATOM 2774 N N . LEU A 1 356 ? -4.705 4.924 20.886 1.00 85.12 356 LEU A N 1
ATOM 2775 C CA . LEU A 1 356 ? -6.043 4.844 20.295 1.00 85.12 356 LEU A CA 1
ATOM 2776 C C . LEU A 1 356 ? -7.058 4.215 21.260 1.00 85.12 356 LEU A C 1
ATOM 2778 O O . LEU A 1 356 ? -8.216 4.603 21.263 1.00 85.12 356 LEU A O 1
ATOM 2782 N N . ALA A 1 357 ? -6.615 3.269 22.084 1.00 85.75 357 ALA A N 1
ATOM 2783 C CA . ALA A 1 357 ? -7.420 2.468 22.996 1.00 85.75 357 ALA A CA 1
ATOM 2784 C C . ALA A 1 357 ? -6.817 2.453 24.409 1.00 85.75 357 ALA A C 1
ATOM 2786 O O . ALA A 1 357 ? -6.307 1.420 24.856 1.00 85.75 357 ALA A O 1
ATOM 2787 N N . PRO A 1 358 ? -6.834 3.588 25.126 1.00 87.88 358 PRO A N 1
ATOM 2788 C CA . PRO A 1 358 ? -6.422 3.619 26.523 1.00 87.88 358 PRO A CA 1
ATOM 2789 C C . PRO A 1 358 ? -7.288 2.686 27.387 1.00 87.88 358 PRO A C 1
ATOM 2791 O O . PRO A 1 358 ? -8.423 2.360 27.043 1.00 87.88 358 PRO A O 1
ATOM 2794 N N . ARG A 1 359 ? -6.771 2.275 28.551 1.00 87.00 359 ARG A N 1
ATOM 2795 C CA . ARG A 1 359 ? -7.541 1.487 29.536 1.00 87.00 359 ARG A CA 1
ATOM 2796 C C . ARG A 1 359 ? -8.869 2.158 29.880 1.00 87.00 359 ARG A C 1
ATOM 2798 O O . ARG A 1 359 ? -8.889 3.356 30.157 1.00 87.00 359 ARG A O 1
ATOM 2805 N N . GLY A 1 360 ? -9.949 1.374 29.883 1.00 85.12 360 GLY A N 1
ATOM 2806 C CA . GLY A 1 360 ? -11.309 1.879 30.065 1.00 85.12 360 GLY A CA 1
ATOM 2807 C C . GLY A 1 360 ? -11.917 2.567 28.835 1.00 85.12 360 GLY A C 1
ATOM 2808 O O . GLY A 1 360 ? -12.896 3.295 28.994 1.00 85.12 360 GLY A O 1
ATOM 2809 N N . HIS A 1 361 ? -11.363 2.378 27.628 1.00 86.94 361 HIS A N 1
ATOM 2810 C CA . HIS A 1 361 ? -11.962 2.907 26.399 1.00 86.94 361 HIS A CA 1
ATOM 2811 C C . HIS A 1 361 ? -13.401 2.379 26.225 1.00 86.94 361 HIS A C 1
ATOM 2813 O O . HIS A 1 361 ? -13.597 1.164 26.219 1.00 86.94 361 HIS A O 1
ATOM 2819 N N . PRO A 1 362 ? -14.411 3.246 26.025 1.00 85.56 362 PRO A N 1
ATOM 2820 C CA . PRO A 1 362 ? -15.819 2.840 26.079 1.00 85.56 362 PRO A CA 1
ATOM 2821 C C . PRO A 1 362 ? -16.220 1.863 24.966 1.00 85.56 362 PRO A C 1
ATOM 2823 O O . PRO A 1 362 ? -17.135 1.067 25.148 1.00 85.56 362 PRO A O 1
ATOM 2826 N N . MET A 1 363 ? -15.527 1.911 23.824 1.00 84.69 363 MET A N 1
ATOM 2827 C CA . MET A 1 363 ? -15.869 1.121 22.634 1.00 84.69 363 MET A CA 1
ATOM 2828 C C . MET A 1 363 ? -15.077 -0.182 22.480 1.00 84.69 363 MET A C 1
ATOM 2830 O O . MET A 1 363 ? -15.370 -0.946 21.565 1.00 84.69 363 MET A O 1
ATOM 2834 N N . ILE A 1 364 ? -14.052 -0.432 23.305 1.00 86.19 364 ILE A N 1
ATOM 2835 C CA . ILE A 1 364 ? -13.190 -1.614 23.149 1.00 86.19 364 ILE A CA 1
ATOM 2836 C C . ILE A 1 364 ? -13.314 -2.495 24.390 1.00 86.19 364 ILE A C 1
ATOM 2838 O O . ILE A 1 364 ? -13.079 -2.013 25.495 1.00 86.19 364 ILE A O 1
ATOM 2842 N N . PRO A 1 365 ? -13.620 -3.796 24.233 1.00 88.94 365 PRO A N 1
ATOM 2843 C CA . PRO A 1 365 ? -13.629 -4.726 25.351 1.00 88.94 365 PRO A CA 1
ATOM 2844 C C . PRO A 1 365 ? -12.307 -4.726 26.126 1.00 88.94 365 PRO A C 1
ATOM 2846 O O . PRO A 1 365 ? -11.234 -4.845 25.533 1.00 88.94 365 PRO A O 1
ATOM 2849 N N . GLU A 1 366 ? -12.384 -4.685 27.459 1.00 89.62 366 GLU A N 1
ATOM 2850 C CA . GLU A 1 366 ? -11.200 -4.563 28.326 1.00 89.62 366 GLU A CA 1
ATOM 2851 C C . GLU A 1 366 ? -10.162 -5.667 28.068 1.00 89.62 366 GLU A C 1
ATOM 2853 O O . GLU A 1 366 ? -8.970 -5.389 28.047 1.00 89.62 366 GLU A O 1
ATOM 2858 N N . HIS A 1 367 ? -10.584 -6.897 27.754 1.00 90.19 367 HIS A N 1
ATOM 2859 C CA . HIS A 1 367 ? -9.656 -7.994 27.450 1.00 90.19 367 HIS A CA 1
ATOM 2860 C C . HIS A 1 367 ? -8.764 -7.726 26.218 1.00 90.19 367 HIS A C 1
ATOM 2862 O O . HIS A 1 367 ? -7.632 -8.209 26.162 1.00 90.19 367 HIS A O 1
ATOM 2868 N N . ILE A 1 368 ? -9.242 -6.948 25.236 1.00 86.19 368 ILE A N 1
ATOM 2869 C CA . ILE A 1 368 ? -8.450 -6.532 24.067 1.00 86.19 368 ILE A CA 1
ATOM 2870 C C . ILE A 1 368 ? -7.419 -5.490 24.504 1.00 86.19 368 ILE A C 1
ATOM 2872 O O . ILE A 1 368 ? -6.237 -5.601 24.173 1.00 86.19 368 ILE A O 1
ATOM 2876 N N . VAL A 1 369 ? -7.840 -4.512 25.310 1.00 85.56 369 VAL A N 1
ATOM 2877 C CA . VAL A 1 369 ? -6.936 -3.497 25.863 1.00 85.56 369 VAL A CA 1
ATOM 2878 C C . VAL A 1 369 ? -5.862 -4.155 26.737 1.00 85.56 369 VAL A C 1
ATOM 2880 O O . VAL A 1 369 ? -4.670 -3.908 26.556 1.00 85.56 369 VAL A O 1
ATOM 2883 N N . GLU A 1 370 ? -6.236 -5.078 27.621 1.00 87.50 370 GLU A N 1
ATOM 2884 C CA . GLU A 1 370 ? -5.305 -5.837 28.459 1.00 87.50 370 GLU A CA 1
ATOM 2885 C C . GLU A 1 370 ? -4.289 -6.627 27.628 1.00 87.50 370 GLU A C 1
ATOM 2887 O O . GLU A 1 370 ? -3.087 -6.529 27.886 1.00 87.50 370 GLU A O 1
ATOM 2892 N N . LYS A 1 371 ? -4.736 -7.350 26.593 1.00 86.00 371 LYS A N 1
ATOM 2893 C CA . LYS A 1 371 ? -3.859 -8.119 25.693 1.00 86.00 371 LYS A CA 1
ATOM 2894 C C . LYS A 1 371 ? -2.843 -7.221 24.976 1.00 86.00 371 LYS A C 1
ATOM 2896 O O . LYS A 1 371 ? -1.681 -7.608 24.851 1.00 86.00 371 LYS A O 1
ATOM 2901 N N . ALA A 1 372 ? -3.229 -6.010 24.564 1.00 81.88 372 ALA A N 1
ATOM 2902 C CA . ALA A 1 372 ? -2.302 -5.033 23.983 1.00 81.88 372 ALA A CA 1
ATOM 2903 C C . ALA A 1 372 ? -1.311 -4.465 25.019 1.00 81.88 372 ALA A C 1
ATOM 2905 O O . ALA A 1 372 ? -0.135 -4.257 24.715 1.00 81.88 372 ALA A O 1
ATOM 2906 N N . HIS A 1 373 ? -1.762 -4.244 26.257 1.00 83.19 373 HIS A N 1
ATOM 2907 C CA . HIS A 1 373 ? -0.953 -3.670 27.336 1.00 83.19 373 HIS A CA 1
ATOM 2908 C C . HIS A 1 373 ? -0.013 -4.671 28.035 1.00 83.19 373 HIS A C 1
ATOM 2910 O O . HIS A 1 373 ? 0.930 -4.236 28.693 1.00 83.19 373 HIS A O 1
ATOM 2916 N N . GLN A 1 374 ? -0.247 -5.983 27.926 1.00 84.81 374 GLN A N 1
ATOM 2917 C CA . GLN A 1 374 ? 0.580 -7.023 28.560 1.00 84.81 374 GLN A CA 1
ATOM 2918 C C . GLN A 1 374 ? 1.872 -7.349 27.794 1.00 84.81 374 GLN A C 1
ATOM 2920 O O . GLN A 1 374 ? 2.782 -7.955 28.363 1.00 84.81 374 GLN A O 1
ATOM 2925 N N . LYS A 1 375 ? 1.987 -6.961 26.518 1.00 78.50 375 LYS A N 1
ATOM 2926 C CA . LYS A 1 375 ? 3.207 -7.199 25.738 1.00 78.50 375 LYS A CA 1
ATOM 2927 C C . LYS A 1 375 ? 4.374 -6.361 26.274 1.00 78.50 375 LYS A C 1
ATOM 2929 O O . LYS A 1 375 ? 4.275 -5.140 26.404 1.00 78.50 375 LYS A O 1
ATOM 2934 N N . LYS A 1 376 ? 5.490 -7.033 26.575 1.00 78.06 376 LYS A N 1
ATOM 2935 C CA . LYS A 1 376 ? 6.726 -6.402 27.051 1.00 78.06 376 LYS A CA 1
ATOM 2936 C C . LYS A 1 376 ? 7.359 -5.585 25.921 1.00 78.06 376 LYS A C 1
ATOM 2938 O O . LYS A 1 376 ? 7.498 -6.088 24.812 1.00 78.06 376 LYS A O 1
ATOM 2943 N N . LEU A 1 377 ? 7.745 -4.348 26.227 1.00 74.44 377 LEU A N 1
ATOM 2944 C CA . LEU A 1 377 ? 8.496 -3.493 25.308 1.00 74.44 377 LEU A CA 1
ATOM 2945 C C . LEU A 1 377 ? 9.926 -4.023 25.132 1.00 74.44 377 LEU A C 1
ATOM 2947 O O . LEU A 1 377 ? 10.493 -4.625 26.051 1.00 74.44 377 LEU A O 1
ATOM 2951 N N . ILE A 1 378 ? 10.489 -3.791 23.950 1.00 80.12 378 ILE A N 1
ATOM 2952 C CA . ILE A 1 378 ? 11.895 -4.073 23.640 1.00 80.12 378 ILE A CA 1
ATOM 2953 C C . ILE A 1 378 ? 12.784 -3.112 24.433 1.00 80.12 378 ILE A C 1
ATOM 2955 O O . ILE A 1 378 ? 12.346 -2.033 24.834 1.00 80.12 378 ILE A O 1
ATOM 2959 N N . ASP A 1 379 ? 14.025 -3.523 24.687 1.00 83.75 379 ASP A N 1
ATOM 2960 C CA . ASP A 1 379 ? 15.037 -2.636 25.252 1.00 83.75 379 ASP A CA 1
ATOM 2961 C C . ASP A 1 379 ? 15.216 -1.386 24.374 1.00 83.75 379 ASP A C 1
ATOM 2963 O O . ASP A 1 379 ? 15.451 -1.499 23.172 1.00 83.75 379 ASP A O 1
ATOM 2967 N N . GLN A 1 380 ? 15.100 -0.199 24.972 1.00 83.56 380 GLN A N 1
ATOM 2968 C CA . GLN A 1 380 ? 15.138 1.059 24.223 1.00 83.56 380 GLN A CA 1
ATOM 2969 C C . GLN A 1 380 ? 16.488 1.282 23.526 1.00 83.56 380 GLN A C 1
ATOM 2971 O O . GLN A 1 380 ? 16.508 1.833 22.432 1.00 83.56 380 GLN A O 1
ATOM 2976 N N . GLY A 1 381 ? 17.600 0.808 24.102 1.00 84.50 381 GLY A N 1
ATOM 2977 C CA . GLY A 1 381 ? 18.917 0.926 23.475 1.00 84.50 381 GLY A CA 1
ATOM 2978 C C . GLY A 1 381 ? 19.003 0.142 22.166 1.00 84.50 381 GLY A C 1
ATOM 2979 O O . GLY A 1 381 ? 19.508 0.665 21.176 1.00 84.50 381 GLY A O 1
ATOM 2980 N N . LEU A 1 382 ? 18.426 -1.066 22.128 1.00 79.75 382 LEU A N 1
ATOM 2981 C CA . LEU A 1 382 ? 18.319 -1.858 20.894 1.00 79.75 382 LEU A CA 1
ATOM 2982 C C . LEU A 1 382 ? 17.410 -1.196 19.851 1.00 79.75 382 LEU A C 1
ATOM 2984 O O . LEU A 1 382 ? 17.682 -1.283 18.654 1.00 79.75 382 LEU A O 1
ATOM 2988 N N . VAL A 1 383 ? 16.326 -0.547 20.295 1.00 82.06 383 VAL A N 1
ATOM 2989 C CA . VAL A 1 383 ? 15.437 0.215 19.405 1.00 82.06 383 VAL A CA 1
ATOM 2990 C C . VAL A 1 383 ? 16.210 1.361 18.753 1.00 82.06 383 VAL A C 1
ATOM 2992 O O . VAL A 1 383 ? 16.167 1.504 17.533 1.00 82.06 383 VAL A O 1
ATOM 2995 N N . ASP A 1 384 ? 16.935 2.144 19.550 1.00 84.50 384 ASP A N 1
ATOM 2996 C CA . ASP A 1 384 ? 17.678 3.313 19.080 1.00 84.50 384 ASP A CA 1
ATOM 2997 C C . ASP A 1 384 ? 18.809 2.915 18.112 1.00 84.50 384 ASP A C 1
ATOM 2999 O O . ASP A 1 384 ? 18.931 3.504 17.038 1.00 84.50 384 ASP A O 1
ATOM 3003 N N . GLU A 1 385 ? 19.581 1.871 18.437 1.00 82.88 385 GLU A N 1
ATOM 3004 C CA . GLU A 1 385 ? 20.661 1.347 17.586 1.00 82.88 385 GLU A CA 1
ATOM 3005 C C . GLU A 1 385 ? 20.140 0.879 16.219 1.00 82.88 385 GLU A C 1
ATOM 3007 O O . GLU A 1 385 ? 20.673 1.242 15.169 1.00 82.88 385 GLU A O 1
ATOM 3012 N N . ALA A 1 386 ? 19.050 0.112 16.210 1.00 82.06 386 ALA A N 1
ATOM 3013 C CA . ALA A 1 386 ? 18.472 -0.393 14.974 1.00 82.06 386 ALA A CA 1
ATOM 3014 C C . ALA A 1 386 ? 17.790 0.706 14.140 1.00 82.06 386 ALA A C 1
ATOM 3016 O O . ALA A 1 386 ? 17.816 0.639 12.909 1.00 82.06 386 ALA A O 1
ATOM 3017 N N . LEU A 1 387 ? 17.190 1.719 14.777 1.00 85.00 387 LEU A N 1
ATOM 3018 C CA . LEU A 1 387 ? 16.641 2.879 14.069 1.00 85.00 387 LEU A CA 1
ATOM 3019 C C . LEU A 1 387 ? 17.743 3.721 13.417 1.00 85.00 387 LEU A C 1
ATOM 3021 O O . LEU A 1 387 ? 17.542 4.175 12.289 1.00 85.00 387 LEU A O 1
ATOM 3025 N N . GLU A 1 388 ? 18.898 3.882 14.066 1.00 85.50 388 GLU A N 1
ATOM 3026 C CA . GLU A 1 388 ? 20.054 4.557 13.466 1.00 85.50 388 GLU A CA 1
ATOM 3027 C C . GLU A 1 388 ? 20.613 3.748 12.286 1.00 85.50 388 GLU A C 1
ATOM 3029 O O . GLU A 1 388 ? 20.806 4.295 11.202 1.00 85.50 388 GLU A O 1
ATOM 3034 N N . ALA A 1 389 ? 20.753 2.424 12.423 1.00 82.50 389 ALA A N 1
ATOM 3035 C CA . ALA A 1 389 ? 21.184 1.566 11.316 1.00 82.50 389 ALA A CA 1
ATOM 3036 C C . ALA A 1 389 ? 20.211 1.618 10.119 1.00 82.50 389 ALA A C 1
ATOM 3038 O O . ALA A 1 389 ? 20.629 1.724 8.961 1.00 82.50 389 ALA A O 1
ATOM 3039 N N . ALA A 1 390 ? 18.899 1.595 10.384 1.00 85.12 390 ALA A N 1
ATOM 3040 C CA . ALA A 1 390 ? 17.874 1.757 9.355 1.00 85.12 390 ALA A CA 1
ATOM 3041 C C . ALA A 1 390 ? 17.953 3.132 8.674 1.00 85.12 390 ALA A C 1
ATOM 3043 O O . ALA A 1 390 ? 17.695 3.233 7.473 1.00 85.12 390 ALA A O 1
ATOM 3044 N N . TRP A 1 391 ? 18.318 4.176 9.422 1.00 87.38 391 TRP A N 1
ATOM 3045 C CA . TRP A 1 391 ? 18.500 5.523 8.896 1.00 87.38 391 TRP A CA 1
ATOM 3046 C C . TRP A 1 391 ? 19.685 5.601 7.937 1.00 87.38 391 TRP A C 1
ATOM 3048 O O . TRP A 1 391 ? 19.506 6.017 6.793 1.00 87.38 391 TRP A O 1
ATOM 3058 N N . THR A 1 392 ? 20.867 5.141 8.353 1.00 85.38 392 THR A N 1
ATOM 3059 C CA . THR A 1 392 ? 22.066 5.165 7.502 1.00 85.38 392 THR A CA 1
ATOM 3060 C C . THR A 1 392 ? 21.854 4.368 6.215 1.00 85.38 392 THR A C 1
ATOM 3062 O O . THR A 1 392 ? 22.238 4.794 5.124 1.00 85.38 392 THR A O 1
ATOM 3065 N N . LEU A 1 393 ? 21.169 3.226 6.313 1.00 84.12 393 LEU A N 1
ATOM 3066 C CA . LEU A 1 393 ? 20.795 2.444 5.143 1.00 84.12 393 LEU A CA 1
ATOM 3067 C C . LEU A 1 393 ? 19.835 3.211 4.219 1.00 84.12 393 LEU A C 1
ATOM 3069 O O . LEU A 1 393 ? 20.013 3.204 3.000 1.00 84.12 393 LEU A O 1
ATOM 3073 N N . ALA A 1 394 ? 18.829 3.885 4.780 1.00 88.38 394 ALA A N 1
ATOM 3074 C CA . ALA A 1 394 ? 17.891 4.691 4.009 1.00 88.38 394 ALA A CA 1
ATOM 3075 C C . ALA A 1 394 ? 18.580 5.869 3.296 1.00 88.38 394 ALA A C 1
ATOM 3077 O O . ALA A 1 394 ? 18.265 6.138 2.134 1.00 88.38 394 ALA A O 1
ATOM 3078 N N . GLU A 1 395 ? 19.542 6.533 3.945 1.00 89.25 395 GLU A N 1
ATOM 3079 C CA . GLU A 1 395 ? 20.376 7.582 3.343 1.00 89.25 395 GLU A CA 1
ATOM 3080 C C . GLU A 1 395 ? 21.165 7.049 2.146 1.00 89.25 395 GLU A C 1
ATOM 3082 O O . GLU A 1 395 ? 21.082 7.611 1.051 1.00 89.25 395 GLU A O 1
ATOM 3087 N N . GLY A 1 396 ? 21.874 5.931 2.322 1.00 87.06 396 GLY A N 1
ATOM 3088 C CA . GLY A 1 396 ? 22.667 5.325 1.256 1.00 87.06 396 GLY A CA 1
ATOM 3089 C C . GLY A 1 396 ? 21.825 4.871 0.063 1.00 87.06 396 GLY A C 1
ATOM 3090 O O . GLY A 1 396 ? 22.164 5.163 -1.085 1.00 87.06 396 GLY A O 1
ATOM 3091 N N . LEU A 1 397 ? 20.686 4.221 0.320 1.00 88.69 397 LEU A N 1
ATOM 3092 C CA . LEU A 1 397 ? 19.751 3.806 -0.729 1.00 88.69 397 LEU A CA 1
ATOM 3093 C C . LEU A 1 397 ? 19.142 5.007 -1.465 1.00 88.69 397 LEU A C 1
ATOM 3095 O O . LEU A 1 397 ? 19.027 4.981 -2.690 1.00 88.69 397 LEU A O 1
ATOM 3099 N N . THR A 1 398 ? 18.791 6.075 -0.747 1.00 90.81 398 THR A N 1
ATOM 3100 C CA . THR A 1 398 ? 18.276 7.312 -1.357 1.00 90.81 398 THR A CA 1
ATOM 3101 C C . THR A 1 398 ? 19.348 8.000 -2.205 1.00 90.81 398 THR A C 1
ATOM 3103 O O . THR A 1 398 ? 19.065 8.437 -3.321 1.00 90.81 398 THR A O 1
ATOM 3106 N N . GLY A 1 399 ? 20.596 8.035 -1.730 1.00 89.56 399 GLY A N 1
ATOM 3107 C CA . GLY A 1 399 ? 21.740 8.520 -2.500 1.00 89.56 399 GLY A CA 1
ATOM 3108 C C . GLY A 1 399 ? 21.949 7.732 -3.794 1.00 89.56 399 GLY A C 1
ATOM 3109 O O . GLY A 1 399 ? 22.110 8.330 -4.857 1.00 89.56 399 GLY A O 1
ATOM 3110 N N . LEU A 1 400 ? 21.863 6.400 -3.733 1.00 88.62 400 LEU A N 1
ATOM 3111 C CA . LEU A 1 400 ? 21.976 5.538 -4.910 1.00 88.62 400 LEU A CA 1
ATOM 3112 C C . LEU A 1 400 ? 20.832 5.770 -5.911 1.00 88.62 400 LEU A C 1
ATOM 3114 O O . LEU A 1 400 ? 21.093 5.854 -7.110 1.00 88.62 400 LEU A O 1
ATOM 3118 N N . ILE A 1 401 ? 19.590 5.945 -5.440 1.00 90.06 401 ILE A N 1
ATOM 3119 C CA . ILE A 1 401 ? 18.463 6.341 -6.303 1.00 90.06 401 ILE A CA 1
ATOM 3120 C C . ILE A 1 401 ? 18.808 7.638 -7.042 1.00 90.06 401 ILE A C 1
ATOM 3122 O O . ILE A 1 401 ? 18.694 7.683 -8.263 1.00 90.06 401 ILE A O 1
ATOM 3126 N N . ASN A 1 402 ? 19.277 8.670 -6.337 1.00 89.81 402 ASN A N 1
ATOM 3127 C CA . ASN A 1 402 ? 19.628 9.948 -6.961 1.00 89.81 402 ASN A CA 1
ATOM 3128 C C . ASN A 1 402 ? 20.725 9.791 -8.029 1.00 89.81 402 ASN A C 1
ATOM 3130 O O . ASN A 1 402 ? 20.554 10.286 -9.137 1.00 89.81 402 ASN A O 1
ATOM 3134 N N . ILE A 1 403 ? 21.783 9.018 -7.755 1.00 88.81 403 ILE A N 1
ATOM 3135 C CA . ILE A 1 403 ? 22.856 8.747 -8.729 1.00 88.81 403 ILE A CA 1
ATOM 3136 C C . ILE A 1 403 ? 22.312 8.068 -9.993 1.00 88.81 403 ILE A C 1
ATOM 3138 O O . ILE A 1 403 ? 22.667 8.460 -11.104 1.00 88.81 403 ILE A O 1
ATOM 3142 N N . ILE A 1 404 ? 21.446 7.061 -9.838 1.00 88.06 404 ILE A N 1
ATOM 3143 C CA . ILE A 1 404 ? 20.826 6.351 -10.967 1.00 88.06 404 ILE A CA 1
ATOM 3144 C C . ILE A 1 404 ? 20.006 7.324 -11.831 1.00 88.06 404 ILE A C 1
ATOM 3146 O O . ILE A 1 404 ? 20.049 7.260 -13.065 1.00 88.06 404 ILE A O 1
ATOM 3150 N N . PHE A 1 405 ? 19.275 8.241 -11.193 1.00 89.31 405 PHE A N 1
ATOM 3151 C CA . PHE A 1 405 ? 18.523 9.290 -11.879 1.00 89.31 405 PHE A CA 1
ATOM 3152 C C . PHE A 1 405 ? 19.440 10.251 -12.641 1.00 89.31 405 PHE A C 1
ATOM 3154 O O . PHE A 1 405 ? 19.260 10.413 -13.848 1.00 89.31 405 PHE A O 1
ATOM 3161 N N . ASP A 1 406 ? 20.461 10.797 -11.984 1.00 88.69 406 ASP A N 1
ATOM 3162 C CA . ASP A 1 406 ? 21.390 11.767 -12.575 1.00 88.69 406 ASP A CA 1
ATOM 3163 C C . ASP A 1 406 ? 22.137 11.185 -13.789 1.00 88.69 406 ASP A C 1
ATOM 3165 O O . ASP A 1 406 ? 22.263 11.828 -14.835 1.00 88.69 406 ASP A O 1
ATOM 3169 N N . GLN A 1 407 ? 22.593 9.930 -13.689 1.00 87.62 407 GLN A N 1
ATOM 3170 C CA . GLN A 1 407 ? 23.242 9.218 -14.797 1.00 87.62 407 GLN A CA 1
ATOM 3171 C C . GLN A 1 407 ? 22.301 9.033 -15.991 1.00 87.62 407 GLN A C 1
ATOM 3173 O O . GLN A 1 407 ? 22.712 9.178 -17.146 1.00 87.62 407 GLN A O 1
ATOM 3178 N N . THR A 1 408 ? 21.030 8.736 -15.719 1.00 85.19 408 THR A N 1
ATOM 3179 C CA . THR A 1 408 ? 20.026 8.551 -16.767 1.00 85.19 408 THR A CA 1
ATOM 3180 C C . THR A 1 408 ? 19.673 9.883 -17.427 1.00 85.19 408 THR A C 1
ATOM 3182 O O . THR A 1 408 ? 19.605 9.948 -18.653 1.00 85.19 408 THR A O 1
ATOM 3185 N N . GLU A 1 409 ? 19.513 10.965 -16.664 1.00 81.75 409 GLU A N 1
ATOM 3186 C CA . GLU A 1 409 ? 19.223 12.300 -17.201 1.00 81.75 409 GLU A CA 1
ATOM 3187 C C . GLU A 1 409 ? 20.332 12.821 -18.117 1.00 81.75 409 GLU A C 1
ATOM 3189 O O . GLU A 1 409 ? 20.040 13.331 -19.202 1.00 81.75 409 GLU A O 1
ATOM 3194 N N . GLY A 1 410 ? 21.598 12.609 -17.739 1.00 76.38 410 GLY A N 1
ATOM 3195 C CA . GLY A 1 410 ? 22.754 12.962 -18.567 1.00 76.38 410 GLY A CA 1
ATOM 3196 C C . GLY A 1 410 ? 22.806 12.228 -19.914 1.00 76.38 410 GLY A C 1
ATOM 3197 O O . GLY A 1 410 ? 23.423 12.724 -20.850 1.00 76.38 410 GLY A O 1
ATOM 3198 N N . SER A 1 411 ? 22.135 11.078 -20.035 1.00 64.88 411 SER A N 1
ATOM 3199 C CA . SER A 1 411 ? 22.014 10.321 -21.293 1.00 64.88 411 SER A CA 1
ATOM 3200 C C . SER A 1 411 ? 20.819 10.736 -22.166 1.00 64.88 411 SER A C 1
ATOM 3202 O O . SER A 1 411 ? 20.720 10.319 -23.322 1.00 64.88 411 SER A O 1
ATOM 3204 N N . VAL A 1 412 ? 19.880 11.509 -21.605 1.00 59.56 412 VAL A N 1
ATOM 3205 C CA . VAL A 1 412 ? 18.652 11.976 -22.275 1.00 59.56 412 VAL A CA 1
ATOM 3206 C C . VAL A 1 412 ? 18.815 13.398 -22.838 1.00 59.56 412 VAL A C 1
ATOM 3208 O O . VAL A 1 412 ? 18.022 13.803 -23.693 1.00 59.56 412 VAL A O 1
ATOM 3211 N N . ALA A 1 413 ? 19.809 14.151 -22.359 1.00 54.34 413 ALA A N 1
ATOM 3212 C CA . ALA A 1 413 ? 20.238 15.436 -22.920 1.00 54.34 413 ALA A CA 1
ATOM 3213 C C . ALA A 1 413 ? 21.073 15.236 -24.192 1.00 54.34 413 ALA A C 1
ATOM 3215 O O . ALA A 1 413 ? 20.862 16.036 -25.134 1.00 54.34 413 ALA A O 1
#

pLDDT: mean 85.85, std 12.7, range [33.03, 98.38]

Secondary structure (DSSP, 8-state):
----S-SS-HHHHHHHHHHHHHHS---HHHHHHHHHHHHHHHHHHTT-STTS--EE-TTSTTEEEEEETTEEEEEEGGGGGGPPPHHHHHHHHHHHHHH-SSTT--EEEESTHHHH----TT--EEEEEEE-S-GGGHHHHHHTTTT-TTTEEEEEEEETTEEEE--STTHHHHHHHHHHHHTTSSS--EEEEEEEEETTTEEEEEEEEEEE-BTTBSSSGGGGGS-GGG-EE-S-SS-SS-TT-HHHHHHHHHHHHHHHHHHHT-S--TT-TTHHHHHHHHHHHHHHHHT----HHHHHHHTTSS-HHHHHHHHTTPPTT--SS--HHHHHHHHHHSSHHHHHHHHHHHHHHHHHS-TT-TTS-HHHHHHHHSSPPPPHHHHHHHHHHHHHHHHHHHHHHHHHHHHHHHHH-